Protein AF-U6GY11-F1 (afdb_monomer_lite)

Organism: NCBI:txid51316

Structure (mmCIF, N/CA/C/O backbone):
data_AF-U6GY11-F1
#
_entry.id   AF-U6GY11-F1
#
loop_
_atom_site.group_PDB
_atom_site.id
_atom_site.type_symbol
_atom_site.label_atom_id
_atom_site.label_alt_id
_atom_site.label_comp_id
_atom_site.label_asym_id
_atom_site.label_entity_id
_atom_site.label_seq_id
_atom_site.pdbx_PDB_ins_code
_atom_site.Cartn_x
_atom_site.Cartn_y
_atom_site.Cartn_z
_atom_site.occupancy
_atom_site.B_iso_or_equiv
_atom_site.auth_seq_id
_atom_site.auth_comp_id
_atom_site.auth_asym_id
_atom_site.auth_atom_id
_atom_site.pdbx_PDB_model_num
ATOM 1 N N . MET A 1 1 ? 19.127 -3.787 10.178 1.00 48.47 1 MET A N 1
ATOM 2 C CA . MET A 1 1 ? 19.501 -3.578 8.761 1.00 48.47 1 MET A CA 1
ATOM 3 C C . MET A 1 1 ? 18.678 -2.413 8.242 1.00 48.47 1 MET A C 1
ATOM 5 O O . MET A 1 1 ? 17.461 -2.531 8.267 1.00 48.47 1 MET A O 1
ATOM 9 N N . PHE A 1 2 ? 19.294 -1.306 7.829 1.00 50.81 2 PHE A N 1
ATOM 10 C CA . PHE A 1 2 ? 18.607 -0.280 7.039 1.00 50.81 2 PHE A CA 1
ATOM 11 C C . PHE A 1 2 ? 19.626 0.512 6.211 1.00 50.81 2 PHE A C 1
ATOM 13 O O . PHE A 1 2 ? 20.739 0.755 6.675 1.00 50.81 2 PHE A O 1
ATOM 20 N N . PHE A 1 3 ? 19.235 0.875 4.994 1.00 49.69 3 PHE A N 1
ATOM 21 C CA . PHE A 1 3 ? 19.905 1.837 4.113 1.00 49.69 3 PHE A CA 1
ATOM 22 C C . PHE A 1 3 ? 18.839 2.841 3.650 1.00 49.69 3 PHE A C 1
ATOM 24 O O . PHE A 1 3 ? 17.660 2.526 3.762 1.00 49.69 3 PHE A O 1
ATOM 31 N N . CYS A 1 4 ? 19.231 4.003 3.114 1.00 51.62 4 CYS A N 1
ATOM 32 C CA . CYS A 1 4 ? 18.378 5.149 2.732 1.00 51.62 4 CYS A CA 1
ATOM 33 C C . CYS A 1 4 ? 17.219 4.884 1.733 1.00 51.62 4 CYS A C 1
ATOM 35 O O . CYS A 1 4 ? 16.713 5.816 1.124 1.00 51.62 4 CYS A O 1
ATOM 37 N N . GLU A 1 5 ? 16.814 3.636 1.499 1.00 64.81 5 GLU A N 1
ATOM 38 C CA . GLU A 1 5 ? 15.767 3.259 0.558 1.00 64.81 5 GLU A CA 1
ATOM 39 C C . GLU A 1 5 ? 14.909 2.081 1.061 1.00 64.81 5 GLU A C 1
ATOM 41 O O . GLU A 1 5 ? 14.624 1.156 0.295 1.00 64.81 5 GLU A O 1
ATOM 46 N N . GLY A 1 6 ? 14.530 2.064 2.339 1.00 84.12 6 GLY A N 1
ATOM 47 C CA . GLY A 1 6 ? 13.695 1.004 2.914 1.00 84.12 6 GLY A CA 1
ATOM 48 C C . GLY A 1 6 ? 14.466 -0.195 3.480 1.00 84.12 6 GLY A C 1
ATOM 49 O O . GLY A 1 6 ? 15.699 -0.233 3.542 1.00 84.12 6 GLY A O 1
ATOM 50 N N . PHE A 1 7 ? 13.720 -1.213 3.914 1.00 90.81 7 PHE A N 1
ATOM 51 C CA . PHE A 1 7 ? 14.297 -2.422 4.498 1.00 90.81 7 PHE A CA 1
ATOM 52 C C . PHE A 1 7 ? 14.893 -3.289 3.401 1.00 90.81 7 PHE A C 1
ATOM 54 O O . PHE A 1 7 ? 14.218 -3.581 2.420 1.00 90.81 7 PHE A O 1
ATOM 61 N N . ARG A 1 8 ? 16.135 -3.743 3.579 1.00 92.19 8 ARG A N 1
ATOM 62 C CA . ARG A 1 8 ? 16.786 -4.705 2.683 1.00 92.19 8 ARG A CA 1
ATOM 63 C C . ARG A 1 8 ? 17.598 -5.710 3.477 1.00 92.19 8 ARG A C 1
ATOM 65 O O . ARG A 1 8 ? 18.215 -5.359 4.483 1.00 92.19 8 ARG A O 1
ATOM 72 N N . GLY A 1 9 ? 17.619 -6.944 2.998 1.00 91.81 9 GLY A N 1
ATOM 73 C CA . GLY A 1 9 ? 18.402 -8.015 3.594 1.00 91.81 9 GLY A CA 1
ATOM 74 C C . GLY A 1 9 ? 18.067 -9.374 3.001 1.00 91.81 9 GLY A C 1
ATOM 75 O O . GLY A 1 9 ? 17.322 -9.483 2.025 1.00 91.81 9 GLY A O 1
ATOM 76 N N . ARG A 1 10 ? 18.602 -10.421 3.631 1.00 93.12 10 ARG A N 1
ATOM 77 C CA . ARG A 1 10 ? 18.280 -11.814 3.311 1.00 93.12 10 ARG A CA 1
ATOM 78 C C . ARG A 1 10 ? 16.776 -12.029 3.416 1.00 93.12 10 ARG A C 1
ATOM 80 O O . ARG A 1 10 ? 16.189 -11.737 4.457 1.00 93.12 10 ARG A O 1
ATOM 87 N N . ALA A 1 11 ? 16.160 -12.553 2.359 1.00 92.44 11 ALA A N 1
ATOM 88 C CA . ALA A 1 11 ? 14.703 -12.622 2.270 1.00 92.44 11 ALA A CA 1
ATOM 89 C C . ALA A 1 11 ? 14.047 -13.412 3.421 1.00 92.44 11 ALA A C 1
ATOM 91 O O . ALA A 1 11 ? 12.974 -13.043 3.891 1.00 92.44 11 ALA A O 1
ATOM 92 N N . GLU A 1 12 ? 14.722 -14.451 3.915 1.00 91.69 12 GLU A N 1
ATOM 93 C CA . GLU A 1 12 ? 14.280 -15.282 5.046 1.00 91.69 12 GLU A CA 1
ATOM 94 C C . GLU A 1 12 ? 14.144 -14.513 6.371 1.00 91.69 12 GLU A C 1
ATOM 96 O O . GLU A 1 12 ? 13.370 -14.906 7.238 1.00 91.69 12 GLU A O 1
ATOM 101 N N . LEU A 1 13 ? 14.840 -13.382 6.512 1.00 91.44 13 LEU A N 1
ATOM 102 C CA . LEU A 1 13 ? 14.810 -12.542 7.711 1.00 91.44 13 LEU A CA 1
ATOM 103 C C . LEU A 1 13 ? 13.757 -11.426 7.630 1.00 91.44 13 LEU A C 1
ATOM 105 O O . LEU A 1 13 ? 13.563 -10.689 8.595 1.00 91.44 13 LEU A O 1
ATOM 109 N N . LEU A 1 14 ? 13.083 -11.271 6.484 1.00 94.00 14 LEU A N 1
ATOM 110 C CA . LEU A 1 14 ? 12.211 -10.125 6.216 1.00 94.00 14 LEU A CA 1
ATOM 111 C C . LEU A 1 14 ? 10.724 -10.387 6.470 1.00 94.00 14 LEU A C 1
ATOM 113 O O . LEU A 1 14 ? 9.950 -9.441 6.401 1.00 94.00 14 LEU A O 1
ATOM 117 N N . LEU A 1 15 ? 10.296 -11.611 6.799 1.00 95.06 15 LEU A N 1
ATOM 118 C CA . LEU A 1 15 ? 8.870 -11.914 7.016 1.00 95.06 15 LEU A CA 1
ATOM 119 C C . LEU A 1 15 ? 8.255 -11.094 8.163 1.00 95.06 15 LEU A C 1
ATOM 121 O O . LEU A 1 15 ? 7.217 -10.461 7.980 1.00 95.06 15 LEU A O 1
ATOM 125 N N . SER A 1 16 ? 8.920 -11.051 9.323 1.00 92.38 16 SER A N 1
ATOM 126 C CA . SER A 1 16 ? 8.456 -10.255 10.474 1.00 92.38 16 SER A CA 1
ATOM 127 C C . SER A 1 16 ? 8.489 -8.751 10.174 1.00 92.38 16 SER A C 1
ATOM 129 O O . SER A 1 16 ? 7.558 -8.020 10.513 1.00 92.38 16 SER A O 1
ATOM 131 N N . VAL A 1 17 ? 9.519 -8.295 9.453 1.00 94.31 17 VAL A N 1
ATOM 132 C CA . VAL A 1 17 ? 9.648 -6.899 9.010 1.00 94.31 17 VAL A CA 1
ATOM 133 C C . VAL A 1 17 ? 8.513 -6.524 8.057 1.00 94.31 17 VAL A C 1
ATOM 135 O O . VAL A 1 17 ? 7.879 -5.492 8.249 1.00 94.31 17 VAL A O 1
ATOM 138 N N . ALA A 1 18 ? 8.213 -7.372 7.071 1.00 96.69 18 ALA A N 1
ATOM 139 C CA . ALA A 1 18 ? 7.129 -7.165 6.118 1.00 96.69 18 ALA A CA 1
ATOM 140 C C . ALA A 1 18 ? 5.776 -7.064 6.826 1.00 96.69 18 ALA A C 1
ATOM 142 O O . ALA A 1 18 ? 5.027 -6.122 6.582 1.00 96.69 18 ALA A O 1
ATOM 143 N N . HIS A 1 19 ? 5.505 -7.974 7.764 1.00 96.69 19 HIS A N 1
ATOM 144 C CA . HIS A 1 19 ? 4.296 -7.942 8.581 1.00 96.69 19 HIS A CA 1
ATOM 145 C C . HIS A 1 19 ? 4.153 -6.628 9.365 1.00 96.69 19 HIS A C 1
ATOM 147 O O . HIS A 1 19 ? 3.111 -5.977 9.308 1.00 96.69 19 HIS A O 1
ATOM 153 N N . ARG A 1 20 ? 5.218 -6.175 10.038 1.00 95.38 20 ARG A N 1
ATOM 154 C CA . ARG A 1 20 ? 5.215 -4.908 10.794 1.00 95.38 20 ARG A CA 1
ATOM 155 C C . ARG A 1 20 ? 5.091 -3.679 9.898 1.00 95.38 20 ARG A C 1
ATOM 157 O O . ARG A 1 20 ? 4.390 -2.739 10.259 1.00 95.38 20 ARG A O 1
ATOM 164 N N . CYS A 1 21 ? 5.701 -3.700 8.714 1.00 96.50 21 CYS A N 1
ATOM 165 C CA . CYS A 1 21 ? 5.492 -2.663 7.703 1.00 96.50 21 CYS A CA 1
ATOM 166 C C . CYS A 1 21 ? 4.025 -2.611 7.251 1.00 96.50 21 CYS A C 1
ATOM 168 O O . CYS A 1 21 ? 3.505 -1.523 7.019 1.00 96.50 21 CYS A O 1
ATOM 170 N N . GLY A 1 22 ? 3.356 -3.765 7.161 1.00 97.31 22 GLY A N 1
ATOM 171 C CA . GLY A 1 22 ? 1.928 -3.861 6.860 1.00 97.31 22 GLY A CA 1
ATOM 172 C C . GLY A 1 22 ? 1.060 -3.193 7.922 1.00 97.31 22 GLY A C 1
ATOM 173 O O . GLY A 1 22 ? 0.206 -2.375 7.589 1.00 97.31 22 GLY A O 1
ATOM 174 N N . ILE A 1 23 ? 1.332 -3.475 9.201 1.00 97.06 23 ILE A N 1
ATOM 175 C CA . ILE A 1 23 ? 0.667 -2.803 10.330 1.00 97.06 23 ILE A CA 1
ATOM 176 C C . ILE A 1 23 ? 0.892 -1.289 10.247 1.00 97.06 23 ILE A C 1
ATOM 178 O O . ILE A 1 23 ? -0.066 -0.524 10.278 1.00 97.06 23 ILE A O 1
ATOM 182 N N . PHE A 1 24 ? 2.143 -0.849 10.082 1.00 96.88 24 PHE A N 1
ATOM 183 C CA . PHE A 1 24 ? 2.475 0.574 9.986 1.00 96.88 24 PHE A CA 1
ATOM 184 C C . PHE A 1 24 ? 1.736 1.265 8.830 1.00 96.88 24 PHE A C 1
ATOM 186 O O . PHE A 1 24 ? 1.094 2.293 9.036 1.00 96.88 24 PHE A O 1
ATOM 193 N N . GLY A 1 25 ? 1.790 0.696 7.621 1.00 96.00 25 GLY A N 1
ATOM 194 C CA . GLY A 1 25 ? 1.133 1.265 6.443 1.00 96.00 25 GLY A CA 1
ATOM 195 C C . GLY A 1 25 ? -0.389 1.303 6.590 1.00 96.00 25 GLY A C 1
ATOM 196 O O . GLY A 1 25 ? -1.015 2.316 6.285 1.00 96.00 25 GLY A O 1
ATOM 197 N N . GLY A 1 26 ? -0.987 0.232 7.117 1.00 95.19 26 GLY A N 1
ATOM 198 C CA . GLY A 1 26 ? -2.420 0.188 7.392 1.00 95.19 26 GLY A CA 1
ATOM 199 C C . GLY A 1 26 ? -2.855 1.240 8.415 1.00 95.19 26 GLY A C 1
ATOM 200 O O . GLY A 1 26 ? -3.894 1.867 8.214 1.00 95.19 26 GLY A O 1
ATOM 201 N N . LEU A 1 27 ? -2.057 1.458 9.466 1.00 95.19 27 LEU A N 1
ATOM 202 C CA . LEU A 1 27 ? -2.346 2.398 10.551 1.00 95.19 27 LEU A CA 1
ATOM 203 C C . LEU A 1 27 ? -2.213 3.847 10.091 1.00 95.19 27 LEU A C 1
ATOM 205 O O . LEU A 1 27 ? -3.108 4.655 10.325 1.00 95.19 27 LEU A O 1
ATOM 209 N N . LEU A 1 28 ? -1.115 4.162 9.401 1.00 94.62 28 LEU A N 1
ATOM 210 C CA . LEU A 1 28 ? -0.865 5.501 8.883 1.00 94.62 28 LEU A CA 1
ATOM 211 C C . LEU A 1 28 ? -1.967 5.919 7.904 1.00 94.62 28 LEU A C 1
ATOM 213 O O . LEU A 1 28 ? -2.530 7.000 8.040 1.00 94.62 28 LEU A O 1
ATOM 217 N N . SER A 1 29 ? -2.322 5.044 6.961 1.00 93.38 29 SER A N 1
ATOM 218 C CA . SER A 1 29 ? -3.411 5.312 6.019 1.00 93.38 29 SER A CA 1
ATOM 219 C C . SER A 1 29 ? -4.763 5.485 6.726 1.00 93.38 29 SER A C 1
ATOM 221 O O . SER A 1 29 ? -5.506 6.416 6.410 1.00 93.38 29 SER A O 1
ATOM 223 N N . LEU A 1 30 ? -5.070 4.647 7.723 1.00 91.38 30 LEU A N 1
ATOM 224 C CA . LEU A 1 30 ? -6.297 4.762 8.515 1.00 91.38 30 LEU A CA 1
ATOM 225 C C . LEU A 1 30 ? -6.385 6.117 9.235 1.00 91.38 30 LEU A C 1
ATOM 227 O O . LEU A 1 30 ? -7.417 6.782 9.178 1.00 91.38 30 LEU A O 1
ATOM 231 N N . PHE A 1 31 ? -5.302 6.551 9.882 1.00 91.00 31 PHE A N 1
ATOM 232 C CA . PHE A 1 31 ? -5.260 7.831 10.590 1.00 91.00 31 PHE A CA 1
ATOM 233 C C . PHE A 1 31 ? -5.371 9.033 9.661 1.00 91.00 31 PHE A C 1
ATOM 235 O O . PHE A 1 31 ? -6.117 9.964 9.966 1.00 91.00 31 PHE A O 1
ATOM 242 N N . LEU A 1 32 ? -4.694 9.003 8.512 1.00 87.56 32 LEU A N 1
ATOM 243 C CA . LEU A 1 32 ? -4.841 10.048 7.501 1.00 87.56 32 LEU A CA 1
ATOM 244 C C . LEU A 1 32 ? -6.305 10.163 7.049 1.00 87.56 32 LEU A C 1
ATOM 246 O O . LEU A 1 32 ? -6.856 11.264 6.996 1.00 87.56 32 LEU A O 1
ATOM 250 N N . SER A 1 33 ? -6.958 9.025 6.803 1.00 85.06 33 SER A N 1
ATOM 251 C CA . SER A 1 33 ? -8.364 8.966 6.378 1.00 85.06 33 SER A CA 1
ATOM 252 C C . SER A 1 33 ? -9.311 9.504 7.462 1.00 85.06 33 SER A C 1
ATOM 254 O O . SER A 1 33 ? -10.241 10.258 7.181 1.00 85.06 33 SER A O 1
ATOM 256 N N . ALA A 1 34 ? -9.023 9.210 8.735 1.00 81.56 34 ALA A N 1
ATOM 257 C CA . ALA A 1 34 ? -9.809 9.693 9.869 1.00 81.56 34 ALA A CA 1
ATOM 258 C C . ALA A 1 34 ? -9.771 11.223 10.042 1.00 81.56 34 ALA A C 1
ATOM 260 O O . ALA A 1 34 ? -10.754 11.822 10.485 1.00 81.56 34 ALA A O 1
ATOM 261 N N . VAL A 1 35 ? -8.647 11.875 9.726 1.00 74.94 35 VAL A N 1
ATOM 262 C CA . VAL A 1 35 ? -8.532 13.338 9.857 1.00 74.94 35 VAL A CA 1
ATOM 263 C C . VAL A 1 35 ? -9.223 14.078 8.721 1.00 74.94 35 VAL A C 1
ATOM 265 O O . VAL A 1 35 ? -9.853 15.104 8.986 1.00 74.94 35 VAL A O 1
ATOM 268 N N . SER A 1 36 ? -9.171 13.554 7.495 1.00 67.38 36 SER A N 1
ATOM 269 C CA . SER A 1 36 ? -9.875 14.163 6.360 1.00 67.38 36 SER A CA 1
ATOM 270 C C . SER A 1 36 ? -11.388 14.222 6.596 1.00 67.38 36 SER A C 1
ATOM 272 O O . SER A 1 36 ? -11.984 15.288 6.443 1.00 67.38 36 SER A O 1
ATOM 274 N N . SER A 1 37 ? -11.986 13.136 7.106 1.00 63.50 37 SER A N 1
ATOM 275 C CA . SER A 1 37 ? -13.410 13.105 7.486 1.00 63.50 37 SER A CA 1
ATOM 276 C C . SER A 1 37 ? -13.764 14.194 8.515 1.00 63.50 37 SER A C 1
ATOM 278 O O . SER A 1 37 ? -14.752 14.917 8.366 1.00 63.50 37 SER A O 1
ATOM 280 N N . LYS A 1 38 ? -12.915 14.414 9.534 1.00 62.47 38 LYS A N 1
ATOM 281 C CA . LYS A 1 38 ? -13.138 15.477 10.537 1.00 62.47 38 LYS A CA 1
ATOM 282 C C . LYS A 1 38 ? -13.065 16.889 9.942 1.00 62.47 38 LYS A C 1
ATOM 284 O O . LYS A 1 38 ? -13.869 17.742 10.322 1.00 62.47 38 LYS A O 1
ATOM 289 N N . GLN A 1 39 ? -12.123 17.145 9.031 1.00 60.75 39 GLN A N 1
ATOM 290 C CA . GLN A 1 39 ? -11.997 18.445 8.360 1.00 60.75 39 GLN A CA 1
ATOM 291 C C . GLN A 1 39 ? -13.175 18.716 7.411 1.00 60.75 39 GLN A C 1
ATOM 293 O O . GLN A 1 39 ? -13.730 19.818 7.437 1.00 60.75 39 GLN A O 1
ATOM 298 N N . GLN A 1 40 ? -13.618 17.711 6.646 1.00 58.81 40 GLN A N 1
ATOM 299 C CA . GLN A 1 40 ? -14.796 17.821 5.779 1.00 58.81 40 GLN A CA 1
ATOM 300 C C . GLN A 1 40 ? -16.076 18.095 6.578 1.00 58.81 40 GLN A C 1
ATOM 302 O O . GLN A 1 40 ? -16.829 18.996 6.208 1.00 58.81 40 GLN A O 1
ATOM 307 N N . LYS A 1 41 ? -16.297 17.416 7.716 1.00 57.88 41 LYS A N 1
ATOM 308 C CA . LYS A 1 41 ? -17.456 17.681 8.593 1.00 57.88 41 LYS A CA 1
ATOM 309 C C . LYS A 1 41 ? -17.483 19.125 9.104 1.00 57.88 41 LYS A C 1
ATOM 311 O O . LYS A 1 41 ? -18.542 19.750 9.101 1.00 57.88 41 LYS A O 1
ATOM 316 N N . GLN A 1 42 ? -16.336 19.692 9.489 1.00 59.03 42 GLN A N 1
ATOM 317 C CA . GLN A 1 42 ? -16.270 21.099 9.911 1.00 59.03 42 GLN A CA 1
ATOM 318 C C . GLN A 1 42 ? -16.589 22.078 8.771 1.00 59.03 42 GLN A C 1
ATOM 320 O O . GLN A 1 42 ? -17.304 23.056 9.001 1.00 59.03 42 GLN A O 1
ATOM 325 N N . GLN A 1 43 ? -16.109 21.823 7.549 1.00 58.41 43 GLN A N 1
ATOM 326 C CA . GLN A 1 43 ? -16.427 22.666 6.391 1.00 58.41 43 GLN A CA 1
ATOM 327 C C . GLN A 1 43 ? -17.891 22.526 5.950 1.00 58.41 43 GLN A C 1
ATOM 329 O O . GLN A 1 43 ? -18.549 23.541 5.716 1.00 58.41 43 GLN A O 1
ATOM 334 N N . GLN A 1 44 ? -18.436 21.306 5.898 1.00 55.53 44 GLN A N 1
ATOM 335 C CA . GLN A 1 44 ? -19.845 21.078 5.566 1.00 55.53 44 GLN A CA 1
ATOM 336 C C . GLN A 1 44 ? -20.787 21.675 6.612 1.00 55.53 44 GLN A C 1
ATOM 338 O O . GLN A 1 44 ? -21.786 22.274 6.227 1.00 55.53 44 GLN A O 1
ATOM 343 N N . GLN A 1 45 ? -20.477 21.604 7.912 1.00 58.59 45 GLN A N 1
ATOM 344 C CA . GLN A 1 45 ? -21.286 22.282 8.935 1.00 58.59 45 GLN A CA 1
ATOM 345 C C . GLN A 1 45 ? -21.268 23.807 8.764 1.00 58.59 45 GLN A C 1
ATOM 347 O O . GLN A 1 45 ? -22.307 24.452 8.915 1.00 58.59 45 GLN A O 1
ATOM 352 N N . GLN A 1 46 ? -20.127 24.403 8.398 1.00 60.81 46 GLN A N 1
ATOM 353 C CA . GLN A 1 46 ? -20.063 25.838 8.096 1.00 60.81 46 GLN A CA 1
ATOM 354 C C . GLN A 1 46 ? -20.865 26.201 6.838 1.00 60.81 46 GLN A C 1
ATOM 356 O O . GLN A 1 46 ? -21.603 27.189 6.849 1.00 60.81 46 GLN A O 1
ATOM 361 N N . GLN A 1 47 ? -20.783 25.392 5.776 1.00 58.12 47 GLN A N 1
ATOM 362 C CA . GLN A 1 47 ? -21.573 25.599 4.560 1.00 58.12 47 GLN A CA 1
ATOM 363 C C . GLN A 1 47 ? -23.068 25.364 4.787 1.00 58.12 47 GLN A C 1
ATOM 365 O O . GLN A 1 47 ? -23.868 26.150 4.292 1.00 58.12 47 GLN A O 1
ATOM 370 N N . GLN A 1 48 ? -23.473 24.357 5.567 1.00 57.97 48 GLN A N 1
ATOM 371 C CA . GLN A 1 48 ? -24.875 24.139 5.929 1.00 57.97 48 GLN A CA 1
ATOM 372 C C . GLN A 1 48 ? -25.423 25.285 6.778 1.00 57.97 48 GLN A C 1
ATOM 374 O O . GLN A 1 48 ? -26.560 25.691 6.563 1.00 57.97 48 GLN A O 1
ATOM 379 N N . GLN A 1 49 ? -24.637 25.866 7.691 1.00 61.62 49 GLN A N 1
ATOM 380 C CA . GLN A 1 49 ? -25.064 27.064 8.423 1.00 61.62 49 GLN A CA 1
ATOM 381 C C . GLN A 1 49 ? -25.259 28.268 7.487 1.00 61.62 49 GLN A C 1
ATOM 383 O O . GLN A 1 49 ? -26.246 28.994 7.626 1.00 61.62 49 GLN A O 1
ATOM 388 N N . GLN A 1 50 ? -24.379 28.456 6.497 1.00 61.06 50 GLN A N 1
ATOM 389 C CA . GLN A 1 50 ? -24.544 29.501 5.477 1.00 61.06 50 GLN A CA 1
ATOM 390 C C . GLN A 1 50 ? -25.727 29.220 4.537 1.00 61.06 50 GLN A C 1
ATOM 392 O O . GLN A 1 50 ? -26.502 30.127 4.230 1.00 61.06 50 GLN A O 1
ATOM 397 N N . GLN A 1 51 ? -25.922 27.966 4.122 1.00 57.72 51 GLN A N 1
ATOM 398 C CA . GLN A 1 51 ? -27.053 27.552 3.297 1.00 57.72 51 GLN A CA 1
ATOM 399 C C . GLN A 1 51 ? -28.372 27.623 4.056 1.00 57.72 51 GLN A C 1
ATOM 401 O O . GLN A 1 51 ? -29.355 28.012 3.451 1.00 57.72 51 GLN A O 1
ATOM 406 N N . GLN A 1 52 ? -28.438 27.328 5.357 1.00 59.06 52 GLN A N 1
ATOM 407 C CA . GLN A 1 52 ? -29.657 27.531 6.150 1.00 59.06 52 GLN A CA 1
ATOM 408 C C . GLN A 1 52 ? -30.007 29.021 6.258 1.00 59.06 52 GLN A C 1
ATOM 410 O O . GLN A 1 52 ? -31.181 29.382 6.154 1.00 59.06 52 GLN A O 1
ATOM 415 N N . GLN A 1 53 ? -29.004 29.900 6.386 1.00 60.19 53 GLN A N 1
ATOM 416 C CA . GLN A 1 53 ? -29.220 31.350 6.321 1.00 60.19 53 GLN A CA 1
ATOM 417 C C . GLN A 1 53 ? -29.710 31.805 4.932 1.00 60.19 53 GLN A C 1
ATOM 419 O O . GLN A 1 53 ? -30.572 32.680 4.853 1.00 60.19 53 GLN A O 1
ATOM 424 N N . GLN A 1 54 ? -29.235 31.190 3.841 1.00 56.84 54 GLN A N 1
ATOM 425 C CA . GLN A 1 54 ? -29.702 31.485 2.476 1.00 56.84 54 GLN A CA 1
ATOM 426 C C . GLN A 1 54 ? -31.037 30.806 2.111 1.00 56.84 54 GLN A C 1
ATOM 428 O O . GLN A 1 54 ? -31.850 31.408 1.415 1.00 56.84 54 GLN A O 1
ATOM 433 N N . GLN A 1 55 ? -31.333 29.604 2.610 1.00 52.94 55 GLN A N 1
ATOM 434 C CA . GLN A 1 55 ? -32.587 28.869 2.384 1.00 52.94 55 GLN A CA 1
ATOM 435 C C . GLN A 1 55 ? -33.770 29.527 3.099 1.00 52.94 55 GLN A C 1
ATOM 437 O O . GLN A 1 55 ? -34.895 29.439 2.609 1.00 52.94 55 GLN A O 1
ATOM 442 N N . GLN A 1 56 ? -33.537 30.259 4.197 1.00 56.16 56 GLN A N 1
ATOM 443 C CA . GLN A 1 56 ? -34.553 31.163 4.749 1.00 56.16 56 GLN A CA 1
ATOM 444 C C . GLN A 1 56 ? -34.886 32.328 3.800 1.00 56.16 56 GLN A C 1
ATOM 446 O O . GLN A 1 56 ? -35.987 32.867 3.876 1.00 56.16 56 GLN A O 1
ATOM 451 N N . GLN A 1 57 ? -33.982 32.695 2.882 1.00 50.19 57 GLN A N 1
ATOM 452 C CA . GLN A 1 57 ? -34.229 33.705 1.844 1.00 50.19 57 GLN A CA 1
ATOM 453 C C . GLN A 1 57 ? -34.695 33.113 0.504 1.00 50.19 57 GLN A C 1
ATOM 455 O O . GLN A 1 57 ? -35.327 33.820 -0.278 1.00 50.19 57 GLN A O 1
ATOM 460 N N . GLN A 1 58 ? -34.428 31.835 0.229 1.00 48.81 58 GLN A N 1
ATOM 461 C CA . GLN A 1 58 ? -34.780 31.178 -1.031 1.00 48.81 58 GLN A CA 1
ATOM 462 C C . GLN A 1 58 ? -35.402 29.797 -0.793 1.00 48.81 58 GLN A C 1
ATOM 464 O O . GLN A 1 58 ? -34.819 28.755 -1.091 1.00 48.81 58 GLN A O 1
ATOM 469 N N . GLN A 1 59 ? -36.649 29.771 -0.321 1.00 44.41 59 GLN A N 1
ATOM 470 C CA . GLN A 1 59 ? -37.511 28.614 -0.559 1.00 44.41 59 GLN A CA 1
ATOM 471 C C . GLN A 1 59 ? -37.955 28.605 -2.025 1.00 44.41 59 GLN A C 1
ATOM 473 O O . GLN A 1 59 ? -39.023 29.109 -2.355 1.00 44.41 59 GLN A O 1
ATOM 478 N N . GLN A 1 60 ? -37.097 28.056 -2.887 1.00 44.19 60 GLN A N 1
ATOM 479 C CA . GLN A 1 60 ? -37.407 27.220 -4.056 1.00 44.19 60 GLN A CA 1
ATOM 480 C C . GLN A 1 60 ? -36.150 27.129 -4.936 1.00 44.19 60 GLN A C 1
ATOM 482 O O . GLN A 1 60 ? -35.976 27.934 -5.842 1.00 44.19 60 GLN A O 1
ATOM 487 N N . GLN A 1 61 ? -35.294 26.132 -4.698 1.00 38.19 61 GLN A N 1
ATOM 488 C CA . GLN A 1 61 ? -34.982 25.073 -5.672 1.00 38.19 61 GLN A CA 1
ATOM 489 C C . GLN A 1 61 ? -33.773 24.224 -5.249 1.00 38.19 61 GLN A C 1
ATOM 491 O O . GLN A 1 61 ? -32.736 24.727 -4.844 1.00 38.19 61 GLN A O 1
ATOM 496 N N . GLN A 1 62 ? -33.974 22.920 -5.453 1.00 39.00 62 GLN A N 1
ATOM 497 C CA . GLN A 1 62 ? -33.007 21.848 -5.696 1.00 39.00 62 GLN A CA 1
ATOM 498 C C . GLN A 1 62 ? -32.050 21.430 -4.570 1.00 39.00 62 GLN A C 1
ATOM 500 O O . GLN A 1 62 ? -31.004 22.016 -4.324 1.00 39.00 62 GLN A O 1
ATOM 505 N N . GLN A 1 63 ? -32.381 20.267 -3.998 1.00 40.00 63 GLN A N 1
ATOM 506 C CA . GLN A 1 63 ? -31.411 19.329 -3.445 1.00 40.00 63 GLN A CA 1
ATOM 507 C C . GLN A 1 63 ? -30.557 18.778 -4.595 1.00 40.00 63 GLN A C 1
ATOM 509 O O . GLN A 1 63 ? -31.018 17.932 -5.363 1.00 40.00 63 GLN A O 1
ATOM 514 N N . GLN A 1 64 ? -29.321 19.253 -4.715 1.00 37.88 64 GLN A N 1
ATOM 515 C CA . GLN A 1 64 ? -28.260 18.460 -5.324 1.00 37.88 64 GLN A CA 1
ATOM 516 C C . GLN A 1 64 ? -27.707 17.541 -4.236 1.00 37.88 64 GLN A C 1
ATOM 518 O O . GLN A 1 64 ? -27.256 17.998 -3.188 1.00 37.88 64 GLN A O 1
ATOM 523 N N . GLN A 1 65 ? -27.832 16.235 -4.463 1.00 36.94 65 GLN A N 1
ATOM 524 C CA . GLN A 1 65 ? -27.179 15.218 -3.652 1.00 36.94 65 GLN A CA 1
ATOM 525 C C . GLN A 1 65 ? -25.687 15.265 -3.967 1.00 36.94 65 GLN A C 1
ATOM 527 O O . GLN A 1 65 ? -25.253 14.756 -4.999 1.00 36.94 65 GLN A O 1
ATOM 532 N N . ASP A 1 66 ? -24.929 15.901 -3.083 1.00 36.16 66 ASP A N 1
ATOM 533 C CA . ASP A 1 66 ? -23.479 15.802 -3.065 1.00 36.16 66 ASP A CA 1
ATOM 534 C C . ASP A 1 66 ? -23.115 14.410 -2.533 1.00 36.16 66 ASP A C 1
ATOM 536 O O . ASP A 1 66 ? -23.280 14.095 -1.351 1.00 36.16 66 ASP A O 1
ATOM 540 N N . SER A 1 67 ? -22.741 13.510 -3.440 1.00 36.28 67 SER A N 1
ATOM 541 C CA . SER A 1 67 ? -22.262 12.176 -3.094 1.00 36.28 67 SER A CA 1
ATOM 542 C C . SER A 1 67 ? -20.813 12.291 -2.629 1.00 36.28 67 SER A C 1
ATOM 544 O O . SER A 1 67 ? -19.894 12.038 -3.407 1.00 36.28 67 SER A O 1
ATOM 546 N N . GLY A 1 68 ? -20.621 12.703 -1.374 1.00 41.62 68 GLY A N 1
ATOM 547 C CA . GLY A 1 68 ? -19.308 12.736 -0.736 1.00 41.62 68 GLY A CA 1
ATOM 548 C C . GLY A 1 68 ? -18.623 11.372 -0.851 1.00 41.62 68 GLY A C 1
ATOM 549 O O . GLY A 1 68 ? -19.160 10.352 -0.415 1.00 41.62 68 GLY A O 1
ATOM 550 N N . VAL A 1 69 ? -17.459 11.355 -1.497 1.00 45.84 69 VAL A N 1
ATOM 551 C CA . VAL A 1 69 ? -16.564 10.197 -1.564 1.00 45.84 69 VAL A CA 1
ATOM 552 C C . VAL A 1 69 ? -15.880 10.085 -0.203 1.00 45.84 69 VAL A C 1
ATOM 554 O O . VAL A 1 69 ? -15.372 11.079 0.310 1.00 45.84 69 VAL A O 1
ATOM 557 N N . SER A 1 70 ? -15.869 8.892 0.394 1.00 49.94 70 SER A N 1
ATOM 558 C CA . SER A 1 70 ? -15.109 8.653 1.623 1.00 49.94 70 SER A CA 1
ATOM 559 C C . SER A 1 70 ? -13.624 8.834 1.303 1.00 49.94 70 SER A C 1
ATOM 561 O O . SER A 1 70 ? -13.068 8.119 0.463 1.00 49.94 70 SER A O 1
ATOM 563 N N . THR A 1 71 ? -12.987 9.823 1.928 1.00 56.12 71 THR A N 1
ATOM 564 C CA . THR A 1 71 ? -11.587 10.174 1.681 1.00 56.12 71 THR A CA 1
ATOM 565 C C . THR A 1 71 ? -10.656 9.191 2.384 1.00 56.12 71 THR A C 1
ATOM 567 O O . THR A 1 71 ? -10.108 9.459 3.452 1.00 56.12 71 THR A O 1
ATOM 570 N N . ALA A 1 72 ? -10.461 8.017 1.785 1.00 63.38 72 ALA A N 1
ATOM 571 C CA . ALA A 1 72 ? -9.393 7.124 2.211 1.00 63.38 72 ALA A CA 1
ATOM 572 C C . ALA A 1 72 ? -8.083 7.503 1.509 1.00 63.38 72 ALA A C 1
ATOM 574 O O . ALA A 1 72 ? -7.979 7.454 0.283 1.00 63.38 72 ALA A O 1
ATOM 575 N N . PHE A 1 73 ? -7.067 7.863 2.292 1.00 84.44 73 PHE A N 1
ATOM 576 C CA . PHE A 1 73 ? -5.734 8.138 1.767 1.00 84.44 73 PHE A CA 1
ATOM 577 C C . PHE A 1 73 ? -5.009 6.845 1.447 1.00 84.44 73 PHE A C 1
ATOM 579 O O . PHE A 1 73 ? -4.927 5.927 2.263 1.00 84.44 73 PHE A O 1
ATOM 586 N N . ILE A 1 74 ? -4.427 6.790 0.262 1.00 91.44 74 ILE A N 1
ATOM 587 C CA . ILE A 1 74 ? -3.827 5.582 -0.270 1.00 91.44 74 ILE A CA 1
ATOM 588 C C . ILE A 1 74 ? -2.307 5.671 -0.129 1.00 91.44 74 ILE A C 1
ATOM 590 O O . ILE A 1 74 ? -1.678 6.559 -0.699 1.00 91.44 74 ILE A O 1
ATOM 594 N N . LEU A 1 75 ? -1.697 4.734 0.593 1.00 95.12 75 LEU A N 1
ATOM 595 C CA . LEU A 1 75 ? -0.236 4.576 0.629 1.00 95.12 75 LEU A CA 1
ATOM 596 C C . LEU A 1 75 ? 0.220 3.503 -0.364 1.00 95.12 75 LEU A C 1
ATOM 598 O O . LEU A 1 75 ? -0.591 2.734 -0.881 1.00 95.12 75 LEU A O 1
ATOM 602 N N . GLY A 1 76 ? 1.527 3.412 -0.605 1.00 96.94 76 GLY A N 1
ATOM 603 C CA . GLY A 1 76 ? 2.122 2.341 -1.407 1.00 96.94 76 GLY A CA 1
ATOM 604 C C . GLY A 1 76 ? 3.143 1.518 -0.633 1.00 96.94 76 GLY A C 1
ATOM 605 O O . GLY A 1 76 ? 3.813 2.017 0.268 1.00 96.94 76 GLY A O 1
ATOM 606 N N . CYS A 1 77 ? 3.299 0.255 -1.016 1.00 97.69 77 CYS A N 1
ATOM 607 C CA . CYS A 1 77 ? 4.407 -0.604 -0.628 1.00 97.69 77 CYS A CA 1
ATOM 608 C C . CYS A 1 77 ? 4.954 -1.354 -1.848 1.00 97.69 77 CYS A C 1
ATOM 610 O O . CYS A 1 77 ? 4.207 -2.048 -2.538 1.00 97.69 77 CYS A O 1
ATOM 612 N N . ILE A 1 78 ? 6.257 -1.224 -2.116 1.00 96.94 78 ILE A N 1
ATOM 613 C CA . ILE A 1 78 ? 6.961 -2.015 -3.131 1.00 96.94 78 ILE A CA 1
ATOM 614 C C . ILE A 1 78 ? 7.861 -3.040 -2.448 1.00 96.94 78 ILE A C 1
ATOM 616 O O . ILE A 1 78 ? 8.699 -2.686 -1.617 1.00 96.94 78 ILE A O 1
ATOM 620 N N . ILE A 1 79 ? 7.715 -4.306 -2.830 1.00 97.12 79 ILE A N 1
ATOM 621 C CA . ILE A 1 79 ? 8.592 -5.393 -2.394 1.00 97.12 79 ILE A CA 1
ATOM 622 C C . ILE A 1 79 ? 9.643 -5.623 -3.467 1.00 97.12 79 ILE A C 1
ATOM 624 O O . ILE A 1 79 ? 9.358 -6.146 -4.547 1.00 97.12 79 ILE A O 1
ATOM 628 N N . THR A 1 80 ? 10.856 -5.173 -3.180 1.00 93.50 80 THR A N 1
ATOM 629 C CA . THR A 1 80 ? 11.999 -5.313 -4.071 1.00 93.50 80 THR A CA 1
ATOM 630 C C . THR A 1 80 ? 13.296 -5.008 -3.334 1.00 93.50 80 THR A C 1
ATOM 632 O O . THR A 1 80 ? 13.351 -4.149 -2.452 1.00 93.50 80 THR A O 1
ATOM 635 N N . ALA A 1 81 ? 14.380 -5.648 -3.768 1.00 90.88 81 ALA A N 1
ATOM 636 C CA . ALA A 1 81 ? 15.735 -5.197 -3.461 1.00 90.88 81 ALA A CA 1
ATOM 637 C C . ALA A 1 81 ? 16.465 -4.619 -4.679 1.00 90.88 81 ALA A C 1
ATOM 639 O O . ALA A 1 81 ? 17.683 -4.479 -4.649 1.00 90.88 81 ALA A O 1
ATOM 640 N N . SER A 1 82 ? 15.739 -4.247 -5.739 1.00 86.69 82 SER A N 1
ATOM 641 C CA . SER A 1 82 ? 16.291 -3.586 -6.926 1.00 86.69 82 SER A CA 1
ATOM 642 C C . SER A 1 82 ? 17.501 -4.361 -7.483 1.00 86.69 82 SER A C 1
ATOM 644 O O . SER A 1 82 ? 17.331 -5.490 -7.943 1.00 86.69 82 SER A O 1
ATOM 646 N N . HIS A 1 83 ? 18.709 -3.799 -7.397 1.00 83.56 83 HIS A N 1
ATOM 647 C CA . HIS A 1 83 ? 19.958 -4.371 -7.905 1.00 83.56 83 HIS A CA 1
ATOM 648 C C . HIS A 1 83 ? 20.639 -5.390 -6.971 1.00 83.56 83 HIS A C 1
ATOM 650 O O . HIS A 1 83 ? 21.671 -5.947 -7.339 1.00 83.56 83 HIS A O 1
ATOM 656 N N . ASN A 1 84 ? 20.111 -5.645 -5.769 1.00 87.56 84 ASN A N 1
ATOM 657 C CA . ASN A 1 84 ? 20.701 -6.627 -4.856 1.00 87.56 84 ASN A CA 1
ATOM 658 C C . ASN A 1 84 ? 20.647 -8.061 -5.432 1.00 87.56 84 ASN A C 1
ATOM 660 O O . ASN A 1 84 ? 19.744 -8.378 -6.217 1.00 87.56 84 ASN A O 1
ATOM 664 N N . PRO A 1 85 ? 21.532 -8.971 -4.981 1.00 87.62 85 PRO A N 1
ATOM 665 C CA . PRO A 1 85 ? 21.498 -10.391 -5.344 1.00 87.62 85 PRO A CA 1
ATOM 666 C C . PRO A 1 85 ? 20.117 -11.040 -5.160 1.00 87.62 85 PRO A C 1
ATOM 668 O O . PRO A 1 85 ? 19.368 -10.651 -4.269 1.00 87.62 85 PRO A O 1
ATOM 671 N N . HIS A 1 86 ? 19.774 -12.055 -5.963 1.00 86.19 86 HIS A N 1
ATOM 672 C CA . HIS A 1 86 ? 18.430 -12.674 -5.998 1.00 86.19 86 HIS A CA 1
ATOM 673 C C . HIS A 1 86 ? 17.943 -13.259 -4.653 1.00 86.19 86 HIS A C 1
ATOM 675 O O . HIS A 1 86 ? 16.743 -13.364 -4.420 1.00 86.19 86 HIS A O 1
ATOM 681 N N . GLN A 1 87 ? 18.878 -13.633 -3.779 1.00 90.75 87 GLN A N 1
ATOM 682 C CA . GLN A 1 87 ? 18.643 -14.149 -2.424 1.00 90.75 87 GLN A CA 1
ATOM 683 C C . GLN A 1 87 ? 18.234 -13.072 -1.403 1.00 90.75 87 GLN A C 1
ATOM 685 O O . GLN A 1 87 ? 17.701 -13.386 -0.334 1.00 90.75 87 GLN A O 1
ATOM 690 N N . ASP A 1 88 ? 18.482 -11.808 -1.733 1.00 93.31 88 ASP A N 1
ATOM 691 C CA . ASP A 1 88 ? 18.039 -10.669 -0.947 1.00 93.31 88 ASP A CA 1
ATOM 692 C C . ASP A 1 88 ? 16.659 -10.214 -1.420 1.00 93.31 88 ASP A C 1
ATOM 694 O O . ASP A 1 88 ? 16.249 -10.430 -2.565 1.00 93.31 88 ASP A O 1
ATOM 698 N N . ASN A 1 89 ? 15.944 -9.537 -0.534 1.00 95.12 89 ASN A N 1
ATOM 699 C CA . ASN A 1 89 ? 14.746 -8.796 -0.885 1.00 95.12 89 ASN A CA 1
ATOM 700 C C . ASN A 1 89 ? 14.641 -7.540 -0.008 1.00 95.12 89 ASN A C 1
ATOM 702 O O . ASN A 1 89 ? 15.572 -7.199 0.730 1.00 95.12 89 ASN A O 1
ATOM 706 N N . GLY A 1 90 ? 13.548 -6.806 -0.143 1.00 94.50 90 GLY A N 1
ATOM 707 C CA . GLY A 1 90 ? 13.336 -5.582 0.595 1.00 94.50 90 GLY A CA 1
ATOM 708 C C . GLY A 1 90 ? 11.925 -5.052 0.460 1.00 94.50 90 GLY A C 1
ATOM 709 O O . GLY A 1 90 ? 11.143 -5.554 -0.343 1.00 94.50 90 GLY A O 1
ATOM 710 N N . LEU A 1 91 ? 11.604 -4.046 1.266 1.00 94.44 91 LEU A N 1
ATOM 711 C CA . LEU A 1 91 ? 10.326 -3.348 1.232 1.00 94.44 91 LEU A CA 1
ATOM 712 C C . LEU A 1 91 ? 10.563 -1.845 1.337 1.00 94.44 91 LEU A C 1
ATOM 714 O O . LEU A 1 91 ? 11.343 -1.397 2.182 1.00 94.44 91 LEU A O 1
ATOM 718 N N . LYS A 1 92 ? 9.849 -1.070 0.519 1.00 93.88 92 LYS A N 1
ATOM 719 C CA . LYS A 1 92 ? 9.783 0.392 0.633 1.00 93.88 92 LYS A CA 1
ATOM 720 C C . LYS A 1 92 ? 8.331 0.831 0.702 1.00 93.88 92 LYS A C 1
ATOM 722 O O . LYS A 1 92 ? 7.503 0.310 -0.041 1.00 93.88 92 LYS A O 1
ATOM 727 N N . LEU A 1 93 ? 8.042 1.784 1.577 1.00 95.19 93 LEU A N 1
ATOM 728 C CA . LEU A 1 93 ? 6.731 2.413 1.699 1.00 95.19 93 LEU A CA 1
ATOM 729 C C . LEU A 1 93 ? 6.748 3.772 0.992 1.00 95.19 93 LEU A C 1
ATOM 731 O O . LEU A 1 93 ? 7.789 4.431 0.932 1.00 95.19 93 LEU A O 1
ATOM 735 N N . THR A 1 94 ? 5.600 4.185 0.466 1.00 94.12 94 THR A N 1
ATOM 736 C CA . THR A 1 94 ? 5.417 5.480 -0.194 1.00 94.12 94 THR A CA 1
ATOM 737 C C . THR A 1 94 ? 4.308 6.269 0.484 1.00 94.12 94 THR A C 1
ATOM 739 O O . THR A 1 94 ? 3.335 5.683 0.962 1.00 94.12 94 THR A O 1
ATOM 742 N N . SER A 1 95 ? 4.438 7.594 0.488 1.00 92.25 95 SER A N 1
ATOM 743 C CA . SER A 1 95 ? 3.383 8.518 0.905 1.00 92.25 95 SER A CA 1
ATOM 744 C C . SER A 1 95 ? 2.240 8.564 -0.119 1.00 92.25 95 SER A C 1
ATOM 746 O O . SER A 1 95 ? 2.297 7.921 -1.172 1.00 92.25 95 SER A O 1
ATOM 748 N N . THR A 1 96 ? 1.208 9.353 0.178 1.00 90.25 96 THR A N 1
ATOM 749 C CA . THR A 1 96 ? 0.042 9.600 -0.691 1.00 90.25 96 THR A CA 1
ATOM 750 C C . THR A 1 96 ? 0.419 10.274 -2.013 1.00 90.25 96 THR A C 1
ATOM 752 O O . THR A 1 96 ? -0.197 10.023 -3.047 1.00 90.25 96 THR A O 1
ATOM 755 N N . ALA A 1 97 ? 1.510 11.041 -2.022 1.00 88.88 97 ALA A N 1
ATOM 756 C CA . ALA A 1 97 ? 2.085 11.625 -3.230 1.00 88.88 97 ALA A CA 1
ATOM 757 C C . ALA A 1 97 ? 2.811 10.600 -4.130 1.00 88.88 97 ALA A C 1
ATOM 759 O O . ALA A 1 97 ? 3.303 10.959 -5.196 1.00 88.88 97 ALA A O 1
ATOM 760 N N . GLY A 1 98 ? 2.941 9.335 -3.709 1.00 89.19 98 GLY A N 1
ATOM 761 C CA . GLY A 1 98 ? 3.748 8.327 -4.408 1.00 89.19 98 GLY A CA 1
ATOM 762 C C . GLY A 1 98 ? 5.262 8.476 -4.185 1.00 89.19 98 GLY A C 1
ATOM 763 O O . GLY A 1 98 ? 6.049 7.663 -4.673 1.00 89.19 98 GLY A O 1
ATOM 764 N N . CYS A 1 99 ? 5.694 9.476 -3.418 1.00 90.31 99 CYS A N 1
ATOM 765 C CA . CYS A 1 99 ? 7.085 9.661 -3.003 1.00 90.31 99 CYS A CA 1
ATOM 766 C C . CYS A 1 99 ? 7.466 8.690 -1.878 1.00 90.31 99 CYS A C 1
ATOM 768 O O . CYS A 1 99 ? 6.599 8.099 -1.239 1.00 90.31 99 CYS A O 1
ATOM 770 N N . LEU A 1 100 ? 8.764 8.523 -1.610 1.00 89.94 100 LEU A N 1
ATOM 771 C CA . LEU A 1 100 ? 9.209 7.811 -0.407 1.00 89.94 100 LEU A CA 1
ATOM 772 C C . LEU A 1 100 ? 8.673 8.501 0.856 1.00 89.94 100 LEU A C 1
ATOM 774 O O . LEU A 1 100 ? 8.346 9.690 0.837 1.00 89.94 100 LEU A O 1
ATOM 778 N N . LEU A 1 101 ? 8.564 7.736 1.942 1.00 90.44 101 LEU A N 1
ATOM 779 C CA . LEU A 1 101 ? 8.199 8.292 3.242 1.00 90.44 101 LEU A CA 1
ATOM 780 C C . LEU A 1 101 ? 9.187 9.387 3.670 1.00 90.44 101 LEU A C 1
ATOM 782 O O . LEU A 1 101 ? 10.366 9.355 3.319 1.00 90.44 101 LEU A O 1
ATOM 786 N N . SER A 1 102 ? 8.702 10.349 4.458 1.00 89.50 102 SER A N 1
ATOM 787 C CA . SER A 1 102 ? 9.576 11.358 5.058 1.00 89.50 102 SER A CA 1
ATOM 788 C C . SER A 1 102 ? 10.556 10.701 6.044 1.00 89.50 102 SER A C 1
ATOM 790 O O . SER A 1 102 ? 10.211 9.684 6.655 1.00 89.50 102 SER A O 1
ATOM 792 N N . PRO A 1 103 ? 11.745 11.286 6.285 1.00 88.88 103 PRO A N 1
ATOM 793 C CA . PRO A 1 103 ? 12.728 10.723 7.220 1.00 88.88 103 PRO A CA 1
ATOM 794 C C . PRO A 1 103 ? 12.171 10.461 8.629 1.00 88.88 103 PRO A C 1
ATOM 796 O O . PRO A 1 103 ? 12.582 9.520 9.310 1.00 88.88 103 PRO A O 1
ATOM 799 N N . PHE A 1 104 ? 11.207 11.279 9.062 1.00 90.38 104 PHE A N 1
ATOM 800 C CA . PHE A 1 104 ? 10.470 11.077 10.307 1.00 90.38 104 PHE A CA 1
ATOM 801 C C . PHE A 1 104 ? 9.701 9.749 10.297 1.00 90.38 104 PHE A C 1
ATOM 803 O O . PHE A 1 104 ? 9.903 8.909 11.173 1.00 90.38 104 PHE A O 1
ATOM 810 N N . LEU A 1 105 ? 8.872 9.521 9.276 1.00 91.56 105 LEU A N 1
ATOM 811 C CA . LEU A 1 105 ? 8.083 8.296 9.142 1.00 91.56 105 LEU A CA 1
ATOM 812 C C . LEU A 1 105 ? 8.963 7.062 8.906 1.00 91.56 105 LEU A C 1
ATOM 814 O O . LEU A 1 105 ? 8.666 5.995 9.444 1.00 91.56 105 LEU A O 1
ATOM 818 N N . GLU A 1 106 ? 10.063 7.204 8.160 1.00 90.50 106 GLU A N 1
ATOM 819 C CA . GLU A 1 106 ? 11.062 6.141 7.995 1.00 90.50 106 GLU A CA 1
ATOM 820 C C . GLU A 1 106 ? 11.681 5.733 9.336 1.00 90.50 106 GLU A C 1
ATOM 822 O O . GLU A 1 106 ? 11.812 4.543 9.626 1.00 90.50 106 GLU A O 1
ATOM 827 N N . THR A 1 107 ? 12.002 6.708 10.191 1.00 90.62 107 THR A N 1
ATOM 828 C CA . THR A 1 107 ? 12.545 6.441 11.529 1.00 90.62 107 THR A CA 1
ATOM 829 C C . THR A 1 107 ? 11.541 5.676 12.390 1.00 90.62 107 THR A C 1
ATOM 831 O O . THR A 1 107 ? 11.916 4.695 13.035 1.00 90.62 107 THR A O 1
ATOM 834 N N . LEU A 1 108 ? 10.262 6.065 12.359 1.00 92.38 108 LEU A N 1
ATOM 835 C CA . LEU A 1 108 ? 9.209 5.394 13.127 1.00 92.38 108 LEU A CA 1
ATOM 836 C C . LEU A 1 108 ? 8.995 3.947 12.681 1.00 92.38 108 LEU A C 1
ATOM 838 O O . LEU A 1 108 ? 9.020 3.034 13.510 1.00 92.38 108 LEU A O 1
ATOM 842 N N . VAL A 1 109 ? 8.829 3.707 11.375 1.00 93.06 109 VAL A N 1
ATOM 843 C CA . VAL A 1 109 ? 8.653 2.337 10.873 1.00 93.06 109 VAL A CA 1
ATOM 844 C C . VAL A 1 109 ? 9.902 1.496 11.126 1.00 93.06 109 VAL A C 1
ATOM 846 O O . VAL A 1 109 ? 9.784 0.316 11.451 1.00 93.06 109 VAL A O 1
ATOM 849 N N . GLN A 1 110 ? 11.099 2.088 11.053 1.00 90.25 110 GLN A N 1
ATOM 850 C CA . GLN A 1 110 ? 12.346 1.407 11.388 1.00 90.25 110 GLN A CA 1
ATOM 851 C C . GLN A 1 110 ? 12.378 0.966 12.850 1.00 90.25 110 GLN A C 1
ATOM 853 O O . GLN A 1 110 ? 12.736 -0.182 13.122 1.00 90.25 110 GLN A O 1
ATOM 858 N N . GLN A 1 111 ? 12.040 1.851 13.785 1.00 90.75 111 GLN A N 1
ATOM 859 C CA . GLN A 1 111 ? 12.005 1.517 15.208 1.00 90.75 111 GLN A CA 1
ATOM 860 C C . GLN A 1 111 ? 11.013 0.383 15.458 1.00 90.75 111 GLN A C 1
ATOM 862 O O . GLN A 1 111 ? 11.404 -0.661 15.976 1.00 90.75 111 GLN A O 1
ATOM 867 N N . PHE A 1 112 ? 9.783 0.532 14.966 1.00 93.38 112 PHE A N 1
ATOM 868 C CA . PHE A 1 112 ? 8.722 -0.451 15.155 1.00 93.38 112 PHE A CA 1
ATOM 869 C C . PHE A 1 112 ? 9.033 -1.820 14.530 1.00 93.38 112 PHE A C 1
ATOM 871 O O . PHE A 1 112 ? 8.824 -2.867 15.148 1.00 93.38 112 PHE A O 1
ATOM 878 N N . ALA A 1 113 ? 9.564 -1.840 13.304 1.00 90.75 113 ALA A N 1
ATOM 879 C CA . ALA A 1 113 ? 9.899 -3.081 12.613 1.00 90.75 113 ALA A CA 1
ATOM 880 C C . ALA A 1 113 ? 11.044 -3.843 13.298 1.00 90.75 113 ALA A C 1
ATOM 882 O O . ALA A 1 113 ? 11.065 -5.074 13.270 1.00 90.75 113 ALA A O 1
ATOM 883 N N . ASN A 1 114 ? 11.984 -3.123 13.919 1.00 87.81 114 ASN A N 1
ATOM 884 C CA . ASN A 1 114 ? 13.128 -3.721 14.602 1.00 87.81 114 ASN A CA 1
ATOM 885 C C . ASN A 1 114 ? 12.865 -4.038 16.083 1.00 87.81 114 ASN A C 1
ATOM 887 O O . ASN A 1 114 ? 13.704 -4.711 16.681 1.00 87.81 114 ASN A O 1
ATOM 891 N N . THR A 1 115 ? 11.730 -3.623 16.666 1.00 87.62 115 THR A N 1
ATOM 892 C CA . THR A 1 115 ? 11.408 -3.822 18.092 1.00 87.62 115 THR A CA 1
ATOM 893 C C . THR A 1 115 ? 11.665 -5.256 18.551 1.00 87.62 115 THR A C 1
ATOM 895 O O . THR A 1 115 ? 12.440 -5.463 19.479 1.00 87.62 115 THR A O 1
ATOM 898 N N . HIS A 1 116 ? 11.108 -6.255 17.860 1.00 84.94 116 HIS A N 1
ATOM 899 C CA . HIS A 1 116 ? 11.268 -7.666 18.235 1.00 84.94 116 HIS A CA 1
AT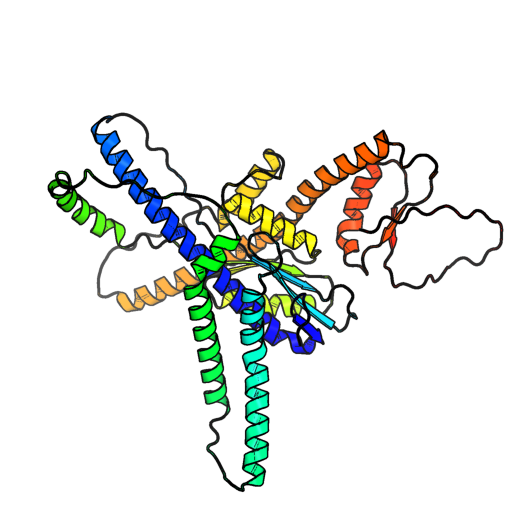OM 900 C C . HIS A 1 116 ? 12.737 -8.092 18.323 1.00 84.94 116 HIS A C 1
ATOM 902 O O . HIS A 1 116 ? 13.179 -8.701 19.294 1.00 84.94 116 HIS A O 1
ATOM 908 N N . VAL A 1 117 ? 13.515 -7.738 17.297 1.00 84.75 117 VAL A N 1
ATOM 909 C CA . VAL A 1 117 ? 14.929 -8.113 17.192 1.00 84.75 117 VAL A CA 1
ATOM 910 C C . VAL A 1 117 ? 15.746 -7.436 18.291 1.00 84.75 117 VAL A C 1
ATOM 912 O O . VAL A 1 117 ? 16.592 -8.077 18.911 1.00 84.75 117 VAL A O 1
ATOM 915 N N . LEU A 1 118 ? 15.471 -6.159 18.564 1.00 84.94 118 LEU A N 1
ATOM 916 C CA . LEU A 1 118 ? 16.141 -5.399 19.619 1.00 84.94 118 LEU A CA 1
ATOM 917 C C . LEU A 1 118 ? 15.819 -5.957 21.010 1.00 84.94 118 LEU A C 1
ATOM 919 O O . LEU A 1 118 ? 16.717 -6.087 21.844 1.00 84.94 118 LEU A O 1
ATOM 923 N N . LEU A 1 119 ? 14.562 -6.333 21.251 1.00 85.06 119 LEU A N 1
ATOM 924 C CA . LEU A 1 119 ? 14.135 -6.923 22.516 1.00 85.06 119 LEU A CA 1
ATOM 925 C C . LEU A 1 119 ? 14.770 -8.299 22.754 1.00 85.06 119 LEU A C 1
ATOM 927 O O . LEU A 1 119 ? 15.285 -8.545 23.845 1.00 85.06 119 LEU A O 1
ATOM 931 N N . LEU A 1 120 ? 14.819 -9.161 21.732 1.00 83.44 120 LEU A N 1
ATOM 932 C CA . LEU A 1 120 ? 15.515 -10.449 21.815 1.00 83.44 120 LEU A CA 1
ATOM 933 C C . LEU A 1 120 ? 17.010 -10.272 22.101 1.00 83.44 120 LEU A C 1
ATOM 935 O O . LEU A 1 120 ? 17.575 -10.980 22.936 1.00 83.44 120 LEU A O 1
ATOM 939 N N . GLN A 1 121 ? 17.658 -9.307 21.446 1.00 85.00 121 GLN A N 1
ATOM 940 C CA . GLN A 1 121 ? 19.074 -9.024 21.674 1.00 85.00 121 GLN A CA 1
ATOM 941 C C . GLN A 1 121 ? 19.333 -8.539 23.109 1.00 85.00 121 GLN A C 1
ATOM 943 O O . GLN A 1 121 ? 20.288 -8.986 23.747 1.00 85.00 121 GLN A O 1
ATOM 948 N N . GLN A 1 122 ? 18.468 -7.671 23.644 1.00 84.50 122 GLN A N 1
ATOM 949 C CA . GLN A 1 122 ? 18.551 -7.204 25.030 1.00 84.50 122 GLN A CA 1
ATOM 950 C C . GLN A 1 122 ? 18.357 -8.357 26.026 1.00 84.50 122 GLN A C 1
ATOM 952 O O . GLN A 1 122 ? 19.103 -8.464 27.000 1.00 84.50 122 GLN A O 1
ATOM 957 N N . GLN A 1 123 ? 17.398 -9.249 25.769 1.00 83.81 123 GLN A N 1
ATOM 958 C CA . GLN A 1 123 ? 17.138 -10.406 26.623 1.00 83.81 123 GLN A CA 1
ATOM 959 C C . GLN A 1 123 ? 18.329 -11.377 26.651 1.00 83.81 123 GLN A C 1
ATOM 961 O O . GLN A 1 123 ? 18.731 -11.823 27.725 1.00 83.81 123 GLN A O 1
ATOM 966 N N . GLN A 1 124 ? 18.955 -11.648 25.500 1.00 84.38 124 GLN A N 1
ATOM 967 C CA . GLN A 1 124 ? 20.159 -12.485 25.435 1.00 84.38 124 GLN A CA 1
ATOM 968 C C . GLN A 1 124 ? 21.331 -11.880 26.221 1.00 84.38 124 GLN A C 1
ATOM 970 O O . GLN A 1 124 ? 22.038 -12.601 26.926 1.00 84.38 124 GLN A O 1
ATOM 975 N N . GLN A 1 125 ? 21.526 -10.560 26.150 1.00 85.06 125 GLN A N 1
ATOM 976 C CA . GLN A 1 125 ? 22.562 -9.876 26.933 1.00 85.06 125 GLN A CA 1
ATOM 977 C C . GLN A 1 125 ? 22.299 -9.967 28.443 1.00 85.06 125 GLN A C 1
ATOM 979 O O . GLN A 1 125 ? 23.229 -10.211 29.212 1.00 85.06 125 GLN A O 1
ATOM 984 N N . GLN A 1 126 ? 21.042 -9.828 28.877 1.00 82.81 126 GLN A N 1
ATOM 985 C CA . GLN A 1 126 ? 20.667 -9.968 30.288 1.00 82.81 126 GLN A CA 1
ATOM 986 C C . GLN A 1 126 ? 20.883 -11.396 30.804 1.00 82.81 126 GLN A C 1
ATOM 988 O O . GLN A 1 126 ? 21.428 -11.573 31.893 1.00 82.81 126 GLN A O 1
ATOM 993 N N . GLN A 1 127 ? 20.542 -12.417 30.012 1.00 81.06 127 GLN A N 1
ATOM 994 C CA . GLN A 1 127 ? 20.790 -13.817 30.376 1.00 81.06 127 GLN A CA 1
ATOM 995 C C . GLN A 1 127 ? 22.288 -14.117 30.528 1.00 81.06 127 GLN A C 1
ATOM 997 O O . GLN A 1 127 ? 22.687 -14.789 31.479 1.00 81.06 127 GLN A O 1
ATOM 1002 N N . GLN A 1 128 ? 23.137 -13.573 29.647 1.00 82.81 128 GLN A N 1
ATOM 1003 C CA . GLN A 1 128 ? 24.593 -13.720 29.765 1.00 82.81 128 GLN A CA 1
ATOM 1004 C C . GLN A 1 128 ? 25.144 -13.070 31.045 1.00 82.81 128 GLN A C 1
ATOM 1006 O O . GLN A 1 128 ? 26.050 -13.622 31.668 1.00 82.81 128 GLN A O 1
ATOM 1011 N N . GLN A 1 129 ? 24.585 -11.933 31.475 1.00 81.06 129 GLN A N 1
ATOM 1012 C CA . GLN A 1 129 ? 24.975 -11.276 32.729 1.00 81.06 129 GLN A CA 1
ATOM 1013 C C . GLN A 1 129 ? 24.484 -12.037 33.973 1.00 81.06 129 GLN A C 1
ATOM 1015 O O . GLN A 1 129 ? 25.227 -12.155 34.945 1.00 81.06 129 GLN A O 1
ATOM 1020 N N . GLN A 1 130 ? 23.275 -12.609 33.943 1.00 75.94 130 GLN A N 1
ATOM 1021 C CA . GLN A 1 130 ? 22.725 -13.389 35.063 1.00 75.94 130 GLN A CA 1
ATOM 1022 C C . GLN A 1 130 ? 23.457 -14.722 35.271 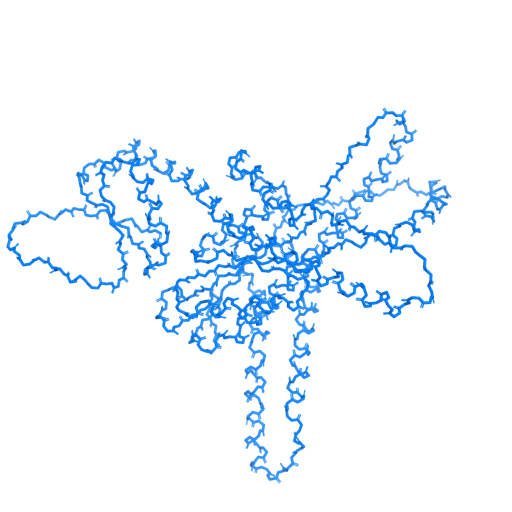1.00 75.94 130 GLN A C 1
ATOM 1024 O O . GLN A 1 130 ? 23.718 -15.103 36.413 1.00 75.94 130 GLN A O 1
ATOM 1029 N N . GLN A 1 131 ? 23.883 -15.391 34.191 1.00 71.56 131 GLN A N 1
ATOM 1030 C CA . GLN A 1 131 ? 24.721 -16.596 34.286 1.00 71.56 131 GLN A CA 1
ATOM 1031 C C . GLN A 1 131 ? 26.084 -16.316 34.940 1.00 71.56 131 GLN A C 1
ATOM 1033 O O . GLN A 1 131 ? 26.618 -17.180 35.631 1.00 71.56 131 GLN A O 1
ATOM 1038 N N . GLN A 1 132 ? 26.625 -15.102 34.789 1.00 72.62 132 GLN A N 1
ATOM 1039 C CA . GLN A 1 132 ? 27.846 -14.683 35.490 1.00 72.62 132 GLN A CA 1
ATOM 1040 C C . GLN A 1 132 ? 27.610 -14.367 36.978 1.00 72.62 132 GLN A C 1
ATOM 1042 O O . GLN A 1 132 ? 28.564 -14.384 37.752 1.00 72.62 132 GLN A O 1
ATOM 1047 N N . GLN A 1 133 ? 26.364 -14.109 37.393 1.00 74.25 133 GLN A N 1
ATOM 1048 C CA . GLN A 1 133 ? 26.005 -13.721 38.765 1.00 74.25 133 GLN A CA 1
ATOM 1049 C C . GLN A 1 133 ? 25.297 -14.826 39.578 1.00 74.25 133 GLN A C 1
ATOM 1051 O O . GLN A 1 133 ? 24.958 -14.584 40.732 1.00 74.25 133 GLN A O 1
ATOM 1056 N N . GLN A 1 134 ? 25.104 -16.035 39.023 1.00 59.00 134 GLN A N 1
ATOM 1057 C CA . GLN A 1 134 ? 24.437 -17.178 39.686 1.00 59.00 134 GLN A CA 1
ATOM 1058 C C . GLN A 1 134 ? 23.071 -16.833 40.320 1.00 59.00 134 GLN A C 1
ATOM 1060 O O . GLN A 1 134 ? 22.734 -17.331 41.393 1.00 59.00 134 GLN A O 1
ATOM 1065 N N . GLN A 1 135 ? 22.272 -15.977 39.676 1.00 58.12 135 GLN A N 1
ATOM 1066 C CA . GLN A 1 135 ? 20.907 -15.675 40.123 1.00 58.12 135 GLN A CA 1
ATOM 1067 C C . GLN A 1 135 ? 19.880 -16.304 39.174 1.00 58.12 135 GLN A C 1
ATOM 1069 O O . GLN A 1 135 ? 19.864 -15.995 37.984 1.00 58.12 135 GLN A O 1
ATOM 1074 N N . GLU A 1 136 ? 19.016 -17.175 39.706 1.00 52.38 136 GLU A N 1
ATOM 1075 C CA . GLU A 1 136 ? 17.827 -17.686 39.011 1.00 52.38 136 GLU A CA 1
ATOM 1076 C C . GLU A 1 136 ? 16.696 -16.646 39.107 1.00 52.38 136 GLU A C 1
ATOM 1078 O O . GLU A 1 136 ? 16.124 -16.426 40.175 1.00 52.38 136 GLU A O 1
ATOM 1083 N N . GLY A 1 137 ? 16.402 -15.966 37.994 1.00 54.69 137 GLY A N 1
ATOM 1084 C CA . GLY A 1 137 ? 15.242 -15.080 37.841 1.00 54.69 137 GLY A CA 1
ATOM 1085 C C . GLY A 1 137 ? 14.031 -15.805 37.228 1.00 54.69 137 GLY A C 1
ATOM 1086 O O . GLY A 1 137 ? 14.205 -16.846 36.593 1.00 54.69 137 GLY A O 1
ATOM 1087 N N . PRO A 1 138 ? 12.800 -15.281 37.395 1.00 52.41 138 PRO A N 1
ATOM 1088 C CA . PRO A 1 138 ? 11.575 -15.989 37.028 1.00 52.41 138 PRO A CA 1
ATOM 1089 C C . PRO A 1 138 ? 11.440 -16.191 35.510 1.00 52.41 138 PRO A C 1
ATOM 1091 O O . PRO A 1 138 ? 11.773 -15.324 34.704 1.00 52.41 138 PRO A O 1
ATOM 1094 N N . SER A 1 139 ? 10.894 -17.347 35.135 1.00 54.25 139 SER A N 1
ATOM 1095 C CA . SER A 1 139 ? 10.811 -17.904 33.778 1.00 54.25 139 SER A CA 1
ATOM 1096 C C . SER A 1 139 ? 9.690 -17.329 32.896 1.00 54.25 139 SER A C 1
ATOM 1098 O O . SER A 1 139 ? 9.167 -18.045 32.046 1.00 54.25 139 SER A O 1
ATOM 1100 N N . ASN A 1 140 ? 9.301 -16.060 33.072 1.00 57.38 140 ASN A N 1
ATOM 1101 C CA . ASN A 1 140 ? 8.181 -15.448 32.333 1.00 57.38 140 ASN A CA 1
ATOM 1102 C C . ASN A 1 140 ? 8.628 -14.598 31.124 1.00 57.38 140 ASN A C 1
ATOM 1104 O O . ASN A 1 140 ? 8.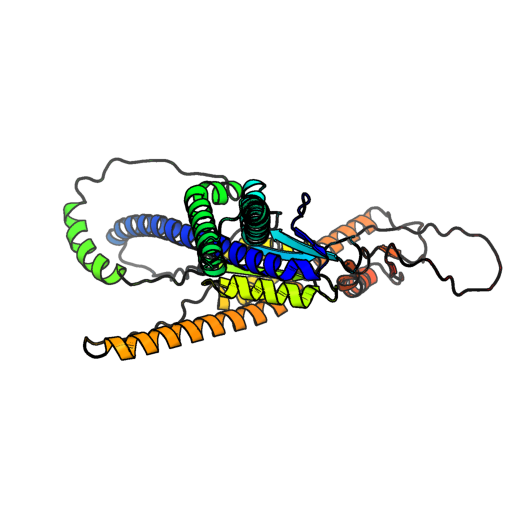091 -13.533 30.836 1.00 57.38 140 ASN A O 1
ATOM 1108 N N . SER A 1 141 ? 9.659 -15.064 30.415 1.00 66.31 141 SER A N 1
ATOM 1109 C CA . SER A 1 141 ? 10.396 -14.299 29.400 1.00 66.31 141 SER A CA 1
ATOM 1110 C C . SER A 1 141 ? 9.611 -13.962 28.127 1.00 66.31 141 SER A C 1
ATOM 1112 O O . SER A 1 141 ? 9.940 -12.971 27.476 1.00 66.31 141 SER A O 1
ATOM 1114 N N . GLU A 1 142 ? 8.623 -14.778 27.752 1.00 70.62 142 GLU A N 1
ATOM 1115 C CA . GLU A 1 142 ? 7.822 -14.573 26.533 1.00 70.62 142 GLU A CA 1
ATOM 1116 C C . GLU A 1 142 ? 6.663 -13.593 26.745 1.00 70.62 142 GLU A C 1
ATOM 1118 O O . GLU A 1 142 ? 6.417 -12.750 25.886 1.00 70.62 142 GLU A O 1
ATOM 1123 N N . GLU A 1 143 ? 5.996 -13.640 27.901 1.00 75.50 143 GLU A N 1
ATOM 1124 C CA . GLU A 1 143 ? 4.887 -12.734 28.230 1.00 75.50 143 GLU A CA 1
ATOM 1125 C C . GLU A 1 143 ? 5.378 -11.280 28.305 1.00 75.50 143 GLU A C 1
ATOM 1127 O O . GLU A 1 143 ? 4.830 -10.400 27.646 1.00 75.50 143 GLU A O 1
ATOM 1132 N N . THR A 1 144 ? 6.523 -11.051 28.956 1.00 81.44 144 THR A N 1
ATOM 1133 C CA . THR A 1 144 ? 7.178 -9.732 28.996 1.00 81.44 144 THR A CA 1
ATOM 1134 C C . THR A 1 144 ? 7.646 -9.247 27.619 1.00 81.44 144 THR A C 1
ATOM 1136 O O . THR A 1 144 ? 7.740 -8.042 27.382 1.00 81.44 144 THR A O 1
ATOM 1139 N N . LEU A 1 145 ? 7.984 -10.157 26.698 1.00 82.94 145 LEU A N 1
ATOM 1140 C CA . LEU A 1 145 ? 8.346 -9.773 25.334 1.00 82.94 145 LEU A CA 1
ATOM 1141 C C . LEU A 1 145 ? 7.114 -9.242 24.597 1.00 82.94 145 LEU A C 1
ATOM 1143 O O . LEU A 1 145 ? 7.182 -8.168 24.005 1.00 82.94 145 LEU A O 1
ATOM 1147 N N . LEU A 1 146 ? 5.997 -9.967 24.681 1.00 83.00 146 LEU A N 1
ATOM 1148 C CA . LEU A 1 146 ? 4.737 -9.600 24.040 1.00 83.00 146 LEU A CA 1
ATOM 1149 C C . LEU A 1 146 ? 4.183 -8.270 24.575 1.00 83.00 146 LEU A C 1
ATOM 1151 O O . LEU A 1 146 ? 3.712 -7.446 23.790 1.00 83.00 146 LEU A O 1
ATOM 1155 N N . GLU A 1 147 ? 4.287 -8.033 25.885 1.00 86.06 147 GLU A N 1
ATOM 1156 C CA . GLU A 1 147 ? 3.935 -6.751 26.512 1.00 86.06 147 GLU A CA 1
ATOM 1157 C C . GLU A 1 147 ? 4.730 -5.595 25.894 1.00 86.06 147 GLU A C 1
ATOM 1159 O O . GLU A 1 147 ? 4.142 -4.654 25.370 1.00 86.06 147 GLU A O 1
ATOM 1164 N N . LYS A 1 148 ? 6.062 -5.707 25.824 1.00 86.56 148 LYS A N 1
ATOM 1165 C CA . LYS A 1 148 ? 6.915 -4.657 25.240 1.00 86.56 148 LYS A CA 1
ATOM 1166 C C . LYS A 1 148 ? 6.658 -4.421 23.750 1.00 86.56 148 LYS A C 1
ATOM 1168 O O . LYS A 1 148 ? 6.843 -3.313 23.252 1.00 86.56 148 LYS A O 1
ATOM 1173 N N . GLU A 1 149 ? 6.277 -5.457 23.007 1.00 87.62 149 GLU A N 1
ATOM 1174 C CA . GLU A 1 149 ? 5.869 -5.299 21.609 1.00 87.62 149 GLU A CA 1
ATOM 1175 C C . GLU A 1 149 ? 4.532 -4.582 21.466 1.00 87.62 149 GLU A C 1
ATOM 1177 O O . GLU A 1 149 ? 4.349 -3.807 20.524 1.00 87.62 149 GLU A O 1
ATOM 1182 N N . THR A 1 150 ? 3.622 -4.845 22.399 1.00 88.25 150 THR A N 1
ATOM 1183 C CA . THR A 1 150 ? 2.320 -4.190 22.486 1.00 88.25 150 THR A CA 1
ATOM 1184 C C . THR A 1 150 ? 2.495 -2.714 22.834 1.00 88.25 150 THR A C 1
ATOM 1186 O O . THR A 1 150 ? 1.940 -1.865 22.139 1.00 88.25 150 THR A O 1
ATOM 1189 N N . ASP A 1 151 ? 3.346 -2.394 23.810 1.00 90.31 151 ASP A N 1
ATOM 1190 C CA . ASP A 1 151 ? 3.706 -1.016 24.160 1.00 90.31 151 ASP A CA 1
ATOM 1191 C C . ASP A 1 151 ? 4.283 -0.276 22.949 1.00 90.31 151 ASP A C 1
ATOM 1193 O O . ASP A 1 151 ? 3.800 0.790 22.581 1.00 90.31 151 ASP A O 1
ATOM 1197 N N . ALA A 1 152 ? 5.228 -0.893 22.229 1.00 90.56 152 ALA A N 1
ATOM 1198 C CA . ALA A 1 152 ? 5.811 -0.291 21.031 1.00 90.56 152 ALA A CA 1
ATOM 1199 C C . ALA A 1 152 ? 4.784 -0.031 19.912 1.00 90.56 152 ALA A C 1
ATOM 1201 O O . ALA A 1 152 ? 4.966 0.888 19.110 1.00 90.56 152 ALA A O 1
ATOM 1202 N N . PHE A 1 153 ? 3.722 -0.839 19.818 1.00 93.50 153 PHE A N 1
ATOM 1203 C CA . PHE A 1 153 ? 2.615 -0.579 18.898 1.00 93.50 153 PHE A CA 1
ATOM 1204 C C . PHE A 1 153 ? 1.795 0.643 19.332 1.00 93.50 153 PHE A C 1
ATOM 1206 O O . PHE A 1 153 ? 1.486 1.490 18.490 1.00 93.50 153 PHE A O 1
ATOM 1213 N N . PHE A 1 154 ? 1.461 0.759 20.619 1.00 92.50 154 PHE A N 1
ATOM 1214 C CA . PHE A 1 154 ? 0.713 1.907 21.133 1.00 92.50 154 PHE A CA 1
ATOM 1215 C C . PHE A 1 154 ? 1.531 3.201 21.070 1.00 92.50 154 PHE A C 1
ATOM 1217 O O . PHE A 1 154 ? 1.003 4.205 20.596 1.00 92.50 154 PHE A O 1
ATOM 1224 N N . ASP A 1 155 ? 2.821 3.158 21.407 1.00 91.94 155 ASP A N 1
ATOM 1225 C CA . ASP A 1 155 ? 3.747 4.289 21.275 1.00 91.94 155 ASP A CA 1
ATOM 1226 C C . ASP A 1 155 ? 3.829 4.773 19.822 1.00 91.94 155 ASP A C 1
ATOM 1228 O O . ASP A 1 155 ? 3.791 5.976 19.544 1.00 91.94 155 ASP A O 1
ATOM 1232 N N . LEU A 1 156 ? 3.908 3.837 18.867 1.00 94.06 156 LEU A N 1
ATOM 1233 C CA . LEU A 1 156 ? 3.869 4.153 17.442 1.00 94.06 156 LEU A CA 1
ATOM 1234 C C . LEU A 1 156 ? 2.553 4.849 17.073 1.00 94.06 156 LEU A C 1
ATOM 1236 O O . LEU A 1 156 ? 2.573 5.888 16.409 1.00 94.06 156 LEU A O 1
ATOM 1240 N N . ALA A 1 157 ? 1.418 4.272 17.474 1.00 92.06 157 ALA A N 1
ATOM 1241 C CA . ALA A 1 157 ? 0.098 4.800 17.153 1.00 92.06 157 ALA A CA 1
ATOM 1242 C C . ALA A 1 157 ? -0.102 6.209 17.726 1.00 92.06 157 ALA A C 1
ATOM 1244 O O . ALA A 1 157 ? -0.517 7.117 17.004 1.00 92.06 157 ALA A O 1
ATOM 1245 N N . GLU A 1 158 ? 0.260 6.411 18.990 1.00 92.19 158 GLU A N 1
ATOM 1246 C CA . GLU A 1 158 ? 0.215 7.708 19.656 1.00 92.19 158 GLU A CA 1
ATOM 1247 C C . GLU A 1 158 ? 1.134 8.721 18.964 1.00 92.19 158 GLU A C 1
ATOM 1249 O O . GLU A 1 158 ? 0.720 9.848 18.682 1.00 92.19 158 GLU A O 1
ATOM 1254 N N . THR A 1 159 ? 2.357 8.317 18.609 1.00 92.38 159 THR A N 1
ATOM 1255 C CA . THR A 1 159 ? 3.309 9.203 17.932 1.00 92.38 159 THR A CA 1
ATOM 1256 C C . THR A 1 159 ? 2.786 9.660 16.572 1.00 92.38 159 THR A C 1
ATOM 1258 O O . THR A 1 159 ? 2.869 10.851 16.261 1.00 92.38 159 THR A O 1
ATOM 1261 N N . ILE A 1 160 ? 2.215 8.760 15.764 1.00 91.06 160 ILE A N 1
ATOM 1262 C CA . ILE A 1 160 ? 1.611 9.140 14.478 1.00 91.06 160 ILE A CA 1
ATOM 1263 C C . ILE A 1 160 ? 0.421 10.075 14.714 1.00 91.06 160 ILE A C 1
ATOM 1265 O O . ILE A 1 160 ? 0.338 11.120 14.073 1.00 91.06 160 ILE A O 1
ATOM 1269 N N . TYR A 1 161 ? -0.475 9.732 15.643 1.00 88.56 161 TYR A N 1
ATOM 1270 C CA . TYR A 1 161 ? -1.678 10.515 15.926 1.00 88.56 161 TYR A CA 1
ATOM 1271 C C . TYR A 1 161 ? -1.353 11.947 16.381 1.00 88.56 161 TYR A C 1
ATOM 1273 O O . TYR A 1 161 ? -1.906 12.912 15.852 1.00 88.56 161 TYR A O 1
ATOM 1281 N N . ASN A 1 162 ? -0.397 12.109 17.297 1.00 88.38 162 ASN A N 1
ATOM 1282 C CA . ASN A 1 162 ? 0.002 13.417 17.823 1.00 88.38 162 ASN A CA 1
ATOM 1283 C C . ASN A 1 162 ? 0.696 14.297 16.765 1.00 88.38 162 ASN A C 1
ATOM 1285 O O . ASN A 1 162 ? 0.582 15.524 16.799 1.00 88.38 162 ASN A O 1
ATOM 1289 N N . ASN A 1 163 ? 1.372 13.685 15.789 1.00 86.81 163 ASN A N 1
ATOM 1290 C CA . ASN A 1 163 ? 2.082 14.388 14.714 1.00 86.81 163 ASN A CA 1
ATOM 1291 C C . ASN A 1 163 ? 1.299 14.431 13.393 1.00 86.81 163 ASN A C 1
ATOM 1293 O O . ASN A 1 163 ? 1.831 14.857 12.369 1.00 86.81 163 ASN A O 1
ATOM 1297 N N . LEU A 1 164 ? 0.028 14.026 13.399 1.00 85.19 164 LEU A N 1
ATOM 1298 C CA . LEU A 1 164 ? -0.762 13.838 12.184 1.00 85.19 164 LEU A CA 1
ATOM 1299 C C . LEU A 1 164 ? -0.927 15.128 11.372 1.00 85.19 164 LEU A C 1
ATOM 1301 O O . LEU A 1 164 ? -0.875 15.099 10.148 1.00 85.19 164 LEU A O 1
ATOM 1305 N N . HIS A 1 165 ? -1.027 16.271 12.051 1.00 79.19 165 HIS A N 1
ATOM 1306 C CA . HIS A 1 165 ? -1.054 17.587 11.415 1.00 79.19 165 HIS A CA 1
ATOM 1307 C C . HIS A 1 165 ? 0.223 17.886 10.610 1.00 79.19 165 HIS A C 1
ATOM 1309 O O . HIS A 1 165 ? 0.111 18.366 9.489 1.00 79.19 165 HIS A O 1
ATOM 1315 N N . LEU A 1 166 ? 1.410 17.547 11.138 1.00 80.56 166 LEU A N 1
ATOM 1316 C CA . LEU A 1 166 ? 2.695 17.734 10.447 1.00 80.56 166 LEU A CA 1
ATOM 1317 C C . LEU A 1 166 ? 2.807 16.817 9.228 1.00 80.56 166 LEU A C 1
ATOM 1319 O O . LEU A 1 166 ? 3.262 17.242 8.169 1.00 80.56 166 LEU A O 1
ATOM 1323 N N . ILE A 1 167 ? 2.347 15.571 9.381 1.00 82.00 167 ILE A N 1
ATOM 1324 C CA . ILE A 1 167 ? 2.346 14.565 8.314 1.00 82.00 167 ILE A CA 1
ATOM 1325 C C . ILE A 1 167 ? 1.455 15.019 7.145 1.00 82.00 167 ILE A C 1
ATOM 1327 O O . ILE A 1 167 ? 1.815 14.823 5.987 1.00 82.00 167 ILE A O 1
ATOM 1331 N N . ILE A 1 168 ? 0.314 15.649 7.438 1.00 75.62 168 ILE A N 1
ATOM 1332 C CA . ILE A 1 168 ? -0.611 16.162 6.419 1.00 75.62 168 ILE A CA 1
ATOM 1333 C C . ILE A 1 168 ? -0.050 17.423 5.744 1.00 75.62 168 ILE A C 1
ATOM 1335 O O . ILE A 1 168 ? -0.111 17.528 4.521 1.00 75.62 168 ILE A O 1
ATOM 1339 N N . THR A 1 169 ? 0.541 18.360 6.499 1.00 62.22 169 THR A N 1
ATOM 1340 C CA . THR A 1 169 ? 1.062 19.632 5.951 1.00 62.22 169 THR A CA 1
ATOM 1341 C C . THR A 1 169 ? 2.243 19.481 4.991 1.00 62.22 169 THR A C 1
ATOM 1343 O O . THR A 1 169 ? 2.446 20.359 4.160 1.00 62.22 169 THR A O 1
ATOM 1346 N N . ASP A 1 170 ? 2.980 18.366 5.034 1.00 52.81 170 ASP A N 1
ATOM 1347 C CA . ASP A 1 170 ? 3.981 18.031 4.003 1.00 52.81 170 ASP A CA 1
ATOM 1348 C C . ASP A 1 170 ? 3.341 17.726 2.626 1.00 52.81 170 ASP A C 1
ATOM 1350 O O . ASP A 1 170 ? 4.053 17.593 1.630 1.00 52.81 170 ASP A O 1
ATOM 1354 N N . THR A 1 171 ? 2.005 17.620 2.547 1.00 47.44 171 THR A N 1
ATOM 1355 C CA . THR A 1 171 ? 1.271 17.171 1.350 1.00 47.44 171 THR A CA 1
ATOM 1356 C C . THR A 1 171 ? 0.410 18.259 0.691 1.00 47.44 171 THR A C 1
ATOM 1358 O O . THR A 1 171 ? 0.113 18.122 -0.488 1.00 47.44 171 THR A O 1
ATOM 1361 N N . ASP A 1 172 ? 0.070 19.365 1.363 1.00 37.62 172 ASP A N 1
ATOM 1362 C CA . ASP A 1 172 ? -0.679 20.478 0.755 1.00 37.62 172 ASP A CA 1
ATOM 1363 C C . ASP A 1 172 ? -0.347 21.826 1.424 1.00 37.62 172 ASP A C 1
ATOM 1365 O O . ASP A 1 172 ? -0.432 21.991 2.641 1.00 37.62 172 ASP A O 1
ATOM 1369 N N . SER A 1 173 ? 0.004 22.820 0.602 1.00 33.03 173 SER A N 1
ATOM 1370 C CA . SER A 1 173 ? 0.060 24.237 0.976 1.00 33.03 173 SER A CA 1
ATOM 1371 C C . SER A 1 173 ? -1.187 24.953 0.451 1.00 33.03 173 SER A C 1
ATOM 1373 O O . SER A 1 173 ? -1.335 25.046 -0.762 1.00 33.03 173 SER A O 1
ATOM 1375 N N . GLN A 1 174 ? -2.031 25.485 1.345 1.00 29.06 174 GLN A N 1
ATOM 1376 C CA . GLN A 1 174 ? -2.571 26.866 1.370 1.00 29.06 174 GLN A CA 1
ATOM 1377 C C . GLN A 1 174 ? -3.948 27.001 2.064 1.00 29.06 174 GLN A C 1
ATOM 1379 O O . GLN A 1 174 ? -4.884 26.263 1.789 1.00 29.06 174 GLN A O 1
ATOM 1384 N N . ASP A 1 175 ? -4.002 28.034 2.919 1.00 30.47 175 ASP A N 1
ATOM 1385 C CA . ASP A 1 175 ? -5.102 28.920 3.341 1.00 30.47 175 ASP A CA 1
ATOM 1386 C C . ASP A 1 175 ? -6.384 28.386 4.014 1.00 30.47 175 ASP A C 1
ATOM 1388 O O . ASP A 1 175 ? -7.181 27.651 3.446 1.00 30.47 175 ASP A O 1
ATOM 1392 N N . THR A 1 176 ? -6.709 28.922 5.205 1.00 29.09 176 THR A N 1
ATOM 1393 C CA . THR A 1 176 ? -7.525 30.157 5.354 1.00 29.09 176 THR A CA 1
ATOM 1394 C C . THR A 1 176 ? -7.587 30.585 6.836 1.00 29.09 176 THR A C 1
ATOM 1396 O O . THR A 1 176 ? -7.857 29.767 7.715 1.00 29.09 176 THR A O 1
ATOM 1399 N N . GLN A 1 177 ? -7.393 31.878 7.136 1.00 32.94 177 GLN A N 1
ATOM 1400 C CA . GLN A 1 177 ? -7.692 32.475 8.447 1.00 32.94 177 GLN A CA 1
ATOM 1401 C C . GLN A 1 177 ? -8.683 33.647 8.337 1.00 32.94 177 GLN A C 1
ATOM 1403 O O . GLN A 1 177 ? -8.469 34.589 7.585 1.00 32.94 177 GLN A O 1
ATOM 1408 N N . GLN A 1 178 ? -9.687 33.571 9.219 1.00 35.88 178 GLN A N 1
ATOM 1409 C CA . GLN A 1 178 ? -10.438 34.635 9.905 1.00 35.88 178 GLN A CA 1
ATOM 1410 C C . GLN A 1 178 ? -11.419 35.538 9.137 1.00 35.88 178 GLN A C 1
ATOM 1412 O O . GLN A 1 178 ? -11.035 36.428 8.389 1.00 35.88 178 GLN A O 1
ATOM 1417 N N . GLN A 1 179 ? -12.683 35.487 9.584 1.00 35.03 179 GLN A N 1
ATOM 1418 C CA . GLN A 1 179 ? -13.340 36.659 10.182 1.00 35.03 179 GLN A CA 1
ATOM 1419 C C . GLN A 1 179 ? -14.485 36.247 11.129 1.00 35.03 179 GLN A C 1
ATOM 1421 O O . GLN A 1 179 ? -15.362 35.466 10.773 1.00 35.03 179 GLN A O 1
ATOM 1426 N N . GLN A 1 180 ? -14.473 36.793 12.348 1.00 39.75 180 GLN A N 1
ATOM 1427 C CA . GLN A 1 180 ? -15.554 36.732 13.338 1.00 39.75 180 GLN A CA 1
ATOM 1428 C C . GLN A 1 180 ? -15.942 38.163 13.717 1.00 39.75 180 GLN A C 1
ATOM 1430 O O . GLN A 1 180 ? -15.061 38.929 14.096 1.00 39.75 180 GLN A O 1
ATOM 1435 N N . GLN A 1 181 ? -17.242 38.484 13.673 1.00 40.69 181 GLN A N 1
ATOM 1436 C CA . GLN A 1 181 ? -18.003 39.175 14.736 1.00 40.69 181 GLN A CA 1
ATOM 1437 C C . GLN A 1 181 ? -19.354 39.675 14.198 1.00 40.69 181 GLN A C 1
ATOM 1439 O O . GLN A 1 181 ? -19.455 40.811 13.746 1.00 40.69 181 GLN A O 1
ATOM 1444 N N . GLN A 1 182 ? -20.406 38.845 14.283 1.00 44.50 182 GLN A N 1
ATOM 1445 C CA . GLN A 1 182 ? -21.811 39.307 14.306 1.00 44.50 182 GLN A CA 1
ATOM 1446 C C . GLN A 1 182 ? -22.813 38.186 14.689 1.00 44.50 182 GLN A C 1
ATOM 1448 O O . GLN A 1 182 ? -23.795 37.952 13.997 1.00 44.50 182 GLN A O 1
ATOM 1453 N N . GLN A 1 183 ? -22.583 37.449 15.790 1.00 46.84 183 GLN A N 1
ATOM 1454 C CA . GLN A 1 183 ? -23.320 36.192 16.056 1.00 46.84 183 GLN A CA 1
ATOM 1455 C C . GLN A 1 183 ? -23.940 36.044 17.461 1.00 46.84 183 GLN A C 1
ATOM 1457 O O . GLN A 1 183 ? -24.105 34.928 17.941 1.00 46.84 183 GLN A O 1
ATOM 1462 N N . GLN A 1 184 ? -24.317 37.138 18.137 1.00 45.81 184 GLN A N 1
ATOM 1463 C CA . GLN A 1 184 ? -24.909 37.049 19.489 1.00 45.81 184 GLN A CA 1
ATOM 1464 C C . GLN A 1 184 ? -26.439 37.189 19.569 1.00 45.81 184 GLN A C 1
ATOM 1466 O O . GLN A 1 184 ? -27.003 36.859 20.605 1.00 45.81 184 GLN A O 1
ATOM 1471 N N . GLN A 1 185 ? -27.143 37.586 18.499 1.00 47.94 185 GLN A N 1
ATOM 1472 C CA . GLN A 1 185 ? -28.621 37.656 18.513 1.00 47.94 185 GLN A CA 1
ATOM 1473 C C . GLN A 1 185 ? -29.337 36.504 17.778 1.00 47.94 185 GLN A C 1
ATOM 1475 O O . GLN A 1 185 ? -30.531 36.322 17.986 1.00 47.94 185 GLN A O 1
ATOM 1480 N N . GLN A 1 186 ? -28.631 35.661 17.007 1.00 52.84 186 GLN A N 1
ATOM 1481 C CA . GLN A 1 186 ? -29.209 34.453 16.375 1.00 52.84 186 GLN A CA 1
ATOM 1482 C C . GLN A 1 186 ? -29.140 33.180 17.251 1.00 52.84 186 GLN A C 1
ATOM 1484 O O . GLN A 1 186 ? -29.817 32.196 16.954 1.00 52.84 186 GLN A O 1
ATOM 1489 N N . GLN A 1 187 ? -28.384 33.188 18.357 1.00 56.03 187 GLN A N 1
ATOM 1490 C CA . GLN A 1 187 ? -28.102 31.980 19.155 1.00 56.03 187 GLN A CA 1
ATOM 1491 C C . GLN A 1 187 ? -29.312 31.386 19.898 1.00 56.03 187 GLN A C 1
ATOM 1493 O O . GLN A 1 187 ? -29.319 30.188 20.170 1.00 56.03 187 GLN A O 1
ATOM 1498 N N . GLN A 1 188 ? -30.355 32.165 20.206 1.00 51.91 188 GLN A N 1
ATOM 1499 C CA . GLN A 1 188 ? -31.484 31.647 20.996 1.00 51.91 188 GLN A CA 1
ATOM 1500 C C . GLN A 1 188 ? -32.535 30.875 20.183 1.00 51.91 188 GLN A C 1
ATOM 1502 O O . GLN A 1 188 ? -33.188 30.003 20.747 1.00 51.91 188 GLN A O 1
ATOM 1507 N N . GLN A 1 189 ? -32.681 31.120 18.873 1.00 53.62 189 GLN A N 1
ATOM 1508 C CA . GLN A 1 189 ? -33.571 30.304 18.027 1.00 53.62 189 GLN A CA 1
ATOM 1509 C C . GLN A 1 189 ? -32.871 29.059 17.450 1.00 53.62 189 GLN A C 1
ATOM 1511 O O . GLN A 1 189 ? -33.532 28.046 17.235 1.00 53.62 189 GLN A O 1
ATOM 1516 N N . GLN A 1 190 ? -31.540 29.075 17.287 1.00 55.97 190 GLN A N 1
ATOM 1517 C CA . GLN A 1 190 ? -30.767 27.902 16.842 1.00 55.97 190 GLN A CA 1
ATOM 1518 C C . GLN A 1 190 ? -30.692 26.775 17.886 1.00 55.97 190 GLN A C 1
ATOM 1520 O O . GLN A 1 190 ? -30.675 25.606 17.508 1.00 55.97 190 GLN A O 1
ATOM 1525 N N . GLN A 1 191 ? -30.708 27.087 19.188 1.00 56.72 191 GLN A N 1
ATOM 1526 C CA . GLN A 1 191 ? -30.571 26.063 20.237 1.00 56.72 191 GLN A CA 1
ATOM 1527 C C . GLN A 1 191 ? -31.716 25.036 20.272 1.00 56.72 191 GLN A C 1
ATOM 1529 O O . GLN A 1 191 ? -31.480 23.888 20.640 1.00 56.72 191 GLN A O 1
ATOM 1534 N N . GLN A 1 192 ? -32.938 25.397 19.858 1.00 53.31 192 GLN A N 1
ATOM 1535 C CA . GLN A 1 192 ? -34.056 24.441 19.827 1.00 53.31 192 GLN A CA 1
ATOM 1536 C C . GLN A 1 192 ? -34.060 23.539 18.583 1.00 53.31 192 GLN A C 1
ATOM 1538 O O . GLN A 1 192 ? -34.491 22.394 18.686 1.00 53.31 192 GLN A O 1
ATOM 1543 N N . GLN A 1 193 ? -33.537 23.993 17.435 1.00 55.84 193 GLN A N 1
ATOM 1544 C CA . GLN A 1 193 ? -33.332 23.114 16.271 1.00 55.84 193 GLN A CA 1
ATOM 1545 C C . GLN A 1 193 ? -32.091 22.220 16.429 1.00 55.84 193 GLN A C 1
ATOM 1547 O O . GLN A 1 193 ? -32.133 21.060 16.023 1.00 55.84 193 GLN A O 1
ATOM 1552 N N . GLN A 1 194 ? -31.036 22.697 17.103 1.00 55.50 194 GLN A N 1
ATOM 1553 C CA . GLN A 1 194 ? -29.844 21.889 17.395 1.00 55.50 194 GLN A CA 1
ATOM 1554 C C . GLN A 1 194 ? -30.141 20.663 18.264 1.00 55.50 194 GLN A C 1
ATOM 1556 O O . GLN A 1 194 ? -29.545 19.619 18.035 1.00 55.50 194 GLN A O 1
ATOM 1561 N N . GLN A 1 195 ? -31.085 20.729 19.210 1.00 52.47 195 GLN A N 1
ATOM 1562 C CA . GLN A 1 195 ? -31.417 19.553 20.030 1.00 52.47 195 GLN A CA 1
ATOM 1563 C C . GLN A 1 195 ? -32.145 18.443 19.256 1.00 52.47 195 GLN A C 1
ATOM 1565 O O . GLN A 1 195 ? -32.003 17.277 19.613 1.00 52.47 195 GLN A O 1
ATOM 1570 N N . GLN A 1 196 ? -32.897 18.766 18.195 1.00 48.34 196 GLN A N 1
ATOM 1571 C CA . GLN A 1 196 ? -33.508 17.740 17.336 1.00 48.34 196 GLN A CA 1
ATOM 1572 C C . GLN A 1 196 ? -32.532 17.192 16.285 1.00 48.34 196 GLN A C 1
ATOM 1574 O O . GLN A 1 196 ? -32.638 16.018 15.940 1.00 48.34 196 GLN A O 1
ATOM 1579 N N . GLN A 1 197 ? -31.555 17.985 15.824 1.00 50.91 197 GLN A N 1
ATOM 1580 C CA . GLN A 1 197 ? -30.471 17.489 14.964 1.00 50.91 197 GLN A CA 1
ATOM 1581 C C . GLN A 1 197 ? -29.439 16.654 15.734 1.00 50.91 197 GLN A C 1
ATOM 1583 O O . GLN A 1 197 ? -29.034 15.616 15.227 1.00 50.91 197 GLN A O 1
ATOM 1588 N N . GLN A 1 198 ? -29.110 16.995 16.985 1.00 45.88 198 GLN A N 1
ATOM 1589 C CA . GLN A 1 198 ? -28.181 16.204 17.808 1.00 45.88 198 GLN A CA 1
ATOM 1590 C C . GLN A 1 198 ? -28.666 14.768 18.072 1.00 45.88 198 GLN A C 1
ATOM 1592 O O . GLN A 1 198 ? -27.844 13.876 18.232 1.00 45.88 198 GLN A O 1
ATOM 1597 N N . GLN A 1 199 ? -29.981 14.512 18.051 1.00 42.56 199 GLN A N 1
ATOM 1598 C CA . GLN A 1 199 ? -30.528 13.149 18.153 1.00 42.56 199 GLN A CA 1
ATOM 1599 C C . GLN A 1 199 ? -30.537 12.377 16.819 1.00 42.56 199 GLN A C 1
ATOM 1601 O O . GLN A 1 199 ? -30.766 11.171 16.829 1.00 42.56 199 GLN A O 1
ATOM 1606 N N . GLN A 1 200 ? -30.298 13.038 15.679 1.00 42.03 200 GLN A N 1
ATOM 1607 C CA . GLN A 1 200 ? -30.057 12.385 14.381 1.00 42.03 200 GLN A CA 1
ATOM 1608 C C . GLN A 1 200 ? -28.561 12.321 14.019 1.00 42.03 200 GLN A C 1
ATOM 1610 O O . GLN A 1 200 ? -28.176 11.472 13.223 1.00 42.03 200 GLN A O 1
ATOM 1615 N N . GLU A 1 201 ? -27.718 13.170 14.613 1.00 43.50 201 GLU A N 1
ATOM 1616 C CA . GLU A 1 201 ? -26.265 13.212 14.384 1.00 43.50 201 GLU A CA 1
ATOM 1617 C C . GLU A 1 201 ? -25.475 12.143 15.164 1.00 43.50 201 GLU A C 1
ATOM 1619 O O . GLU A 1 201 ? -24.314 11.903 14.838 1.00 43.50 201 GLU A O 1
ATOM 1624 N N . GLU A 1 202 ? -26.067 11.473 16.161 1.00 41.31 202 GLU A N 1
ATOM 1625 C CA . GLU A 1 202 ? -25.339 10.516 17.015 1.00 41.31 202 GLU A CA 1
ATOM 1626 C C . GLU A 1 202 ? -25.046 9.138 16.383 1.00 41.31 202 GLU A C 1
ATOM 1628 O O . GLU A 1 202 ? -24.424 8.313 17.043 1.00 41.31 202 GLU A O 1
ATOM 1633 N N . GLU A 1 203 ? -25.389 8.870 15.115 1.00 44.84 203 GLU A N 1
ATOM 1634 C CA . GLU A 1 203 ? -25.042 7.577 14.488 1.00 44.84 203 GLU A CA 1
ATOM 1635 C C . GLU A 1 203 ? -24.831 7.614 12.954 1.00 44.84 203 GLU A C 1
ATOM 1637 O O . GLU A 1 203 ? -25.012 6.606 12.273 1.00 44.84 203 GLU A O 1
ATOM 1642 N N . GLU A 1 204 ? -24.382 8.735 12.367 1.00 45.31 204 GLU A N 1
ATOM 1643 C CA . GLU A 1 204 ? -23.696 8.667 11.058 1.00 45.31 204 GLU A CA 1
ATOM 1644 C C . GLU A 1 204 ? -22.225 8.276 11.277 1.00 45.31 204 GLU A C 1
ATOM 1646 O O . GLU A 1 204 ? -21.302 9.096 11.178 1.00 45.31 204 GLU A O 1
ATOM 1651 N N . ASP A 1 205 ? -22.025 7.007 11.634 1.00 48.19 205 ASP A N 1
ATOM 1652 C CA . ASP A 1 205 ? -20.709 6.388 11.753 1.00 48.19 205 ASP A CA 1
ATOM 1653 C C . ASP A 1 205 ? -20.134 6.255 10.333 1.00 48.19 205 ASP A C 1
ATOM 1655 O O . ASP A 1 205 ? -20.464 5.335 9.577 1.00 48.19 205 ASP A O 1
ATOM 1659 N N . GLU A 1 206 ? -19.361 7.259 9.906 1.00 56.53 206 GLU A N 1
ATOM 1660 C CA . GLU A 1 206 ? -18.632 7.166 8.647 1.00 56.53 206 GLU A CA 1
ATOM 1661 C C . GLU A 1 206 ? -17.672 5.990 8.742 1.00 56.53 206 GLU A C 1
ATOM 1663 O O . GLU A 1 206 ? -16.847 5.891 9.651 1.00 56.53 206 GLU A O 1
ATOM 1668 N N . ASP A 1 207 ? -17.790 5.091 7.777 1.00 70.75 207 ASP A N 1
ATOM 1669 C CA . ASP A 1 207 ? -16.947 3.922 7.680 1.00 70.75 207 ASP A CA 1
ATOM 1670 C C . ASP A 1 207 ? -15.524 4.354 7.287 1.00 70.75 207 ASP A C 1
ATOM 1672 O O . ASP A 1 207 ? -15.205 4.455 6.104 1.00 70.75 207 ASP A O 1
ATOM 1676 N N . ILE A 1 208 ? -14.687 4.678 8.279 1.00 78.25 208 ILE A N 1
ATOM 1677 C CA . ILE A 1 208 ? -13.292 5.103 8.099 1.00 78.25 208 ILE A CA 1
ATOM 1678 C C . ILE A 1 208 ? -12.394 3.872 8.036 1.00 78.25 208 ILE A C 1
ATOM 1680 O O . ILE A 1 208 ? -12.353 3.060 8.963 1.00 78.25 208 ILE A O 1
ATOM 1684 N N . TRP A 1 209 ? -11.607 3.767 6.971 1.00 85.81 209 TRP A N 1
ATOM 1685 C CA . TRP A 1 209 ? -10.691 2.654 6.748 1.00 85.81 209 TRP A CA 1
ATOM 1686 C C . TRP A 1 209 ? -9.415 3.115 6.040 1.00 85.81 209 TRP A C 1
ATOM 1688 O O . TRP A 1 209 ? -9.398 4.160 5.396 1.00 85.81 209 TRP A O 1
ATOM 1698 N N . GLY A 1 210 ? -8.334 2.343 6.176 1.00 90.25 210 GLY A N 1
ATOM 1699 C CA . GLY A 1 210 ? -7.068 2.602 5.486 1.00 90.25 210 GLY A CA 1
ATOM 1700 C C . GLY A 1 210 ? -6.898 1.775 4.208 1.00 90.25 210 GLY A C 1
ATOM 1701 O O . GLY A 1 210 ? -7.379 0.653 4.102 1.00 90.25 210 GLY A O 1
ATOM 1702 N N . CYS A 1 211 ? -6.143 2.276 3.242 1.00 93.88 211 CYS A N 1
ATOM 1703 C CA . CYS A 1 211 ? -5.822 1.608 1.991 1.00 93.88 211 CYS A CA 1
ATOM 1704 C C . CYS A 1 211 ? -4.316 1.641 1.690 1.00 93.88 211 CYS A C 1
ATOM 1706 O O . CYS A 1 211 ? -3.674 2.692 1.739 1.00 93.88 211 CYS A O 1
ATOM 1708 N N . VAL A 1 212 ? -3.756 0.494 1.291 1.00 96.56 212 VAL A N 1
ATOM 1709 C CA . VAL A 1 212 ? -2.363 0.388 0.831 1.00 96.56 212 VAL A CA 1
ATOM 1710 C C . VAL A 1 212 ? -2.288 -0.367 -0.495 1.00 96.56 212 VAL A C 1
ATOM 1712 O O . VAL A 1 212 ? -2.720 -1.515 -0.579 1.00 96.56 212 VAL A O 1
ATOM 1715 N N . LEU A 1 213 ? -1.708 0.236 -1.534 1.00 97.44 213 LEU A N 1
ATOM 1716 C CA . LEU A 1 213 ? -1.350 -0.465 -2.773 1.00 97.44 213 LEU A CA 1
ATOM 1717 C C . LEU A 1 213 ? -0.061 -1.244 -2.552 1.00 97.44 213 LEU A C 1
ATOM 1719 O O . LEU A 1 213 ? 0.917 -0.706 -2.039 1.00 97.44 213 LEU A O 1
ATOM 1723 N N . VAL A 1 214 ? -0.039 -2.497 -2.983 1.00 97.94 214 VAL A N 1
ATOM 1724 C CA . VAL A 1 214 ? 1.109 -3.387 -2.834 1.00 97.94 214 VAL A CA 1
ATOM 1725 C C . VAL A 1 214 ? 1.540 -3.870 -4.206 1.00 97.94 214 VAL A C 1
ATOM 1727 O O . VAL A 1 214 ? 0.758 -4.456 -4.956 1.00 97.94 214 VAL A O 1
ATOM 1730 N N . GLY A 1 215 ? 2.795 -3.602 -4.535 1.00 96.69 215 GLY A N 1
ATOM 1731 C CA . GLY A 1 215 ? 3.462 -4.087 -5.731 1.00 96.69 215 GLY A CA 1
ATOM 1732 C C . GLY A 1 215 ? 4.688 -4.906 -5.364 1.00 96.69 215 GLY A C 1
ATOM 1733 O O . GLY A 1 215 ? 5.257 -4.750 -4.280 1.00 96.69 215 GLY A O 1
ATOM 1734 N N . ARG A 1 216 ? 5.145 -5.759 -6.277 1.00 95.81 216 ARG A N 1
ATOM 1735 C CA . ARG A 1 216 ? 6.381 -6.516 -6.070 1.00 95.81 216 ARG A CA 1
ATOM 1736 C C . ARG A 1 216 ? 7.171 -6.745 -7.342 1.00 95.81 216 ARG A C 1
ATOM 1738 O O . ARG A 1 216 ? 6.619 -6.765 -8.433 1.00 95.81 216 ARG A O 1
ATOM 1745 N N . ASP A 1 217 ? 8.461 -6.998 -7.194 1.00 92.81 217 ASP A N 1
ATOM 1746 C CA . ASP A 1 217 ? 9.287 -7.525 -8.276 1.00 92.81 217 ASP A CA 1
ATOM 1747 C C . ASP A 1 217 ? 9.095 -9.063 -8.436 1.00 92.81 217 ASP A C 1
ATOM 1749 O O . ASP A 1 217 ? 8.350 -9.693 -7.666 1.00 92.81 217 ASP A O 1
ATOM 1753 N N . PRO A 1 218 ? 9.714 -9.709 -9.446 1.00 89.88 218 PRO A N 1
ATOM 1754 C CA . PRO A 1 218 ? 9.501 -11.129 -9.713 1.00 89.88 218 PRO A CA 1
ATOM 1755 C C . PRO A 1 218 ? 10.369 -12.073 -8.859 1.00 89.88 218 PRO A C 1
ATOM 1757 O O . PRO A 1 218 ? 10.452 -13.259 -9.187 1.00 89.88 218 PRO A O 1
ATOM 1760 N N . ARG A 1 219 ? 11.029 -11.613 -7.781 1.00 92.31 219 ARG A N 1
ATOM 1761 C CA . ARG A 1 219 ? 11.835 -12.511 -6.929 1.00 92.31 219 ARG A CA 1
ATOM 1762 C C . ARG A 1 219 ? 10.954 -13.595 -6.302 1.00 92.31 219 ARG A C 1
ATOM 1764 O O . ARG A 1 219 ? 9.802 -13.357 -5.938 1.00 92.31 219 ARG A O 1
ATOM 1771 N N . SER A 1 220 ? 11.519 -14.788 -6.117 1.00 93.12 220 SER A N 1
ATOM 1772 C CA . SER A 1 220 ? 10.802 -15.951 -5.569 1.00 93.12 220 SER A CA 1
ATOM 1773 C C . SER A 1 220 ? 10.246 -15.704 -4.162 1.00 93.12 220 SER A C 1
ATOM 1775 O O . SER A 1 220 ? 9.163 -16.181 -3.832 1.00 93.12 220 SER A O 1
ATOM 1777 N N . SER A 1 221 ? 10.950 -14.915 -3.348 1.00 96.31 221 SER A N 1
ATOM 1778 C CA . SER A 1 221 ? 10.526 -14.547 -1.995 1.00 96.31 221 SER A CA 1
ATOM 1779 C C . SER A 1 221 ? 9.464 -13.446 -1.951 1.00 96.31 221 SER A C 1
ATOM 1781 O O . SER A 1 221 ? 8.807 -13.282 -0.922 1.00 96.31 221 SER A O 1
ATOM 1783 N N . SER A 1 222 ? 9.251 -12.707 -3.045 1.00 96.62 222 SER A N 1
ATOM 1784 C CA . SER A 1 222 ? 8.398 -11.515 -3.037 1.00 96.62 222 SER A CA 1
ATOM 1785 C C . SER A 1 222 ? 6.931 -11.831 -2.741 1.00 96.62 222 SER A C 1
ATOM 1787 O O . SER A 1 222 ? 6.280 -11.062 -2.045 1.00 96.62 222 SER A O 1
ATOM 1789 N N . ALA A 1 223 ? 6.413 -12.979 -3.192 1.00 96.12 223 ALA A N 1
ATOM 1790 C CA . ALA A 1 223 ? 5.032 -13.384 -2.905 1.00 96.12 223 ALA A CA 1
ATOM 1791 C C . ALA A 1 223 ? 4.800 -13.695 -1.412 1.00 96.12 223 ALA A C 1
ATOM 1793 O O . ALA A 1 223 ? 3.753 -13.365 -0.862 1.00 96.12 223 ALA A O 1
ATOM 1794 N N . ALA A 1 224 ? 5.784 -14.300 -0.737 1.00 97.88 224 ALA A N 1
ATOM 1795 C CA . ALA A 1 224 ? 5.688 -14.591 0.694 1.00 97.88 224 ALA A CA 1
ATOM 1796 C C . ALA A 1 224 ? 5.756 -13.308 1.537 1.00 97.88 224 ALA A C 1
ATOM 1798 O O . ALA A 1 224 ? 5.000 -13.154 2.494 1.00 97.88 224 ALA A O 1
ATOM 1799 N N . LEU A 1 225 ? 6.620 -12.364 1.151 1.00 98.25 225 LEU A N 1
ATOM 1800 C CA . LEU A 1 225 ? 6.698 -11.050 1.796 1.00 98.25 225 LEU A CA 1
ATOM 1801 C C . LEU A 1 225 ? 5.426 -10.224 1.560 1.00 98.25 225 LEU A C 1
ATOM 1803 O O . LEU A 1 225 ? 4.962 -9.559 2.481 1.00 98.25 225 LEU A O 1
ATOM 1807 N N . GLU A 1 226 ? 4.829 -10.316 0.369 1.00 98.06 226 GLU A N 1
ATOM 1808 C CA . GLU A 1 226 ? 3.547 -9.680 0.041 1.00 98.06 226 GLU A CA 1
ATOM 1809 C C . GLU A 1 226 ? 2.421 -10.215 0.927 1.00 98.06 226 GLU A C 1
ATOM 1811 O O . GLU A 1 226 ? 1.657 -9.432 1.491 1.00 98.06 226 GLU A O 1
ATOM 1816 N N . ALA A 1 227 ? 2.356 -11.535 1.115 1.00 97.56 227 ALA A N 1
ATOM 1817 C CA . ALA A 1 227 ? 1.381 -12.158 2.003 1.00 97.56 227 ALA A CA 1
ATOM 1818 C C . ALA A 1 227 ? 1.581 -11.743 3.471 1.00 97.56 227 ALA A C 1
ATOM 1820 O O . ALA A 1 227 ? 0.609 -11.417 4.150 1.00 97.56 227 ALA A O 1
ATOM 1821 N N . ALA A 1 228 ? 2.829 -11.706 3.955 1.00 98.12 228 ALA A N 1
ATOM 1822 C CA . ALA A 1 228 ? 3.138 -11.262 5.314 1.00 98.12 228 ALA A CA 1
ATOM 1823 C C . ALA A 1 228 ? 2.754 -9.790 5.537 1.00 98.12 228 ALA A C 1
ATOM 1825 O O . ALA A 1 228 ? 2.136 -9.460 6.548 1.00 98.12 228 ALA A O 1
ATOM 1826 N N . PHE A 1 229 ? 3.059 -8.919 4.572 1.00 98.25 229 PHE A N 1
ATOM 1827 C CA . PHE A 1 229 ? 2.653 -7.516 4.594 1.00 98.25 229 PHE A CA 1
ATOM 1828 C C . PHE A 1 229 ? 1.127 -7.367 4.633 1.00 98.25 229 PHE A C 1
ATOM 1830 O O . PHE A 1 229 ? 0.591 -6.674 5.496 1.00 98.25 229 PHE A O 1
ATOM 1837 N N . ALA A 1 230 ? 0.411 -8.063 3.747 1.00 97.00 230 ALA A N 1
ATOM 1838 C CA . ALA A 1 230 ? -1.049 -8.019 3.686 1.00 97.00 230 ALA A CA 1
ATOM 1839 C C . ALA A 1 230 ? -1.719 -8.546 4.964 1.00 97.00 230 ALA A C 1
ATOM 1841 O O . ALA A 1 230 ? -2.743 -8.006 5.390 1.00 97.00 230 ALA A O 1
ATOM 1842 N N . ALA A 1 231 ? -1.130 -9.558 5.609 1.00 96.69 231 ALA A N 1
ATOM 1843 C CA . ALA A 1 231 ? -1.581 -10.033 6.913 1.00 96.69 231 ALA A CA 1
ATOM 1844 C C . ALA A 1 231 ? -1.481 -8.926 7.976 1.00 96.69 231 ALA A C 1
ATOM 1846 O O . ALA A 1 231 ? -2.444 -8.710 8.708 1.00 96.69 231 ALA A O 1
ATOM 1847 N N . GLY A 1 232 ? -0.382 -8.163 7.986 1.00 96.75 232 GLY A N 1
ATOM 1848 C CA . GLY A 1 232 ? -0.208 -7.014 8.877 1.00 96.75 232 GLY A CA 1
ATOM 1849 C C . GLY A 1 232 ? -1.230 -5.900 8.633 1.00 96.75 232 GLY A C 1
ATOM 1850 O O . GLY A 1 232 ? -1.843 -5.413 9.580 1.00 96.75 232 GLY A O 1
ATOM 1851 N N . VAL A 1 233 ? -1.483 -5.542 7.366 1.00 96.12 233 VAL A N 1
ATOM 1852 C CA . VAL A 1 233 ? -2.533 -4.565 6.999 1.00 96.12 233 VAL A CA 1
ATOM 1853 C C . VAL A 1 233 ? -3.909 -5.039 7.482 1.00 96.12 233 VAL A C 1
ATOM 1855 O O . VAL A 1 233 ? -4.691 -4.258 8.020 1.00 96.12 233 VAL A O 1
ATOM 1858 N N . SER A 1 234 ? -4.187 -6.338 7.337 1.00 91.69 234 SER A N 1
ATOM 1859 C CA . SER A 1 234 ? -5.475 -6.947 7.676 1.00 91.69 234 SER A CA 1
ATOM 1860 C C . SER A 1 234 ? -5.768 -7.000 9.177 1.00 91.69 234 SER A C 1
ATOM 1862 O O . SER A 1 234 ? -6.913 -7.274 9.540 1.00 91.69 234 SER A O 1
ATOM 1864 N N . LEU A 1 235 ? -4.798 -6.735 10.057 1.00 91.88 235 LEU A N 1
ATOM 1865 C CA . LEU A 1 235 ? -5.050 -6.604 11.499 1.00 91.88 235 LEU A CA 1
ATOM 1866 C C . LEU A 1 235 ? -5.813 -5.320 11.846 1.00 91.88 235 LEU A C 1
ATOM 1868 O O . LEU A 1 235 ? -6.469 -5.254 12.881 1.00 91.88 235 LEU A O 1
ATOM 1872 N N . LEU A 1 236 ? -5.764 -4.324 10.966 1.00 90.19 236 LEU A N 1
ATOM 1873 C CA . LEU A 1 236 ? -6.404 -3.027 11.148 1.00 90.19 236 LEU A CA 1
ATOM 1874 C C . LEU A 1 236 ? -7.708 -2.956 10.342 1.00 90.19 236 LEU A C 1
ATOM 1876 O O . LEU A 1 236 ? -8.056 -3.888 9.602 1.00 90.19 236 LEU A O 1
ATOM 1880 N N . ASN A 1 237 ? -8.451 -1.854 10.468 1.00 87.50 237 ASN A N 1
ATOM 1881 C CA . ASN A 1 237 ? -9.562 -1.562 9.559 1.00 87.50 237 ASN A CA 1
ATOM 1882 C C . ASN A 1 237 ? -9.026 -1.032 8.221 1.00 87.50 237 ASN A C 1
ATOM 1884 O O . ASN A 1 237 ? -9.320 0.089 7.823 1.00 87.50 237 ASN A O 1
ATOM 1888 N N . SER A 1 238 ? -8.168 -1.818 7.568 1.00 91.25 238 SER A N 1
ATOM 1889 C CA . SER A 1 238 ? -7.449 -1.409 6.366 1.00 91.25 238 SER A CA 1
ATOM 1890 C C . SER A 1 238 ? -7.423 -2.521 5.315 1.00 91.25 238 SER A C 1
ATOM 1892 O O . SER A 1 238 ? -7.545 -3.709 5.627 1.00 91.25 238 SER A O 1
ATOM 1894 N N . VAL A 1 239 ? -7.269 -2.130 4.052 1.00 91.81 239 VAL A N 1
ATOM 1895 C CA . VAL A 1 239 ? -7.291 -3.004 2.874 1.00 91.81 239 VAL A CA 1
ATOM 1896 C C . VAL A 1 239 ? -5.968 -2.892 2.122 1.00 91.81 239 VAL A C 1
ATOM 1898 O O . VAL A 1 239 ? -5.469 -1.792 1.882 1.00 91.81 239 VAL A O 1
ATOM 1901 N N . SER A 1 240 ? -5.413 -4.032 1.707 1.00 95.06 240 SER A N 1
ATOM 1902 C CA . SER A 1 240 ? -4.297 -4.090 0.763 1.00 95.06 240 SER A CA 1
ATOM 1903 C C . SER A 1 240 ? -4.797 -4.362 -0.660 1.00 95.06 240 SER A C 1
ATOM 1905 O O . SER A 1 240 ? -5.483 -5.353 -0.912 1.00 95.06 240 SER A O 1
ATOM 1907 N N . ILE A 1 241 ? -4.441 -3.495 -1.607 1.00 96.00 241 ILE A N 1
ATOM 1908 C CA . ILE A 1 241 ? -4.752 -3.636 -3.035 1.00 96.00 241 ILE A CA 1
ATOM 1909 C C . ILE A 1 241 ? -3.520 -4.187 -3.745 1.00 96.00 241 ILE A C 1
ATOM 1911 O O . ILE A 1 241 ? -2.488 -3.527 -3.821 1.00 96.00 241 ILE A O 1
ATOM 1915 N N . HIS A 1 242 ? -3.631 -5.391 -4.292 1.00 96.50 242 HIS A N 1
ATOM 1916 C CA . HIS A 1 242 ? -2.505 -6.105 -4.888 1.00 96.50 242 HIS A CA 1
ATOM 1917 C C . HIS A 1 242 ? -2.385 -5.818 -6.387 1.00 96.50 242 HIS A C 1
ATOM 1919 O O . HIS A 1 242 ? -3.264 -6.193 -7.161 1.00 96.50 242 HIS A O 1
ATOM 1925 N N . LEU A 1 243 ? -1.277 -5.201 -6.798 1.00 95.12 243 LEU A N 1
ATOM 1926 C CA . LEU A 1 243 ? -0.947 -4.938 -8.205 1.00 95.12 243 LEU A CA 1
ATOM 1927 C C . LEU A 1 243 ? -0.244 -6.127 -8.878 1.00 95.12 243 LEU A C 1
ATOM 1929 O O . LEU A 1 243 ? -0.137 -6.182 -10.103 1.00 95.12 243 LEU A O 1
ATOM 1933 N N . GLY A 1 244 ? 0.254 -7.079 -8.083 1.00 93.00 244 GLY A N 1
ATOM 1934 C CA . GLY A 1 244 ? 1.076 -8.182 -8.566 1.00 93.00 244 GLY A CA 1
ATOM 1935 C C . GLY A 1 244 ? 2.496 -7.732 -8.912 1.00 93.00 244 GLY A C 1
ATOM 1936 O O . GLY A 1 244 ? 3.100 -6.932 -8.195 1.00 93.00 244 GLY A O 1
ATOM 1937 N N . VAL A 1 245 ? 3.055 -8.291 -9.991 1.00 91.56 245 VAL A N 1
ATOM 1938 C CA . VAL A 1 245 ? 4.418 -7.951 -10.415 1.00 91.56 245 VAL A CA 1
ATOM 1939 C C . VAL A 1 245 ? 4.416 -6.596 -11.121 1.00 91.56 245 VAL A C 1
ATOM 1941 O O . VAL A 1 245 ? 3.837 -6.466 -12.198 1.00 91.56 245 VAL A O 1
ATOM 1944 N N . CYS A 1 246 ? 5.088 -5.607 -10.541 1.00 89.69 246 CYS A N 1
ATOM 1945 C CA . CYS A 1 246 ? 5.208 -4.267 -11.101 1.00 89.69 246 CYS A CA 1
ATOM 1946 C C . CYS A 1 246 ? 6.564 -3.632 -10.763 1.00 89.69 246 CYS A C 1
ATOM 1948 O O . CYS A 1 246 ? 7.274 -4.054 -9.850 1.00 89.69 246 CYS A O 1
ATOM 1950 N N . THR A 1 247 ? 6.930 -2.587 -11.500 1.00 88.25 247 THR A N 1
ATOM 1951 C CA . THR A 1 247 ? 8.106 -1.772 -11.187 1.00 88.25 247 THR A CA 1
ATOM 1952 C C . THR A 1 247 ? 7.812 -0.812 -10.033 1.00 88.25 247 THR A C 1
ATOM 1954 O O . THR A 1 247 ? 6.658 -0.491 -9.737 1.00 88.25 247 THR A O 1
ATOM 1957 N N . THR A 1 248 ? 8.865 -0.292 -9.398 1.00 90.38 248 THR A N 1
ATOM 1958 C CA . THR A 1 248 ? 8.734 0.755 -8.373 1.00 90.38 248 THR A CA 1
ATOM 1959 C C . THR A 1 248 ? 7.990 1.978 -8.915 1.00 90.38 248 THR A C 1
ATOM 1961 O O . THR A 1 248 ? 7.038 2.436 -8.292 1.00 90.38 248 THR A O 1
ATOM 1964 N N . GLY A 1 249 ? 8.352 2.455 -10.111 1.00 89.56 249 GLY A N 1
ATOM 1965 C CA . GLY A 1 249 ? 7.698 3.610 -10.732 1.00 89.56 249 GLY A CA 1
ATOM 1966 C C . GLY A 1 249 ? 6.224 3.366 -11.076 1.00 89.56 249 GLY A C 1
ATOM 1967 O O . GLY A 1 249 ? 5.418 4.290 -10.984 1.00 89.56 249 GLY A O 1
ATOM 1968 N N . GLN A 1 250 ? 5.848 2.125 -11.416 1.00 90.25 250 GLN A N 1
ATOM 1969 C CA . GLN A 1 250 ? 4.444 1.748 -11.611 1.00 90.25 250 GLN A CA 1
ATOM 1970 C C . GLN A 1 250 ? 3.623 1.937 -10.342 1.00 90.25 250 GLN A C 1
ATOM 1972 O O . GLN A 1 250 ? 2.575 2.579 -10.389 1.00 90.25 250 GLN A O 1
ATOM 1977 N N . LEU A 1 251 ? 4.114 1.422 -9.214 1.00 95.00 251 LEU A N 1
ATOM 1978 C CA . LEU A 1 251 ? 3.448 1.597 -7.929 1.00 95.00 251 LEU A CA 1
ATOM 1979 C C . LEU A 1 251 ? 3.318 3.083 -7.573 1.00 95.00 251 LEU A C 1
ATOM 1981 O O . LEU A 1 251 ? 2.221 3.538 -7.270 1.00 95.00 251 LEU A O 1
ATOM 1985 N N . GLN A 1 252 ? 4.423 3.831 -7.624 1.00 93.56 252 GLN A N 1
ATOM 1986 C CA . GLN A 1 252 ? 4.459 5.237 -7.210 1.00 93.56 252 GLN A CA 1
ATOM 1987 C C . GLN A 1 252 ? 3.476 6.096 -8.009 1.00 93.56 252 GLN A C 1
ATOM 1989 O O . GLN A 1 252 ? 2.709 6.862 -7.426 1.00 93.56 252 GLN A O 1
ATOM 1994 N N . LEU A 1 253 ? 3.443 5.922 -9.335 1.00 91.94 253 LEU A N 1
ATOM 1995 C CA . LEU A 1 253 ? 2.502 6.647 -10.182 1.00 91.94 253 LEU A CA 1
ATOM 1996 C C . LEU A 1 253 ? 1.052 6.259 -9.880 1.00 91.94 253 LEU A C 1
ATOM 1998 O O . LEU A 1 253 ? 0.190 7.129 -9.843 1.00 91.94 253 LEU A O 1
ATOM 2002 N N . LEU A 1 254 ? 0.762 4.973 -9.670 1.00 94.31 254 LEU A N 1
ATOM 2003 C CA . LEU A 1 254 ? -0.602 4.532 -9.373 1.00 94.31 254 LEU A CA 1
ATOM 2004 C C . LEU A 1 254 ? -1.091 5.061 -8.024 1.00 94.31 254 LEU A C 1
ATOM 2006 O O . LEU A 1 254 ? -2.231 5.505 -7.948 1.00 94.31 254 LEU A O 1
ATOM 2010 N N . VAL A 1 255 ? -0.237 5.081 -6.997 1.00 94.38 255 VAL A N 1
ATOM 2011 C CA . VAL A 1 255 ? -0.548 5.716 -5.704 1.00 94.38 255 VAL A CA 1
ATOM 2012 C C . VAL A 1 255 ? -0.893 7.189 -5.908 1.00 94.38 255 VAL A C 1
ATOM 2014 O O . VAL A 1 255 ? -1.936 7.645 -5.445 1.00 94.38 255 VAL A O 1
ATOM 2017 N N . PHE A 1 256 ? -0.067 7.912 -6.665 1.00 91.75 256 PHE A N 1
ATOM 2018 C CA . PHE A 1 256 ? -0.304 9.318 -6.968 1.00 91.75 256 PHE A CA 1
ATOM 2019 C C . PHE A 1 256 ? -1.623 9.538 -7.727 1.00 91.75 256 PHE A C 1
ATOM 2021 O O . PHE A 1 256 ? -2.439 10.363 -7.318 1.00 91.75 256 PHE A O 1
ATOM 2028 N N . LEU A 1 257 ? -1.879 8.774 -8.794 1.00 90.38 257 LEU A N 1
ATOM 2029 C CA . LEU A 1 257 ? -3.110 8.872 -9.586 1.00 90.38 257 LEU A CA 1
ATOM 2030 C C . LEU A 1 257 ? -4.360 8.567 -8.755 1.00 90.38 257 LEU A C 1
ATOM 2032 O O . LEU A 1 257 ? -5.357 9.273 -8.883 1.00 90.38 257 LEU A O 1
ATOM 2036 N N . CYS A 1 258 ? -4.311 7.538 -7.906 1.00 91.25 258 CYS A N 1
ATOM 2037 C CA . CYS A 1 258 ? -5.451 7.161 -7.078 1.00 91.25 258 CYS A CA 1
ATOM 2038 C C . CYS A 1 258 ? -5.769 8.242 -6.037 1.00 91.25 258 CYS A C 1
ATOM 2040 O O . CYS A 1 258 ? -6.931 8.608 -5.901 1.00 91.25 258 CYS A O 1
ATOM 2042 N N . ASN A 1 259 ? -4.765 8.799 -5.347 1.00 88.69 259 ASN A N 1
ATOM 2043 C CA . ASN A 1 259 ? -5.014 9.887 -4.394 1.00 88.69 259 ASN A CA 1
ATOM 2044 C C . ASN A 1 259 ? -5.533 11.153 -5.085 1.00 88.69 259 ASN A C 1
ATOM 2046 O O . ASN A 1 259 ? -6.482 11.741 -4.591 1.00 88.69 259 ASN A O 1
ATOM 2050 N N . ASN A 1 260 ? -5.023 11.514 -6.270 1.00 84.81 260 ASN A N 1
ATOM 2051 C CA . ASN A 1 260 ? -5.569 12.657 -7.018 1.00 84.81 260 ASN A CA 1
ATOM 2052 C C . ASN A 1 260 ? -7.052 12.469 -7.376 1.00 84.81 260 ASN A C 1
ATOM 2054 O O . ASN A 1 260 ? -7.793 13.443 -7.408 1.00 84.81 260 ASN A O 1
ATOM 2058 N N . VAL A 1 261 ? -7.492 11.233 -7.639 1.00 83.38 261 VAL A N 1
ATOM 2059 C CA . VAL A 1 261 ? -8.912 10.925 -7.869 1.00 83.38 261 VAL A CA 1
ATOM 2060 C C . VAL A 1 261 ? -9.730 11.030 -6.584 1.00 83.38 261 VAL A C 1
ATOM 2062 O O . VAL A 1 261 ? -10.836 11.557 -6.618 1.00 83.38 261 VAL A O 1
ATOM 2065 N N . VAL A 1 262 ? -9.204 10.539 -5.460 1.00 78.56 262 VAL A N 1
ATOM 2066 C CA . VAL A 1 262 ? -9.878 10.637 -4.152 1.00 78.56 262 VAL A CA 1
ATOM 2067 C C . VAL A 1 262 ? -10.010 12.094 -3.703 1.00 78.56 262 VAL A C 1
ATOM 2069 O O . VAL A 1 262 ? -11.025 12.465 -3.124 1.00 78.56 262 VAL A O 1
ATOM 2072 N N . GLU A 1 263 ? -9.003 12.916 -3.984 1.00 74.94 263 GLU A N 1
ATOM 2073 C CA . GLU A 1 263 ? -8.946 14.328 -3.597 1.00 74.94 263 GLU A CA 1
ATOM 2074 C C . GLU A 1 263 ? -9.596 15.278 -4.622 1.00 74.94 263 GLU A C 1
ATOM 2076 O O . GLU A 1 263 ? -9.538 16.489 -4.429 1.00 74.94 263 GLU A O 1
ATOM 2081 N N . ASP A 1 264 ? -10.176 14.756 -5.712 1.00 71.81 264 ASP A N 1
ATOM 2082 C CA . ASP A 1 264 ? -10.717 15.537 -6.843 1.00 71.81 264 ASP A CA 1
ATOM 2083 C C . ASP A 1 264 ? -9.729 16.602 -7.382 1.00 71.81 264 ASP A C 1
ATOM 2085 O O . ASP A 1 264 ? -10.076 17.731 -7.735 1.00 71.81 264 ASP A O 1
ATOM 2089 N N . LYS A 1 265 ? -8.439 16.240 -7.413 1.00 71.50 265 LYS A N 1
ATOM 2090 C CA . LYS A 1 265 ? -7.332 17.078 -7.897 1.00 71.50 265 LYS A CA 1
ATOM 2091 C C . LYS A 1 265 ? -7.147 16.945 -9.418 1.00 71.50 265 LYS A C 1
ATOM 2093 O O . LYS A 1 265 ? -7.830 16.195 -10.115 1.00 71.50 265 LYS A O 1
ATOM 2098 N N . GLN A 1 266 ? -6.205 17.721 -9.959 1.00 66.88 266 GLN A N 1
ATOM 2099 C CA . GLN A 1 266 ? -5.965 17.883 -11.396 1.00 66.88 266 GLN A CA 1
ATOM 2100 C C . GLN A 1 266 ? -5.877 16.550 -12.172 1.00 66.88 266 GLN A C 1
ATOM 2102 O O . GLN A 1 266 ? -5.125 15.635 -11.833 1.00 66.88 266 GLN A O 1
ATOM 2107 N N . GLN A 1 267 ? -6.584 16.479 -13.304 1.00 74.81 267 GLN A N 1
ATOM 2108 C CA . GLN A 1 267 ? -6.594 15.308 -14.182 1.00 74.81 267 GLN A CA 1
ATOM 2109 C C . GLN A 1 267 ? -5.260 15.132 -14.932 1.00 74.81 267 GLN A C 1
ATOM 2111 O O . GLN A 1 267 ? -4.877 15.952 -15.768 1.00 74.81 267 GLN A O 1
ATOM 2116 N N . LEU A 1 268 ? -4.567 14.021 -14.668 1.00 80.94 268 LEU A N 1
ATOM 2117 C CA . LEU A 1 268 ? -3.326 13.632 -15.364 1.00 80.94 268 LEU A CA 1
ATOM 2118 C C . LEU A 1 268 ? -3.577 12.693 -16.552 1.00 80.94 268 LEU A C 1
ATOM 2120 O O . LEU A 1 268 ? -2.832 12.689 -17.539 1.00 80.94 268 LEU A O 1
ATOM 2124 N N . LEU A 1 269 ? -4.647 11.906 -16.465 1.00 83.31 269 LEU A N 1
ATOM 2125 C CA . LEU A 1 269 ? -5.134 11.049 -17.540 1.00 83.31 269 LEU A CA 1
ATOM 2126 C C . LEU A 1 269 ? -6.030 11.843 -18.500 1.00 83.31 269 LEU A C 1
ATOM 2128 O O . LEU A 1 269 ? -6.479 12.944 -18.186 1.00 83.31 269 LEU A O 1
ATOM 2132 N N . GLN A 1 270 ? -6.297 11.291 -19.685 1.00 83.88 270 GLN A N 1
ATOM 2133 C CA . GLN A 1 270 ? -7.338 11.849 -20.553 1.00 83.88 270 GLN A CA 1
ATOM 2134 C C . GLN A 1 270 ? -8.710 11.723 -19.881 1.00 83.88 270 GLN A C 1
ATOM 2136 O O . GLN A 1 270 ? -8.918 10.785 -19.116 1.00 83.88 270 GLN A O 1
ATOM 2141 N N . GLN A 1 271 ? -9.655 12.609 -20.212 1.00 85.12 271 GLN A N 1
ATOM 2142 C CA . GLN A 1 271 ? -10.978 12.657 -19.576 1.00 85.12 271 GLN A CA 1
ATOM 2143 C C . GLN A 1 271 ? -11.656 11.278 -19.495 1.00 85.12 271 GLN A C 1
ATOM 2145 O O . GLN A 1 271 ? -12.018 10.842 -18.409 1.00 85.12 271 GLN A O 1
ATOM 2150 N N . GLN A 1 272 ? -11.729 10.544 -20.611 1.00 86.50 272 GLN A N 1
ATOM 2151 C CA . GLN A 1 272 ? -12.320 9.200 -20.635 1.00 86.50 272 GLN A CA 1
ATOM 2152 C C . GLN A 1 272 ? -11.605 8.225 -19.679 1.00 86.50 272 GLN A C 1
ATOM 2154 O O . GLN A 1 272 ? -12.241 7.479 -18.944 1.00 86.50 272 GLN A O 1
ATOM 2159 N N . GLN A 1 273 ? -10.270 8.235 -19.664 1.00 87.06 273 GLN A N 1
ATOM 2160 C CA . GLN A 1 273 ? -9.466 7.353 -18.811 1.00 87.06 273 GLN A CA 1
ATOM 2161 C C . GLN A 1 273 ? -9.590 7.729 -17.329 1.00 87.06 273 GLN A C 1
ATOM 2163 O O . GLN A 1 273 ? -9.562 6.857 -16.465 1.00 87.06 273 GLN A O 1
ATOM 2168 N N . HIS A 1 274 ? -9.724 9.022 -17.036 1.00 86.00 274 HIS A N 1
ATOM 2169 C CA . HIS A 1 274 ? -9.980 9.519 -15.693 1.00 86.00 274 HIS A CA 1
ATOM 2170 C C . HIS A 1 274 ? -11.365 9.076 -15.204 1.00 86.00 274 HIS A C 1
ATOM 2172 O O . HIS A 1 274 ? -11.466 8.523 -14.114 1.00 86.00 274 HIS A O 1
ATOM 2178 N N . GLU A 1 275 ? -12.410 9.212 -16.025 1.00 85.69 275 GLU A N 1
ATOM 2179 C CA . GLU A 1 275 ? -13.757 8.718 -15.705 1.00 85.69 275 GLU A CA 1
ATOM 2180 C C . GLU A 1 275 ? -13.775 7.196 -15.481 1.00 85.69 275 GLU A C 1
ATOM 2182 O O . GLU A 1 275 ? -14.419 6.716 -14.548 1.00 85.69 275 GLU A O 1
ATOM 2187 N N . GLU A 1 276 ? -13.020 6.429 -16.276 1.00 89.00 276 GLU A N 1
ATOM 2188 C CA . GLU A 1 276 ? -12.843 4.988 -16.063 1.00 89.00 276 GLU A CA 1
ATOM 2189 C C . GLU A 1 276 ? -12.125 4.664 -14.742 1.00 89.00 276 GLU A C 1
ATOM 2191 O O . GLU A 1 276 ? -12.497 3.698 -14.072 1.00 89.00 276 GLU A O 1
ATOM 2196 N N . LEU A 1 277 ? -11.114 5.450 -14.352 1.00 88.81 277 LEU A N 1
ATOM 2197 C CA . LEU A 1 277 ? -10.411 5.286 -13.076 1.00 88.81 277 LEU A CA 1
ATOM 2198 C C . LEU A 1 277 ? -11.335 5.607 -11.895 1.00 88.81 277 LEU A C 1
ATOM 2200 O O . LEU A 1 277 ? -11.445 4.801 -10.972 1.00 88.81 277 LEU A O 1
ATOM 2204 N N . VAL A 1 278 ? -12.066 6.722 -11.962 1.00 86.50 278 VAL A N 1
ATOM 2205 C CA . VAL A 1 278 ? -13.095 7.095 -10.978 1.00 86.50 278 VAL A CA 1
ATOM 2206 C C . VAL A 1 278 ? -14.137 5.982 -10.855 1.00 86.50 278 VAL A C 1
ATOM 2208 O O . VAL A 1 278 ? -14.465 5.555 -9.749 1.00 86.50 278 VAL A O 1
ATOM 2211 N N . ALA A 1 279 ? -14.639 5.466 -11.979 1.00 86.25 279 ALA A N 1
ATOM 2212 C CA . ALA A 1 279 ? -15.624 4.389 -11.992 1.00 86.25 279 ALA A CA 1
ATOM 2213 C C . ALA A 1 279 ? -15.082 3.086 -11.384 1.00 86.25 279 ALA A C 1
ATOM 2215 O O . ALA A 1 279 ? -15.819 2.403 -10.675 1.00 86.25 279 ALA A O 1
ATOM 2216 N N . ALA A 1 280 ? -13.807 2.757 -11.616 1.00 88.12 280 ALA A N 1
ATOM 2217 C CA . ALA A 1 280 ? -13.156 1.592 -11.019 1.00 88.12 280 ALA A CA 1
ATOM 2218 C C . ALA A 1 280 ? -12.938 1.749 -9.503 1.00 88.12 280 ALA A C 1
ATOM 2220 O O . ALA A 1 280 ? -13.026 0.768 -8.767 1.00 88.12 280 ALA A O 1
ATOM 2221 N N . MET A 1 281 ? -12.675 2.971 -9.032 1.00 86.81 281 MET A N 1
ATOM 2222 C CA . MET A 1 281 ? -12.456 3.280 -7.615 1.00 86.81 281 MET A CA 1
ATOM 2223 C C . MET A 1 281 ? -13.763 3.431 -6.825 1.00 86.81 281 MET A C 1
ATOM 2225 O O . MET A 1 281 ? -13.812 3.104 -5.639 1.00 86.81 281 MET A O 1
ATOM 2229 N N . ARG A 1 282 ? -14.851 3.861 -7.473 1.00 83.50 282 ARG A N 1
ATOM 2230 C CA . ARG A 1 282 ? -16.148 4.136 -6.833 1.00 83.50 282 ARG A CA 1
ATOM 2231 C C . ARG A 1 282 ? -16.692 3.003 -5.947 1.00 83.50 282 ARG A C 1
ATOM 2233 O O . ARG A 1 282 ? -17.176 3.329 -4.869 1.00 83.50 282 ARG A O 1
ATOM 2240 N N . PRO A 1 283 ? -16.623 1.708 -6.312 1.00 82.94 283 PRO A N 1
ATOM 2241 C CA . PRO A 1 283 ? -17.113 0.637 -5.443 1.00 82.94 283 PRO A CA 1
ATOM 2242 C C . PRO A 1 283 ? -16.402 0.571 -4.091 1.00 82.94 283 PRO A C 1
ATOM 2244 O O . PRO A 1 283 ? -17.000 0.128 -3.117 1.00 82.94 283 PRO A O 1
ATOM 2247 N N . LEU A 1 284 ? -15.133 0.987 -4.041 1.00 81.31 284 LEU A N 1
ATOM 2248 C CA . LEU A 1 284 ? -14.309 0.909 -2.842 1.00 81.31 284 LEU A CA 1
ATOM 2249 C C . LEU A 1 284 ? -14.297 2.233 -2.059 1.00 81.31 284 LEU A C 1
ATOM 2251 O O . LEU A 1 284 ? -14.320 2.199 -0.836 1.00 81.31 284 LEU A O 1
ATOM 2255 N N . PHE A 1 285 ? -14.310 3.380 -2.747 1.00 78.06 285 PHE A N 1
ATOM 2256 C CA . PHE A 1 285 ? -14.154 4.708 -2.132 1.00 78.06 285 PHE A CA 1
ATOM 2257 C C . PHE A 1 285 ? -15.431 5.575 -2.150 1.00 78.06 285 PHE A C 1
ATOM 2259 O O . PHE A 1 285 ? -15.532 6.542 -1.404 1.00 78.06 285 PHE A O 1
ATOM 2266 N N . GLY A 1 286 ? -16.425 5.253 -2.986 1.00 59.72 286 GLY A N 1
ATOM 2267 C CA . GLY A 1 286 ? -17.553 6.143 -3.306 1.00 59.72 286 GLY A CA 1
ATOM 2268 C C . GLY A 1 286 ? -18.957 5.625 -2.978 1.00 59.72 286 GLY A C 1
ATOM 2269 O O . GLY A 1 286 ? -19.925 6.295 -3.327 1.00 59.72 286 GLY A O 1
ATOM 2270 N N . ALA A 1 287 ? -19.117 4.457 -2.349 1.00 52.72 287 ALA A N 1
ATOM 2271 C CA . ALA A 1 287 ? -20.434 3.937 -1.975 1.00 52.72 287 ALA A CA 1
ATOM 2272 C C . ALA A 1 287 ? -20.580 3.848 -0.450 1.00 52.72 287 ALA A C 1
ATOM 2274 O O . ALA A 1 287 ? -19.884 3.061 0.190 1.00 52.72 287 ALA A O 1
ATOM 2275 N N . LYS A 1 288 ? -21.539 4.593 0.127 1.00 49.66 288 LYS A N 1
ATOM 2276 C CA . LYS A 1 288 ? -22.085 4.256 1.451 1.00 49.66 288 LYS A CA 1
ATOM 2277 C C . LYS A 1 288 ? -22.643 2.832 1.344 1.00 49.66 288 LYS A C 1
ATOM 2279 O O . LYS A 1 288 ? -23.583 2.599 0.579 1.00 49.66 288 LYS A O 1
ATOM 2284 N N . LEU A 1 289 ? -22.048 1.866 2.046 1.00 48.47 289 LEU A N 1
ATOM 2285 C CA . LEU A 1 289 ? -22.622 0.524 2.131 1.00 48.47 289 LEU A CA 1
ATOM 2286 C C . LEU A 1 289 ? -24.030 0.634 2.744 1.00 48.47 289 LEU A C 1
ATOM 2288 O O . LEU A 1 289 ? -24.191 1.366 3.722 1.00 48.47 289 LEU A O 1
ATOM 2292 N N . PRO A 1 290 ? -25.058 -0.046 2.202 1.00 42.62 290 PRO A N 1
ATOM 2293 C CA . PRO A 1 290 ? -26.404 0.033 2.756 1.00 42.62 290 PRO A CA 1
ATOM 2294 C C . PRO A 1 290 ? -26.414 -0.462 4.208 1.00 42.62 290 PRO A C 1
ATOM 2296 O O . PRO A 1 290 ? -26.346 -1.666 4.461 1.00 42.62 290 PRO A O 1
ATOM 2299 N N . GLN A 1 291 ? -26.508 0.455 5.173 1.00 44.44 291 GLN A N 1
ATOM 2300 C CA . GLN A 1 291 ? -26.810 0.099 6.555 1.00 44.44 291 GLN A CA 1
ATOM 2301 C C . GLN A 1 291 ? -28.260 -0.391 6.604 1.00 44.44 291 GLN A C 1
ATOM 2303 O O . GLN A 1 291 ? -29.205 0.363 6.364 1.00 44.44 291 GLN A O 1
ATOM 2308 N N . GLN A 1 292 ? -28.453 -1.680 6.892 1.00 44.16 292 GLN A N 1
ATOM 2309 C CA . GLN A 1 292 ? -29.770 -2.191 7.260 1.00 44.16 292 GLN A CA 1
ATOM 2310 C C . GLN A 1 292 ? -30.172 -1.553 8.594 1.00 44.16 292 GLN A C 1
ATOM 2312 O O . GLN A 1 292 ? -29.584 -1.867 9.625 1.00 44.16 292 GLN A O 1
ATOM 2317 N N . GLN A 1 293 ? -31.170 -0.664 8.569 1.00 45.06 293 GLN A N 1
ATOM 2318 C CA . GLN A 1 293 ? -31.772 -0.087 9.772 1.00 45.06 293 GLN A CA 1
ATOM 2319 C C . GLN A 1 293 ? -32.273 -1.212 10.693 1.00 45.06 293 GLN A C 1
ATOM 2321 O O . GLN A 1 293 ? -33.248 -1.894 10.371 1.00 45.06 293 GLN A O 1
ATOM 2326 N N . GLN A 1 294 ? -31.621 -1.409 11.842 1.00 50.50 294 GLN A N 1
ATOM 2327 C CA . GLN A 1 294 ? -32.114 -2.290 12.900 1.00 50.50 294 GLN A CA 1
ATOM 2328 C C . GLN A 1 294 ? -32.860 -1.469 13.952 1.00 50.50 294 GLN A C 1
ATOM 2330 O O . GLN A 1 294 ? -32.265 -0.706 14.706 1.00 50.50 294 GLN A O 1
ATOM 2335 N N . GLN A 1 295 ? -34.178 -1.662 14.029 1.00 45.34 295 GLN A N 1
ATOM 2336 C CA . GLN A 1 295 ? -35.011 -1.158 15.119 1.00 45.34 295 GLN A CA 1
ATOM 2337 C C . GLN A 1 295 ? -35.369 -2.276 16.119 1.00 45.34 295 GLN A C 1
ATOM 2339 O O . GLN A 1 295 ? -35.767 -3.368 15.725 1.00 45.34 295 GLN A O 1
ATOM 2344 N N . GLN A 1 296 ? -35.327 -1.892 17.404 1.00 46.19 296 GLN A N 1
ATOM 2345 C CA . GLN A 1 296 ? -35.989 -2.438 18.609 1.00 46.19 296 GLN A CA 1
ATOM 2346 C C . GLN A 1 296 ? -35.305 -3.472 19.544 1.00 46.19 296 GLN A C 1
ATOM 2348 O O . GLN A 1 296 ? -35.504 -4.678 19.477 1.00 46.19 296 GLN A O 1
ATOM 2353 N N . GLN A 1 297 ? -34.686 -2.879 20.579 1.00 46.53 297 GLN A N 1
ATOM 2354 C CA . GLN A 1 297 ? -34.947 -3.001 22.033 1.00 46.53 297 GLN A CA 1
ATOM 2355 C C . GLN A 1 297 ? -34.534 -4.257 22.844 1.00 46.53 297 GLN A C 1
ATOM 2357 O O . GLN A 1 297 ? -35.258 -5.233 23.032 1.00 46.53 297 GLN A O 1
ATOM 2362 N N . GLN A 1 298 ? -33.383 -4.073 23.508 1.00 46.41 298 GLN A N 1
ATOM 2363 C CA . GLN A 1 298 ? -33.056 -4.287 24.936 1.00 46.41 298 GLN A CA 1
ATOM 2364 C C . GLN A 1 298 ? -33.157 -5.681 25.587 1.00 46.41 298 GLN A C 1
ATOM 2366 O O . GLN A 1 298 ? -32.645 -5.842 26.691 1.00 46.41 298 GLN A O 1
ATOM 2371 N N . ARG A 1 299 ? -33.645 -6.730 24.913 1.00 46.00 299 ARG A N 1
ATOM 2372 C CA . ARG A 1 299 ? -33.328 -8.132 25.303 1.00 46.00 299 ARG A CA 1
ATOM 2373 C C . ARG A 1 299 ? -32.501 -8.911 24.279 1.00 46.00 299 ARG A C 1
ATOM 2375 O O . ARG A 1 299 ? -32.150 -10.059 24.523 1.00 46.00 299 ARG A O 1
ATOM 2382 N N . GLN A 1 300 ? -32.132 -8.262 23.177 1.00 53.69 300 GLN A N 1
ATOM 2383 C CA . GLN A 1 300 ? -31.342 -8.830 22.083 1.00 53.69 300 GLN A CA 1
ATOM 2384 C C . GLN A 1 300 ? -29.836 -8.539 22.157 1.00 53.69 300 GLN A C 1
ATOM 2386 O O . GLN A 1 300 ? -29.121 -9.030 21.299 1.00 53.69 300 GLN A O 1
ATOM 2391 N N . GLN A 1 301 ? -29.314 -7.813 23.154 1.00 53.62 301 GLN A N 1
ATOM 2392 C CA . GLN A 1 301 ? -27.932 -7.291 23.118 1.00 53.62 301 GLN A CA 1
ATOM 2393 C C . GLN A 1 301 ? -26.836 -8.336 22.825 1.00 53.62 301 GLN A C 1
ATOM 2395 O O . GLN A 1 301 ? -25.931 -8.036 22.057 1.00 53.62 301 GLN A O 1
ATOM 2400 N N . GLN A 1 302 ? -26.922 -9.569 23.346 1.00 57.66 302 GLN A N 1
ATOM 2401 C CA . GLN A 1 302 ? -25.927 -10.609 23.025 1.00 57.66 302 GLN A CA 1
ATOM 2402 C C . GLN A 1 302 ? -26.065 -11.186 21.606 1.00 57.66 302 GLN A C 1
ATOM 2404 O O . GLN A 1 302 ? -25.057 -11.384 20.931 1.00 57.66 302 GLN A O 1
ATOM 2409 N N . GLN A 1 303 ? -27.291 -11.434 21.124 1.00 61.69 303 GLN A N 1
ATOM 2410 C CA . GLN A 1 303 ? -27.503 -11.877 19.736 1.00 61.69 303 GLN A CA 1
ATOM 2411 C C . GLN A 1 303 ? -27.182 -10.760 18.737 1.00 61.69 303 GLN A C 1
ATOM 2413 O O . GLN A 1 303 ? -26.647 -11.028 17.664 1.00 61.69 303 GLN A O 1
ATOM 2418 N N . GLN A 1 304 ? -27.448 -9.511 19.116 1.00 62.03 304 GLN A N 1
ATOM 2419 C CA . GLN A 1 304 ? -27.162 -8.332 18.313 1.00 62.03 304 GLN A CA 1
ATOM 2420 C C . GLN A 1 304 ? -25.654 -8.094 18.198 1.00 62.03 304 GLN A C 1
ATOM 2422 O O . GLN A 1 304 ? -25.176 -7.847 17.098 1.00 62.03 304 GLN A O 1
ATOM 2427 N N . GLN A 1 305 ? -24.880 -8.289 19.274 1.00 62.88 305 GLN A N 1
ATOM 2428 C CA . GLN A 1 305 ? -23.413 -8.212 19.216 1.00 62.88 305 GLN A CA 1
ATOM 2429 C C . GLN A 1 305 ? -22.808 -9.250 18.262 1.00 62.88 305 GLN A C 1
ATOM 2431 O O . GLN A 1 305 ? -21.925 -8.916 17.474 1.00 62.88 305 GLN A O 1
ATOM 2436 N N . GLN A 1 306 ? -23.297 -10.497 18.286 1.00 69.69 306 GLN A N 1
ATOM 2437 C CA . GLN A 1 306 ? -22.839 -11.524 17.343 1.00 69.69 306 GLN A CA 1
ATOM 2438 C C . GLN A 1 306 ? -23.228 -11.206 15.894 1.00 69.69 306 GLN A C 1
ATOM 2440 O O . GLN A 1 306 ? -22.404 -11.381 14.997 1.00 69.69 306 GLN A O 1
ATOM 2445 N N . GLN A 1 307 ? -24.448 -10.715 15.650 1.00 70.50 307 GLN A N 1
ATOM 2446 C CA . GLN A 1 307 ? -24.863 -10.283 14.311 1.00 70.50 307 GLN A CA 1
ATOM 2447 C C . GLN A 1 307 ? -24.036 -9.099 13.807 1.00 70.50 307 GLN A C 1
ATOM 2449 O O . GLN A 1 307 ? -23.610 -9.106 12.655 1.00 70.50 307 GLN A O 1
ATOM 2454 N N . GLN A 1 308 ? -23.763 -8.119 14.666 1.00 68.88 308 GLN A N 1
ATOM 2455 C CA . GLN A 1 308 ? -22.983 -6.937 14.314 1.00 68.88 308 GLN A CA 1
ATOM 2456 C C . GLN A 1 308 ? -21.528 -7.308 13.991 1.00 68.88 308 GLN A C 1
ATOM 2458 O O . GLN A 1 308 ? -20.991 -6.850 12.983 1.00 68.88 308 GLN A O 1
ATOM 2463 N N . GLN A 1 309 ? -20.912 -8.212 14.765 1.00 71.75 309 GLN A N 1
ATOM 2464 C CA . GLN A 1 309 ? -19.581 -8.747 14.450 1.00 71.75 309 GLN A CA 1
ATOM 2465 C C . GLN A 1 309 ? -19.558 -9.508 13.117 1.00 71.75 309 GLN A C 1
ATOM 2467 O O . GLN A 1 309 ? -18.653 -9.296 12.308 1.00 71.75 309 GLN A O 1
ATOM 2472 N N . GLN A 1 310 ? -20.553 -10.363 12.849 1.00 78.06 310 GLN A N 1
ATOM 2473 C CA . GLN A 1 310 ? -20.648 -11.070 11.565 1.00 78.06 310 GLN A CA 1
ATOM 2474 C C . GLN A 1 310 ? -20.810 -10.102 10.389 1.00 78.06 310 GLN A C 1
ATOM 2476 O O . GLN A 1 310 ? -20.173 -10.287 9.353 1.00 78.06 310 GLN A O 1
ATOM 2481 N N . GLN A 1 311 ? -21.620 -9.055 10.552 1.00 76.00 311 GLN A N 1
ATOM 2482 C CA . GLN A 1 311 ? -21.833 -8.042 9.524 1.00 76.00 311 GLN A CA 1
ATOM 2483 C C . GLN A 1 311 ? -20.550 -7.248 9.238 1.00 76.00 311 GLN A C 1
ATOM 2485 O O . GLN A 1 311 ? -20.180 -7.092 8.075 1.00 76.00 311 GLN A O 1
ATOM 2490 N N . GLN A 1 312 ? -19.818 -6.823 10.275 1.00 73.25 312 GLN A N 1
ATOM 2491 C CA . GLN A 1 312 ? -18.515 -6.166 10.112 1.00 73.25 312 GLN A CA 1
ATOM 2492 C C . GLN A 1 312 ? -17.505 -7.074 9.398 1.00 73.25 312 GLN A C 1
ATOM 2494 O O . GLN A 1 312 ? -16.777 -6.626 8.509 1.00 73.25 312 GLN A O 1
ATOM 2499 N N . GLN A 1 313 ? -17.481 -8.366 9.734 1.00 78.62 313 GLN A N 1
ATOM 2500 C CA . GLN A 1 313 ? -16.573 -9.321 9.104 1.00 78.62 313 GLN A CA 1
ATOM 2501 C C . GLN A 1 313 ? -16.905 -9.550 7.621 1.00 78.62 313 GLN A C 1
ATOM 2503 O O . GLN A 1 313 ? -15.991 -9.570 6.794 1.00 78.62 313 GLN A O 1
ATOM 2508 N N . GLN A 1 314 ? -18.189 -9.671 7.265 1.00 81.88 314 GLN A N 1
ATOM 2509 C CA . GLN A 1 314 ? -18.631 -9.763 5.866 1.00 81.88 314 GLN A CA 1
ATOM 2510 C C . GLN A 1 314 ? -18.245 -8.514 5.072 1.00 81.88 314 GLN A C 1
ATOM 2512 O O . GLN A 1 314 ? -17.733 -8.613 3.959 1.00 81.88 314 GLN A O 1
ATOM 2517 N N . LEU A 1 315 ? -18.429 -7.339 5.666 1.00 78.75 315 LEU A N 1
ATOM 2518 C CA . LEU A 1 315 ? -18.135 -6.062 5.032 1.00 78.75 315 LEU A CA 1
ATOM 2519 C C . LEU A 1 315 ? -16.622 -5.878 4.805 1.00 78.75 315 LEU A C 1
ATOM 2521 O O . LEU A 1 315 ? -16.197 -5.406 3.748 1.00 78.75 315 LEU A O 1
ATOM 2525 N N . LYS A 1 316 ? -15.789 -6.346 5.743 1.00 79.06 316 LYS A N 1
ATOM 2526 C CA . LYS A 1 316 ? -14.329 -6.411 5.575 1.00 79.06 316 LYS A CA 1
ATOM 2527 C C . LYS A 1 316 ? -13.920 -7.355 4.438 1.00 79.06 316 LYS A C 1
ATOM 2529 O O . LYS A 1 316 ? -13.070 -6.992 3.627 1.00 79.06 316 LYS A O 1
ATOM 2534 N N . GLN A 1 317 ? -14.536 -8.535 4.338 1.00 83.94 317 GLN A N 1
ATOM 2535 C CA . GLN A 1 317 ? -14.278 -9.482 3.242 1.00 83.94 317 GLN A CA 1
ATOM 2536 C C . GLN A 1 317 ? -14.680 -8.904 1.881 1.00 83.94 317 GLN A C 1
ATOM 2538 O O . GLN A 1 317 ? -13.911 -8.987 0.925 1.00 83.94 317 GLN A O 1
ATOM 2543 N N . GLN A 1 318 ? -15.844 -8.258 1.808 1.00 85.69 318 GLN A N 1
ATOM 2544 C CA . GLN A 1 318 ? -16.315 -7.607 0.590 1.00 85.69 318 GLN A CA 1
ATOM 2545 C C . GLN A 1 318 ? -15.346 -6.510 0.132 1.00 85.69 318 GLN A C 1
ATOM 2547 O O . GLN A 1 318 ? -15.001 -6.441 -1.047 1.00 85.69 318 GLN A O 1
ATOM 2552 N N . ARG A 1 319 ? -14.834 -5.689 1.060 1.00 85.19 319 ARG A N 1
ATOM 2553 C CA . ARG A 1 319 ? -13.815 -4.675 0.745 1.00 85.19 319 ARG A CA 1
ATOM 2554 C C . ARG A 1 319 ? -12.509 -5.284 0.241 1.00 85.19 319 ARG A C 1
ATOM 2556 O O . ARG A 1 319 ? -11.925 -4.762 -0.706 1.00 85.19 319 ARG A O 1
ATOM 2563 N N . GLN A 1 320 ? -12.070 -6.404 0.811 1.00 86.50 320 GLN A N 1
ATOM 2564 C CA . GLN A 1 320 ? -10.896 -7.126 0.311 1.00 86.50 320 GLN A CA 1
ATOM 2565 C C . GLN A 1 320 ? -11.106 -7.656 -1.116 1.00 86.50 320 GLN A C 1
ATOM 2567 O O . GLN A 1 320 ? -10.196 -7.583 -1.943 1.00 86.50 320 GLN A O 1
ATOM 2572 N N . GLU A 1 321 ? -12.299 -8.158 -1.435 1.00 88.31 321 GLU A N 1
ATOM 2573 C CA . GLU A 1 321 ? -12.629 -8.635 -2.780 1.00 88.31 321 GLU A CA 1
ATOM 2574 C C . GLU A 1 321 ? -12.680 -7.492 -3.803 1.00 88.31 321 GLU A C 1
ATOM 2576 O O . GLU A 1 321 ? -12.083 -7.594 -4.879 1.00 88.31 321 GLU A O 1
ATOM 2581 N N . LEU A 1 322 ? -13.300 -6.366 -3.440 1.00 89.25 322 LEU A N 1
ATOM 2582 C CA . LEU A 1 322 ? -13.294 -5.147 -4.249 1.00 89.25 322 LEU A CA 1
ATOM 2583 C C . LEU A 1 322 ? -11.868 -4.628 -4.475 1.00 89.25 322 LEU A C 1
ATOM 2585 O O . LEU A 1 322 ? -11.505 -4.305 -5.606 1.00 89.25 322 LEU A O 1
ATOM 2589 N N . GLY A 1 323 ? -11.032 -4.623 -3.432 1.00 89.12 323 GLY A N 1
ATOM 2590 C CA . GLY A 1 323 ? -9.616 -4.272 -3.530 1.00 89.12 323 GLY A CA 1
ATOM 2591 C C . GLY A 1 323 ? -8.846 -5.191 -4.481 1.00 89.12 323 GLY A C 1
ATOM 2592 O O . GLY A 1 323 ? -8.051 -4.717 -5.292 1.00 89.12 323 GLY A O 1
ATOM 2593 N N . ARG A 1 324 ? -9.123 -6.502 -4.463 1.00 89.44 324 ARG A N 1
ATOM 2594 C CA . ARG A 1 324 ? -8.533 -7.455 -5.417 1.00 89.44 324 ARG A CA 1
ATOM 2595 C C . ARG A 1 324 ? -8.949 -7.144 -6.856 1.00 89.44 324 ARG A C 1
ATOM 2597 O O . ARG A 1 324 ? -8.099 -7.177 -7.744 1.00 89.44 324 ARG A O 1
ATOM 2604 N N . HIS A 1 325 ? -10.224 -6.841 -7.093 1.00 91.31 325 HIS A N 1
ATOM 2605 C CA . HIS A 1 325 ? -10.705 -6.487 -8.428 1.00 91.31 325 HIS A CA 1
ATOM 2606 C C . HIS A 1 325 ? -10.077 -5.179 -8.929 1.00 91.31 325 HIS A C 1
ATOM 2608 O O . HIS A 1 325 ? -9.587 -5.117 -10.057 1.00 91.31 325 HIS A O 1
ATOM 2614 N N . LEU A 1 326 ? -10.012 -4.159 -8.070 1.00 92.19 326 LEU A N 1
ATOM 2615 C CA . LEU A 1 326 ? -9.370 -2.886 -8.385 1.00 92.19 326 LEU A CA 1
ATOM 2616 C C . LEU A 1 326 ? -7.881 -3.074 -8.711 1.00 92.19 326 LEU A C 1
ATOM 2618 O O . LEU A 1 326 ? -7.408 -2.560 -9.722 1.00 92.19 326 LEU A O 1
ATOM 2622 N N . GLY A 1 327 ? -7.160 -3.882 -7.928 1.00 90.75 327 GLY A N 1
ATOM 2623 C CA . GLY A 1 327 ? -5.744 -4.185 -8.158 1.00 90.75 327 GLY A CA 1
ATOM 2624 C C . GLY A 1 327 ? -5.452 -4.813 -9.525 1.00 90.75 327 GLY A C 1
ATOM 2625 O O . GLY A 1 327 ? -4.425 -4.516 -10.129 1.00 90.75 327 GLY A O 1
ATOM 2626 N N . GLN A 1 328 ? -6.383 -5.601 -10.073 1.00 91.25 328 GLN A N 1
ATOM 2627 C CA . GLN A 1 328 ? -6.272 -6.157 -11.429 1.00 91.25 328 GLN A CA 1
ATOM 2628 C C . GLN A 1 328 ? -6.474 -5.102 -12.523 1.00 91.25 328 GLN A C 1
ATOM 2630 O O . GLN A 1 328 ? -5.913 -5.227 -13.612 1.00 91.25 328 GLN A O 1
ATOM 2635 N N . GLN A 1 329 ? -7.273 -4.069 -12.253 1.00 91.06 329 GLN A N 1
ATOM 2636 C CA . GLN A 1 329 ? -7.537 -3.006 -13.216 1.00 91.06 329 GLN A CA 1
ATOM 2637 C C . GLN A 1 329 ? -6.458 -1.925 -13.206 1.00 91.06 329 GLN A C 1
ATOM 2639 O O . GLN A 1 329 ? -6.094 -1.436 -14.274 1.00 91.06 329 GLN A O 1
ATOM 2644 N N . LEU A 1 330 ? -5.941 -1.552 -12.031 1.00 91.62 330 LEU A N 1
ATOM 2645 C CA . LEU A 1 330 ? -5.051 -0.400 -11.859 1.00 91.62 330 LEU A CA 1
ATOM 2646 C C . LEU A 1 330 ? -3.844 -0.360 -12.814 1.00 91.62 330 LEU A C 1
ATOM 2648 O O . LEU A 1 330 ? -3.613 0.700 -13.401 1.00 91.62 330 LEU A O 1
ATOM 2652 N N . PRO A 1 331 ? -3.115 -1.469 -13.065 1.00 89.00 331 PRO A N 1
ATOM 2653 C CA . PRO A 1 331 ? -1.968 -1.461 -13.969 1.00 89.00 331 PRO A CA 1
ATOM 2654 C C . PRO A 1 331 ? -2.261 -0.883 -15.360 1.00 89.00 331 PRO A C 1
ATOM 2656 O O . PRO A 1 331 ? -1.375 -0.275 -15.958 1.00 89.00 331 PRO A O 1
ATOM 2659 N N . ARG A 1 332 ? -3.497 -0.992 -15.875 1.00 87.56 332 ARG A N 1
ATOM 2660 C CA . ARG A 1 332 ? -3.860 -0.434 -17.191 1.00 87.56 332 ARG A CA 1
ATOM 2661 C C . ARG A 1 332 ? -3.736 1.090 -17.247 1.00 87.56 332 ARG A C 1
ATOM 2663 O O . ARG A 1 332 ? -3.312 1.621 -18.268 1.00 87.56 332 ARG A O 1
ATOM 2670 N N . PHE A 1 333 ? -4.026 1.791 -16.150 1.00 87.94 333 PHE A N 1
ATOM 2671 C CA . PHE A 1 333 ? -3.969 3.255 -16.102 1.00 87.94 333 PHE A CA 1
ATOM 2672 C C . PHE A 1 333 ? -2.536 3.785 -16.092 1.00 87.94 333 PHE A C 1
ATOM 2674 O O . PHE A 1 333 ? -2.271 4.837 -16.674 1.00 87.94 333 PHE A O 1
ATOM 2681 N N . TYR A 1 334 ? -1.594 3.020 -15.528 1.00 84.50 334 TYR A N 1
ATOM 2682 C CA . TYR A 1 334 ? -0.170 3.301 -15.704 1.00 84.50 334 TYR A CA 1
ATOM 2683 C C . TYR A 1 334 ? 0.200 3.293 -17.189 1.00 84.50 334 TYR A C 1
ATOM 2685 O O . TYR A 1 334 ? 0.857 4.214 -17.670 1.00 84.50 334 TYR A O 1
ATOM 2693 N N . PHE A 1 335 ? -0.254 2.279 -17.933 1.00 79.06 335 PHE A N 1
ATOM 2694 C CA . PHE A 1 335 ? 0.023 2.191 -19.364 1.00 79.06 335 PHE A CA 1
ATOM 2695 C C . PHE A 1 335 ? -0.637 3.325 -20.150 1.00 79.06 335 PHE A C 1
ATOM 2697 O O . PHE A 1 335 ? 0.016 3.886 -21.020 1.00 79.06 335 PHE A O 1
ATOM 2704 N N . CYS A 1 336 ? -1.866 3.724 -19.812 1.00 82.00 336 CYS A N 1
ATOM 2705 C CA . CYS A 1 336 ? -2.521 4.882 -20.425 1.00 82.00 336 CYS A CA 1
ATOM 2706 C C . CYS A 1 336 ? -1.716 6.179 -20.246 1.00 82.00 336 CYS A C 1
ATOM 2708 O O . CYS A 1 336 ? -1.512 6.923 -21.209 1.00 82.00 336 CYS A O 1
ATOM 2710 N N . TYR A 1 337 ? -1.231 6.435 -19.027 1.00 82.31 337 TYR A N 1
ATOM 2711 C CA . TYR A 1 337 ? -0.357 7.574 -18.751 1.00 82.31 337 TYR A CA 1
ATOM 2712 C C . TYR A 1 337 ? 0.943 7.469 -19.557 1.00 82.31 337 TYR A C 1
ATOM 2714 O O . TYR A 1 337 ? 1.319 8.388 -20.285 1.00 82.31 337 TYR A O 1
ATOM 2722 N N . PHE A 1 338 ? 1.615 6.322 -19.469 1.00 76.75 338 PHE A N 1
ATOM 2723 C CA . PHE A 1 338 ? 2.911 6.111 -20.096 1.00 76.75 338 PHE A CA 1
ATOM 2724 C C . PHE A 1 338 ? 2.844 6.190 -21.626 1.00 76.75 338 PHE A C 1
ATOM 2726 O O . PHE A 1 338 ? 3.684 6.847 -22.230 1.00 76.75 338 PHE A O 1
ATOM 2733 N N . GLU A 1 339 ? 1.824 5.607 -22.260 1.00 72.81 339 GLU A N 1
ATOM 2734 C CA . GLU A 1 339 ? 1.597 5.683 -23.706 1.00 72.81 339 GLU A CA 1
ATOM 2735 C C . GLU A 1 339 ? 1.521 7.135 -24.190 1.00 72.81 339 GLU A C 1
ATOM 2737 O O . GLU A 1 339 ? 2.147 7.483 -25.193 1.00 72.81 339 GLU A O 1
ATOM 2742 N N . ARG A 1 340 ? 0.800 8.005 -23.472 1.00 75.69 340 ARG A N 1
ATOM 2743 C CA . ARG A 1 340 ? 0.704 9.432 -23.811 1.00 75.69 340 ARG A CA 1
ATOM 2744 C C . ARG A 1 340 ? 2.081 10.093 -23.816 1.00 75.69 340 ARG A C 1
ATOM 2746 O O . ARG A 1 340 ? 2.426 10.777 -24.779 1.00 75.69 340 ARG A O 1
ATOM 2753 N N . HIS A 1 341 ? 2.862 9.895 -22.757 1.00 74.75 341 HIS A N 1
ATOM 2754 C CA . HIS A 1 341 ? 4.197 10.485 -22.648 1.00 74.75 341 HIS A CA 1
ATOM 2755 C C . HIS A 1 341 ? 5.171 9.887 -23.662 1.00 74.75 341 HIS A C 1
ATOM 2757 O O . HIS A 1 341 ? 5.958 10.622 -24.262 1.00 74.75 341 HIS A O 1
ATOM 2763 N N . LEU A 1 342 ? 5.073 8.583 -23.925 1.00 69.44 342 LEU A N 1
ATOM 2764 C CA . LEU A 1 342 ? 5.903 7.929 -24.922 1.00 69.44 342 LEU A CA 1
ATOM 2765 C C . LEU A 1 342 ? 5.586 8.442 -26.328 1.00 69.44 342 LEU A C 1
ATOM 2767 O O . LEU A 1 342 ? 6.514 8.671 -27.094 1.00 69.44 342 LEU A O 1
ATOM 2771 N N . ARG A 1 343 ? 4.314 8.694 -26.670 1.00 68.88 343 ARG A N 1
ATOM 2772 C CA . ARG A 1 343 ? 3.933 9.329 -27.947 1.00 68.88 343 ARG A CA 1
ATOM 2773 C C . ARG A 1 343 ? 4.565 10.715 -28.098 1.00 68.88 343 ARG A C 1
ATOM 2775 O O . ARG A 1 343 ? 5.145 10.992 -29.139 1.00 68.88 343 ARG A O 1
ATOM 2782 N N . VAL A 1 344 ? 4.550 11.540 -27.049 1.00 74.50 344 VAL A N 1
ATOM 2783 C CA . VAL A 1 344 ? 5.218 12.857 -27.069 1.00 74.50 344 VAL A CA 1
ATOM 2784 C C . VAL A 1 344 ? 6.726 12.713 -27.285 1.00 74.50 344 VAL A C 1
ATOM 2786 O O . VAL A 1 344 ? 7.286 13.388 -28.147 1.00 74.50 344 VAL A O 1
ATOM 2789 N N . LEU A 1 345 ? 7.380 11.804 -26.555 1.00 70.06 345 LEU A N 1
ATOM 2790 C CA . LEU A 1 345 ? 8.800 11.504 -26.751 1.00 70.06 345 LEU A CA 1
ATOM 2791 C C . LEU A 1 345 ? 9.073 11.039 -28.188 1.00 70.06 345 LEU A C 1
ATOM 2793 O O . LEU A 1 345 ? 10.012 11.505 -28.824 1.00 70.06 345 LEU A O 1
ATOM 2797 N N . THR A 1 346 ? 8.221 10.163 -28.716 1.00 63.03 346 THR A N 1
ATOM 2798 C CA . THR A 1 346 ? 8.287 9.665 -30.094 1.00 63.03 346 THR A CA 1
ATOM 2799 C C . THR A 1 346 ? 8.232 10.816 -31.094 1.00 63.03 346 THR A C 1
ATOM 2801 O O . THR A 1 346 ? 9.039 10.875 -32.021 1.00 63.03 346 THR A O 1
ATOM 2804 N N . ASP A 1 347 ? 7.295 11.742 -30.909 1.00 69.69 347 ASP A N 1
ATOM 2805 C CA . ASP A 1 347 ? 7.101 12.873 -31.810 1.00 69.69 347 ASP A CA 1
ATOM 2806 C C . ASP A 1 347 ? 8.284 13.844 -31.765 1.00 69.69 347 ASP A C 1
ATOM 2808 O O . ASP A 1 347 ? 8.711 14.318 -32.818 1.00 69.69 347 ASP A O 1
ATOM 2812 N N . ILE A 1 348 ? 8.877 14.075 -30.587 1.00 69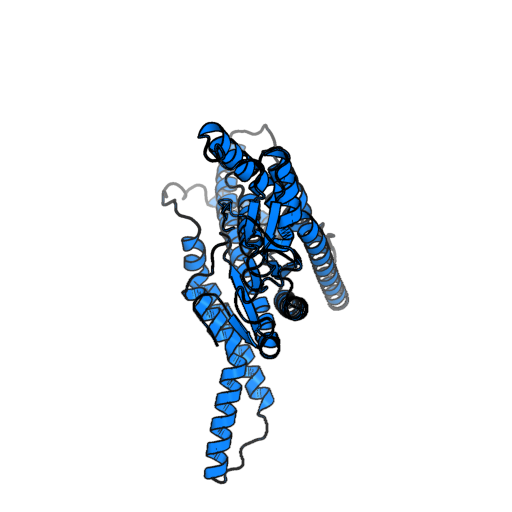.94 348 ILE A N 1
ATOM 2813 C CA . ILE A 1 348 ? 10.118 14.854 -30.438 1.00 69.94 348 ILE A CA 1
ATOM 2814 C C . ILE A 1 348 ? 11.272 14.161 -31.170 1.00 69.94 348 ILE A C 1
ATOM 2816 O O . ILE A 1 348 ? 11.915 14.776 -32.019 1.00 69.94 348 ILE A O 1
ATOM 2820 N N . LEU A 1 349 ? 11.489 12.866 -30.912 1.00 67.06 349 LEU A N 1
ATOM 2821 C CA . LEU A 1 349 ? 12.564 12.087 -31.536 1.00 67.06 349 LEU A CA 1
ATOM 2822 C C . LEU A 1 349 ? 12.457 12.067 -33.071 1.00 67.06 349 LEU A C 1
ATOM 2824 O O . LEU A 1 349 ? 13.482 12.111 -33.756 1.00 67.06 349 LEU A O 1
ATOM 2828 N N . ARG A 1 350 ? 11.232 12.028 -33.619 1.00 65.81 350 ARG A N 1
ATOM 2829 C CA . ARG A 1 350 ? 10.983 12.148 -35.066 1.00 65.81 350 ARG A CA 1
ATOM 2830 C C . ARG A 1 350 ? 11.223 13.566 -35.575 1.00 65.81 350 ARG A C 1
ATOM 2832 O O . ARG A 1 350 ? 11.912 13.734 -36.576 1.00 65.81 350 ARG A O 1
ATOM 2839 N N . LYS A 1 351 ? 10.652 14.578 -34.914 1.00 69.06 351 LYS A N 1
ATOM 2840 C CA . LYS A 1 351 ? 10.724 15.983 -35.347 1.00 69.06 351 LYS A CA 1
ATOM 2841 C C . LYS A 1 351 ? 12.160 16.503 -35.366 1.00 69.06 351 LYS A C 1
ATOM 2843 O O . LYS A 1 351 ? 12.515 17.264 -36.259 1.00 69.06 351 LYS A O 1
ATOM 2848 N N . GLU A 1 352 ? 12.974 16.078 -34.406 1.00 72.00 352 GLU A N 1
ATOM 2849 C CA . GLU A 1 352 ? 14.374 16.490 -34.286 1.00 72.00 352 GLU A CA 1
ATOM 2850 C C . GLU A 1 352 ? 15.344 15.602 -35.079 1.00 72.00 352 GLU A C 1
ATOM 2852 O O . GLU A 1 352 ? 16.552 15.807 -35.011 1.00 72.00 352 GLU A O 1
ATOM 2857 N N . ASN A 1 353 ? 14.844 14.625 -35.852 1.00 65.81 353 ASN A N 1
ATOM 2858 C CA . ASN A 1 353 ? 15.669 13.684 -36.619 1.00 65.81 353 ASN A CA 1
ATOM 2859 C C . ASN A 1 353 ? 16.738 12.964 -35.771 1.00 65.81 353 ASN A C 1
ATOM 2861 O O . ASN A 1 353 ? 17.740 12.484 -36.295 1.00 65.81 353 ASN A O 1
ATOM 2865 N N . LEU A 1 354 ? 16.517 12.809 -34.462 1.00 63.69 354 LEU A N 1
ATOM 2866 C CA . LEU A 1 354 ? 17.488 12.196 -33.545 1.00 63.69 354 LEU A CA 1
ATOM 2867 C C . LEU A 1 354 ? 17.725 10.705 -33.832 1.00 63.69 354 LEU A C 1
ATOM 2869 O O . LEU A 1 354 ? 18.736 10.140 -33.425 1.00 63.69 354 LEU A O 1
ATOM 2873 N N . LEU A 1 355 ? 16.809 10.066 -34.565 1.00 61.78 355 LEU A N 1
ATOM 2874 C CA . LEU A 1 355 ? 16.938 8.685 -35.039 1.00 61.78 355 LEU A CA 1
ATOM 2875 C C . LEU A 1 355 ? 17.493 8.581 -36.473 1.00 61.78 355 LEU A C 1
ATOM 2877 O O . LEU A 1 355 ? 17.672 7.470 -36.987 1.00 61.78 355 LEU A O 1
ATOM 2881 N N . GLN A 1 356 ? 17.754 9.714 -37.131 1.00 55.34 356 GLN A N 1
ATOM 2882 C CA . GLN A 1 356 ? 18.302 9.778 -38.483 1.00 55.34 356 GLN A CA 1
ATOM 2883 C C . GLN A 1 356 ? 19.789 9.381 -38.447 1.00 55.34 356 GLN A C 1
ATOM 2885 O O . GLN A 1 356 ? 20.556 9.875 -37.630 1.00 55.34 356 GLN A O 1
ATOM 2890 N N . GLY A 1 357 ? 20.199 8.443 -39.308 1.00 56.84 357 GLY A N 1
ATOM 2891 C CA . GLY A 1 357 ? 21.579 7.930 -39.366 1.00 56.84 357 GLY A CA 1
ATOM 2892 C C . GLY A 1 357 ? 21.830 6.615 -38.614 1.00 56.84 357 GLY A C 1
ATOM 2893 O O . GLY A 1 357 ? 22.793 5.925 -38.927 1.00 56.84 357 GLY A O 1
ATOM 2894 N N . TYR A 1 358 ? 20.929 6.185 -37.724 1.00 56.59 358 TYR A N 1
ATOM 2895 C CA . TYR A 1 358 ? 21.053 4.901 -37.008 1.00 56.59 358 TYR A CA 1
ATOM 2896 C C . TYR A 1 358 ? 20.572 3.669 -37.809 1.00 56.59 358 TYR A C 1
ATOM 2898 O O . TYR A 1 358 ? 20.542 2.559 -37.278 1.00 56.59 358 TYR A O 1
ATOM 2906 N N . GLY A 1 359 ? 20.208 3.825 -39.089 1.00 56.03 359 GLY A N 1
ATOM 2907 C CA . GLY A 1 359 ? 19.835 2.720 -39.988 1.00 56.03 359 GLY A CA 1
ATOM 2908 C C . GLY A 1 359 ? 18.696 1.816 -39.480 1.00 56.03 359 GLY A C 1
ATOM 2909 O O . GLY A 1 359 ? 17.932 2.183 -38.579 1.00 56.03 359 GLY A O 1
ATOM 2910 N N . SER A 1 360 ? 18.603 0.611 -40.053 1.00 59.19 360 SER A N 1
ATOM 2911 C CA . SER A 1 360 ? 17.771 -0.523 -39.606 1.00 59.19 360 SER A CA 1
ATOM 2912 C C . SER A 1 360 ? 18.331 -1.224 -38.356 1.00 59.19 360 SER A C 1
ATOM 2914 O O . SER A 1 360 ? 17.999 -2.378 -38.092 1.00 59.19 360 SER A O 1
ATOM 2916 N N . SER A 1 361 ? 19.217 -0.557 -37.609 1.00 62.00 361 SER A N 1
ATOM 2917 C CA . SER A 1 361 ? 19.906 -1.160 -36.473 1.00 62.00 361 SER A CA 1
ATOM 2918 C C . SER A 1 361 ? 18.918 -1.463 -35.342 1.00 62.00 361 SER A C 1
ATOM 2920 O O . SER A 1 361 ? 18.055 -0.624 -35.049 1.00 62.00 361 SER A O 1
ATOM 2922 N N . PRO A 1 362 ? 19.041 -2.636 -34.701 1.00 64.00 362 PRO A N 1
ATOM 2923 C CA . PRO A 1 362 ? 18.206 -2.999 -33.570 1.00 64.00 362 PRO A CA 1
ATOM 2924 C C . PRO A 1 362 ? 18.413 -2.041 -32.392 1.00 64.00 362 PRO A C 1
ATOM 2926 O O . PRO A 1 362 ? 19.535 -1.628 -32.094 1.00 64.00 362 PRO A O 1
ATOM 2929 N N . LEU A 1 363 ? 17.320 -1.709 -31.710 1.00 69.44 363 LEU A N 1
ATOM 2930 C CA . LEU A 1 363 ? 17.339 -0.976 -30.447 1.00 69.44 363 LEU A CA 1
ATOM 2931 C C . LEU A 1 363 ? 17.527 -1.972 -29.304 1.00 69.44 363 LEU A C 1
ATOM 2933 O O . LEU A 1 363 ? 16.875 -3.016 -29.279 1.00 69.44 363 LEU A O 1
ATOM 2937 N N . PHE A 1 364 ? 18.384 -1.641 -28.341 1.00 69.88 364 PHE A N 1
ATOM 2938 C CA . PHE A 1 364 ? 18.581 -2.449 -27.142 1.00 69.88 364 PHE A CA 1
ATOM 2939 C C . PHE A 1 364 ? 18.090 -1.681 -25.919 1.00 69.88 364 PHE A C 1
ATOM 2941 O O . PHE A 1 364 ? 18.567 -0.578 -25.650 1.00 69.88 364 PHE A O 1
ATOM 2948 N N . LEU A 1 365 ? 17.140 -2.268 -25.193 1.00 69.38 365 LEU A N 1
ATOM 2949 C CA . LEU A 1 365 ? 16.605 -1.718 -23.953 1.00 69.38 365 LEU A CA 1
ATOM 2950 C C . LEU A 1 365 ? 17.226 -2.447 -22.767 1.00 69.38 365 LEU A C 1
ATOM 2952 O O . LEU A 1 365 ? 17.056 -3.663 -22.653 1.00 69.38 365 LEU A O 1
ATOM 2956 N N . ASP A 1 366 ? 17.905 -1.731 -21.876 1.00 66.94 366 ASP A N 1
ATOM 2957 C CA . ASP A 1 366 ? 18.303 -2.322 -20.600 1.00 66.94 366 ASP A CA 1
ATOM 2958 C C . ASP A 1 366 ? 17.079 -2.433 -19.679 1.00 66.94 366 ASP A C 1
ATOM 2960 O O . ASP A 1 366 ? 16.389 -1.456 -19.403 1.00 66.94 366 ASP A O 1
ATOM 2964 N N . CYS A 1 367 ? 16.782 -3.647 -19.231 1.00 65.75 367 CYS A N 1
ATOM 2965 C CA . CYS A 1 367 ? 15.601 -4.000 -18.455 1.00 65.75 367 CYS A CA 1
ATOM 2966 C C . CYS A 1 367 ? 15.895 -4.134 -16.959 1.00 65.75 367 CYS A C 1
ATOM 2968 O O . CYS A 1 367 ? 15.134 -4.807 -16.255 1.00 65.75 367 CYS A O 1
ATOM 2970 N N . ALA A 1 368 ? 16.977 -3.520 -16.470 1.00 63.62 368 ALA A N 1
ATOM 2971 C CA . ALA A 1 368 ? 17.311 -3.437 -15.048 1.00 63.62 368 ALA A CA 1
ATOM 2972 C C . ALA A 1 368 ? 17.208 -4.808 -14.346 1.00 63.62 368 ALA A C 1
ATOM 2974 O O . ALA A 1 368 ? 16.456 -4.993 -13.381 1.00 63.62 368 ALA A O 1
ATOM 2975 N N . ASN A 1 369 ? 17.921 -5.801 -14.889 1.00 62.31 369 ASN A N 1
ATOM 2976 C CA . ASN A 1 369 ? 17.963 -7.176 -14.374 1.00 62.31 369 ASN A CA 1
ATOM 2977 C C . ASN A 1 369 ? 16.606 -7.891 -14.317 1.00 62.31 369 ASN A C 1
ATOM 2979 O O . ASN A 1 369 ? 16.309 -8.636 -13.387 1.00 62.31 369 ASN A O 1
ATOM 2983 N N . GLY A 1 370 ? 15.773 -7.680 -15.333 1.00 58.19 370 GLY A N 1
ATOM 2984 C CA . GLY A 1 370 ? 14.499 -8.367 -15.516 1.00 58.19 370 GLY A CA 1
ATOM 2985 C C . GLY A 1 370 ? 13.318 -7.638 -14.888 1.00 58.19 370 GLY A C 1
ATOM 2986 O O . GLY A 1 370 ? 12.179 -7.955 -15.223 1.00 58.19 370 GLY A O 1
ATOM 2987 N N . SER A 1 371 ? 13.552 -6.613 -14.067 1.00 58.25 371 SER A N 1
ATOM 2988 C CA . SER A 1 371 ? 12.485 -5.797 -13.470 1.00 58.25 371 SER A CA 1
ATOM 2989 C C . SER A 1 371 ? 11.708 -5.015 -14.535 1.00 58.25 371 SER A C 1
ATOM 2991 O O . SER A 1 371 ? 10.482 -4.959 -14.502 1.00 58.25 371 SER A O 1
ATOM 2993 N N . GLY A 1 372 ? 12.412 -4.474 -15.534 1.00 59.12 372 GLY A N 1
ATOM 2994 C CA . GLY A 1 372 ? 11.816 -3.794 -16.685 1.00 59.12 372 GLY A CA 1
ATOM 2995 C C . GLY A 1 372 ? 11.219 -4.747 -17.724 1.00 59.12 372 GLY A C 1
ATOM 2996 O O . GLY A 1 372 ? 10.440 -4.316 -18.569 1.00 59.12 372 GLY A O 1
ATOM 2997 N N . SER A 1 373 ? 11.511 -6.054 -17.654 1.00 64.31 373 SER A N 1
ATOM 2998 C CA . SER A 1 373 ? 11.028 -7.029 -18.650 1.00 64.31 373 SER A CA 1
ATOM 2999 C C . SER A 1 373 ? 9.499 -7.122 -18.712 1.00 64.31 373 SER A C 1
ATOM 3001 O O . SER A 1 373 ? 8.931 -7.410 -19.765 1.00 64.31 373 SER A O 1
ATOM 3003 N N . VAL A 1 374 ? 8.830 -6.796 -17.603 1.00 63.31 374 VAL A N 1
ATOM 3004 C CA . VAL A 1 374 ? 7.368 -6.801 -17.459 1.00 63.31 374 VAL A CA 1
ATOM 3005 C C . VAL A 1 374 ? 6.694 -5.794 -18.395 1.00 63.31 374 VAL A C 1
ATOM 3007 O O . VAL A 1 374 ? 5.568 -6.029 -18.827 1.00 63.31 374 VAL A O 1
ATOM 3010 N N . VAL A 1 375 ? 7.387 -4.702 -18.739 1.00 63.94 375 VAL A N 1
ATOM 3011 C CA . VAL A 1 375 ? 6.879 -3.654 -19.639 1.00 63.94 375 VAL A CA 1
ATOM 3012 C C . VAL A 1 375 ? 7.453 -3.741 -21.056 1.00 63.94 375 VAL A C 1
ATOM 3014 O O . VAL A 1 375 ? 7.019 -3.001 -21.937 1.00 63.94 375 VAL A O 1
ATOM 3017 N N . VAL A 1 376 ? 8.395 -4.658 -21.315 1.00 67.44 376 VAL A N 1
ATOM 3018 C CA . VAL A 1 376 ? 9.081 -4.774 -22.616 1.00 67.44 376 VAL A CA 1
ATOM 3019 C C . VAL A 1 376 ? 8.115 -5.074 -23.747 1.00 67.44 376 VAL A C 1
ATOM 3021 O O . VAL A 1 376 ? 8.240 -4.468 -24.802 1.00 67.44 376 VAL A O 1
ATOM 3024 N N . LYS A 1 377 ? 7.152 -5.987 -23.564 1.00 67.12 377 LYS A N 1
ATOM 3025 C CA . LYS A 1 377 ? 6.216 -6.351 -24.644 1.00 67.12 377 LYS A CA 1
ATOM 3026 C C . LYS A 1 377 ? 5.343 -5.166 -25.059 1.00 67.12 377 LYS A C 1
ATOM 3028 O O . LYS A 1 377 ? 5.110 -4.953 -26.244 1.00 67.12 377 LYS A O 1
ATOM 3033 N N . GLN A 1 378 ? 4.884 -4.384 -24.091 1.00 67.12 378 GLN A N 1
ATOM 3034 C CA . GLN A 1 378 ? 4.082 -3.185 -24.312 1.00 67.12 378 GLN A CA 1
ATOM 3035 C C . GLN A 1 378 ? 4.935 -2.080 -24.941 1.00 67.12 378 GLN A C 1
ATOM 3037 O O . GLN A 1 378 ? 4.496 -1.4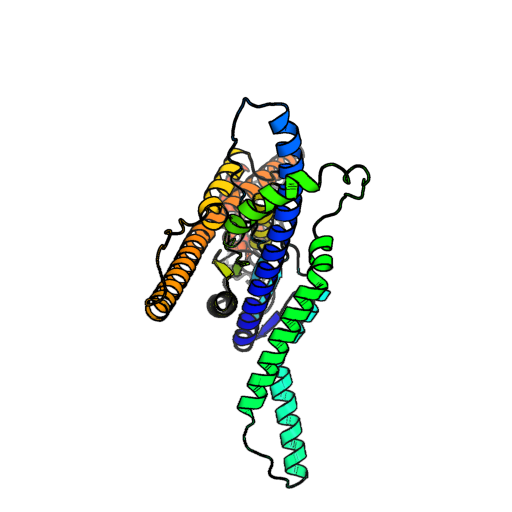18 -25.877 1.00 67.12 378 GLN A O 1
ATOM 3042 N N . LEU A 1 379 ? 6.185 -1.928 -24.495 1.00 65.69 379 LEU A N 1
ATOM 3043 C CA . LEU A 1 379 ? 7.126 -0.997 -25.107 1.00 65.69 379 LEU A CA 1
ATOM 3044 C C . LEU A 1 379 ? 7.472 -1.407 -26.545 1.00 65.69 379 LEU A C 1
ATOM 3046 O O . LEU A 1 379 ? 7.535 -0.545 -27.409 1.00 65.69 379 LEU A O 1
ATOM 3050 N N . GLN A 1 380 ? 7.618 -2.704 -26.833 1.00 67.19 380 GLN A N 1
ATOM 3051 C CA . GLN A 1 380 ? 7.773 -3.240 -28.190 1.00 67.19 380 GLN A CA 1
ATOM 3052 C C . GLN A 1 380 ? 6.563 -2.895 -29.063 1.00 67.19 380 GLN A C 1
ATOM 3054 O O . GLN A 1 380 ? 6.748 -2.415 -30.175 1.00 67.19 380 GLN A O 1
ATOM 3059 N N . GLN A 1 381 ? 5.336 -3.070 -28.560 1.00 65.38 381 GLN A N 1
ATOM 3060 C CA . GLN A 1 381 ? 4.119 -2.670 -29.279 1.00 65.38 381 GLN A CA 1
ATOM 3061 C C . GLN A 1 381 ? 4.072 -1.163 -29.558 1.00 65.38 381 GLN A C 1
ATOM 3063 O O . GLN A 1 381 ? 3.705 -0.756 -30.657 1.00 65.38 381 GLN A O 1
ATOM 3068 N N . LEU A 1 382 ? 4.489 -0.333 -28.600 1.00 59.22 382 LEU A N 1
ATOM 3069 C CA . LEU A 1 382 ? 4.588 1.116 -28.788 1.00 59.22 382 LEU A CA 1
ATOM 3070 C C . LEU A 1 382 ? 5.718 1.493 -29.754 1.00 59.22 382 LEU A C 1
ATOM 3072 O O . LEU A 1 382 ? 5.572 2.430 -30.530 1.00 59.22 382 LEU A O 1
ATOM 3076 N N . LEU A 1 383 ? 6.822 0.748 -29.760 1.00 59.22 383 LEU A N 1
ATOM 3077 C CA . LEU A 1 383 ? 7.950 0.951 -30.666 1.00 59.22 383 LEU A CA 1
ATOM 3078 C C . LEU A 1 383 ? 7.672 0.476 -32.095 1.00 59.22 383 LEU A C 1
ATOM 3080 O O . LEU A 1 383 ? 8.272 1.017 -33.014 1.00 59.22 383 LEU A O 1
ATOM 3084 N N . LEU A 1 384 ? 6.704 -0.419 -32.324 1.00 58.81 384 LEU A N 1
ATOM 3085 C CA . LEU A 1 384 ? 6.184 -0.677 -33.675 1.00 58.81 384 LEU A CA 1
ATOM 3086 C C . LEU A 1 384 ? 5.574 0.593 -34.302 1.00 58.81 384 LEU A C 1
ATOM 3088 O O . LEU A 1 384 ? 5.580 0.740 -35.522 1.00 58.81 384 LEU A O 1
ATOM 3092 N N . LEU A 1 385 ? 5.137 1.575 -33.495 1.00 54.19 385 LEU A N 1
ATOM 3093 C CA . LEU A 1 385 ? 4.762 2.907 -33.998 1.00 54.19 385 LEU A CA 1
ATOM 3094 C C . LEU A 1 385 ? 5.977 3.698 -34.530 1.00 54.19 385 LEU A C 1
ATOM 3096 O O . LEU A 1 385 ? 5.796 4.667 -35.266 1.00 54.19 385 LEU A O 1
ATOM 3100 N N . PHE A 1 386 ? 7.213 3.325 -34.185 1.00 52.38 386 PHE A N 1
ATOM 3101 C CA . PHE A 1 386 ? 8.461 3.926 -34.679 1.00 52.38 386 PHE A CA 1
ATOM 3102 C C . PHE A 1 386 ? 8.967 3.278 -35.992 1.00 52.38 386 PHE A C 1
ATOM 3104 O O . PHE A 1 386 ? 10.030 3.667 -36.482 1.00 52.38 386 PHE A O 1
ATOM 3111 N N . GLY A 1 387 ? 8.214 2.334 -36.582 1.00 57.41 387 GLY A N 1
ATOM 3112 C CA . GLY A 1 387 ? 8.558 1.586 -37.805 1.00 57.41 387 GLY A CA 1
ATOM 3113 C C . GLY A 1 387 ? 9.007 0.140 -37.531 1.00 57.41 387 GLY A C 1
ATOM 3114 O O . GLY A 1 387 ? 8.987 -0.308 -36.389 1.00 57.41 387 GLY A O 1
ATOM 3115 N N . ASP A 1 388 ? 9.462 -0.584 -38.563 1.00 56.97 388 ASP A N 1
ATOM 3116 C CA . ASP A 1 388 ? 9.891 -2.003 -38.496 1.00 56.97 388 ASP A CA 1
ATOM 3117 C C . ASP A 1 388 ? 11.223 -2.239 -37.736 1.00 56.97 388 ASP A C 1
ATOM 3119 O O . ASP A 1 388 ? 11.987 -3.158 -38.047 1.00 56.97 388 ASP A O 1
ATOM 3123 N N . LYS A 1 389 ? 11.573 -1.400 -36.753 1.00 61.41 389 LYS A N 1
ATOM 3124 C CA . LYS A 1 389 ? 12.823 -1.560 -35.995 1.00 61.41 389 LYS A CA 1
ATOM 3125 C C . LYS A 1 389 ? 12.672 -2.654 -34.936 1.00 61.41 389 LYS A C 1
ATOM 3127 O O . LYS A 1 389 ? 11.773 -2.602 -34.101 1.00 61.41 389 LYS A O 1
ATOM 3132 N N . GLN A 1 390 ? 13.588 -3.625 -34.925 1.00 59.47 390 GLN A N 1
ATOM 3133 C CA . GLN A 1 390 ? 13.620 -4.662 -33.889 1.00 59.47 390 GLN A CA 1
ATOM 3134 C C . GLN A 1 390 ? 14.107 -4.079 -32.555 1.00 59.47 390 GLN A C 1
ATOM 3136 O O . GLN A 1 390 ? 15.188 -3.495 -32.486 1.00 59.47 390 GLN A O 1
ATOM 3141 N N . LEU A 1 391 ? 13.317 -4.250 -31.490 1.00 64.00 391 LEU A N 1
ATOM 3142 C CA . LEU A 1 391 ? 13.707 -3.926 -30.117 1.00 64.00 391 LEU A CA 1
ATOM 3143 C C . LEU A 1 391 ? 14.055 -5.207 -29.358 1.00 64.00 391 LEU A C 1
ATOM 3145 O O . LEU A 1 391 ? 13.211 -6.091 -29.185 1.00 64.00 391 LEU A O 1
ATOM 3149 N N . HIS A 1 392 ? 15.265 -5.255 -28.820 1.00 65.31 392 HIS A N 1
ATOM 3150 C CA . HIS A 1 392 ? 15.752 -6.330 -27.971 1.00 65.31 392 HIS A CA 1
ATOM 3151 C C . HIS A 1 392 ? 15.855 -5.843 -26.527 1.00 65.31 392 HIS A C 1
ATOM 3153 O O . HIS A 1 392 ? 16.535 -4.865 -26.232 1.00 65.31 392 HIS A O 1
ATOM 3159 N N . ALA A 1 393 ? 15.211 -6.553 -25.608 1.00 61.97 393 ALA A N 1
ATOM 3160 C CA . ALA A 1 393 ? 15.427 -6.368 -24.181 1.00 61.97 393 ALA A CA 1
ATOM 3161 C C . ALA A 1 393 ? 16.714 -7.077 -23.745 1.00 61.97 393 ALA A C 1
ATOM 3163 O O . ALA A 1 393 ? 16.920 -8.246 -24.074 1.00 61.97 393 ALA A O 1
ATOM 3164 N N . ARG A 1 394 ? 17.570 -6.383 -22.999 1.00 63.78 394 ARG A N 1
ATOM 3165 C CA . ARG A 1 394 ? 18.786 -6.920 -22.381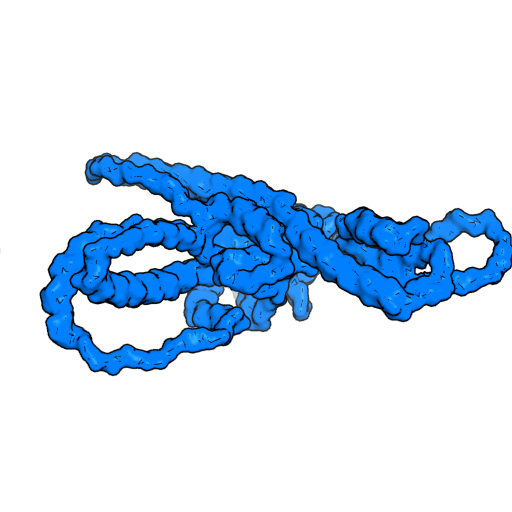 1.00 63.78 394 ARG A CA 1
ATOM 3166 C C . ARG A 1 394 ? 18.739 -6.684 -20.877 1.00 63.78 394 ARG A C 1
ATOM 3168 O O . ARG A 1 394 ? 18.161 -5.708 -20.429 1.00 63.78 394 ARG A O 1
ATOM 3175 N N . ASN A 1 395 ? 19.348 -7.573 -20.104 1.00 55.94 395 ASN A N 1
ATOM 3176 C CA . ASN A 1 395 ? 19.588 -7.370 -18.678 1.00 55.94 395 ASN A CA 1
ATOM 3177 C C . ASN A 1 395 ? 21.084 -7.135 -18.486 1.00 55.94 395 ASN A C 1
ATOM 3179 O O . ASN A 1 395 ? 21.883 -7.943 -18.966 1.00 55.94 395 ASN A O 1
ATOM 3183 N N . THR A 1 396 ? 21.463 -6.069 -17.788 1.00 49.44 396 THR A N 1
ATOM 3184 C CA . THR A 1 396 ? 22.843 -5.800 -17.362 1.00 49.44 396 THR A CA 1
ATOM 3185 C C . THR A 1 396 ? 23.332 -6.838 -16.340 1.00 49.44 396 THR A C 1
ATOM 3187 O O . THR A 1 396 ? 23.406 -6.595 -15.141 1.00 49.44 396 THR A O 1
ATOM 3190 N N . GLY A 1 397 ? 23.676 -8.034 -16.824 1.00 46.34 397 GLY A N 1
ATOM 3191 C CA . GLY A 1 397 ? 24.226 -9.113 -15.996 1.00 46.34 397 GLY A CA 1
ATOM 3192 C C . GLY A 1 397 ? 24.260 -10.497 -16.645 1.00 46.34 397 GLY A C 1
ATOM 3193 O O . GLY A 1 397 ? 24.901 -11.393 -16.107 1.00 46.34 397 GLY A O 1
ATOM 3194 N N . ALA A 1 398 ? 23.605 -10.693 -17.792 1.00 41.31 398 ALA A N 1
ATOM 3195 C CA . ALA A 1 398 ? 23.853 -11.878 -18.604 1.00 41.31 398 ALA A CA 1
ATOM 3196 C C . ALA A 1 398 ? 25.105 -11.613 -19.446 1.00 41.31 398 ALA A C 1
ATOM 3198 O O . ALA A 1 398 ? 25.055 -10.816 -20.385 1.00 41.31 398 ALA A O 1
ATOM 3199 N N . GLU A 1 399 ? 26.230 -12.233 -19.084 1.00 40.22 399 GLU A N 1
ATOM 3200 C CA . GLU A 1 399 ? 27.362 -12.317 -20.000 1.00 40.22 399 GLU A CA 1
ATOM 3201 C C . GLU A 1 399 ? 26.879 -12.909 -21.328 1.00 40.22 399 GLU A C 1
ATOM 3203 O O . GLU A 1 399 ? 26.081 -13.848 -21.380 1.00 40.22 399 GLU A O 1
ATOM 3208 N N . THR A 1 400 ? 27.326 -12.287 -22.408 1.00 37.75 400 THR A N 1
ATOM 3209 C CA . THR A 1 400 ? 27.111 -12.718 -23.780 1.00 37.75 400 THR A CA 1
ATOM 3210 C C . THR A 1 400 ? 27.749 -14.087 -23.988 1.00 37.75 400 THR A C 1
ATOM 3212 O O . THR A 1 400 ? 28.937 -14.174 -24.290 1.00 37.75 400 THR A O 1
ATOM 3215 N N . GLU A 1 401 ? 26.972 -15.166 -23.897 1.00 30.80 401 GLU A N 1
ATOM 3216 C CA . GLU A 1 401 ? 27.275 -16.337 -24.717 1.00 30.80 401 GLU A CA 1
ATOM 3217 C C . GLU A 1 401 ? 26.863 -16.007 -26.154 1.00 30.80 401 GLU A C 1
ATOM 3219 O O . GLU A 1 401 ? 25.738 -16.255 -26.597 1.00 30.80 401 GLU A O 1
ATOM 3224 N N . ASP A 1 402 ? 27.796 -15.380 -26.872 1.00 31.97 402 ASP A N 1
ATOM 3225 C CA . ASP A 1 402 ? 27.749 -15.246 -28.322 1.00 31.97 402 ASP A CA 1
ATOM 3226 C C . ASP A 1 402 ? 27.754 -16.650 -28.938 1.00 31.97 402 ASP A C 1
ATOM 3228 O O . ASP A 1 402 ? 28.791 -17.257 -29.209 1.00 31.97 402 ASP A O 1
ATOM 3232 N N . SER A 1 403 ? 26.564 -17.180 -29.193 1.00 31.19 403 SER A N 1
ATOM 3233 C CA . SER A 1 403 ? 26.371 -18.331 -30.069 1.00 31.19 403 SER A CA 1
ATOM 3234 C C . SER A 1 403 ? 26.465 -17.884 -31.529 1.00 31.19 403 SER A C 1
ATOM 3236 O O . SER A 1 403 ? 25.493 -17.898 -32.277 1.00 31.19 403 SER A O 1
ATOM 3238 N N . SER A 1 404 ? 27.663 -17.492 -31.966 1.00 31.34 404 SER A N 1
ATOM 3239 C CA . SER A 1 404 ? 27.976 -17.431 -33.396 1.00 31.34 404 SER A CA 1
ATOM 3240 C C . SER A 1 404 ? 29.468 -17.608 -33.656 1.00 31.34 404 SER A C 1
ATOM 3242 O O . SER A 1 404 ? 30.234 -16.658 -33.810 1.00 31.34 404 SER A O 1
ATOM 3244 N N . SER A 1 405 ? 29.877 -18.866 -33.780 1.00 33.94 405 SER A N 1
ATOM 3245 C CA . SER A 1 405 ? 31.074 -19.233 -34.523 1.00 33.94 405 SER A CA 1
ATOM 3246 C C . SER A 1 405 ? 30.833 -19.019 -36.024 1.00 33.94 405 SER A C 1
ATOM 3248 O O . SER A 1 405 ? 30.363 -19.931 -36.698 1.00 33.94 405 SER A O 1
ATOM 3250 N N . SER A 1 406 ? 31.163 -17.842 -36.560 1.00 32.97 406 SER A N 1
ATOM 3251 C CA . SER A 1 406 ? 31.619 -17.701 -37.955 1.00 32.97 406 SER A CA 1
ATOM 3252 C C . SER A 1 406 ? 32.117 -16.284 -38.251 1.00 32.97 406 SER A C 1
ATOM 3254 O O . SER A 1 406 ? 31.350 -15.332 -38.330 1.00 32.97 406 SER A O 1
ATOM 3256 N N . SER A 1 407 ? 33.433 -16.200 -38.422 1.00 37.78 407 SER A N 1
ATOM 3257 C CA . SER A 1 407 ? 34.227 -15.245 -39.203 1.00 37.78 407 SER A CA 1
ATOM 3258 C C . SER A 1 407 ? 33.545 -14.064 -39.927 1.00 37.78 407 SER A C 1
ATOM 3260 O O . SER A 1 407 ? 32.776 -14.253 -40.867 1.00 37.78 407 SER A O 1
ATOM 3262 N N . SER A 1 408 ? 34.129 -12.886 -39.671 1.00 35.16 408 SER A N 1
ATOM 3263 C CA . SER A 1 408 ? 34.565 -11.849 -40.631 1.00 35.16 408 SER A CA 1
ATOM 3264 C C . SER A 1 408 ? 33.766 -10.540 -40.792 1.00 35.16 408 SER A C 1
ATOM 3266 O O . SER A 1 408 ? 32.555 -10.496 -40.952 1.00 35.16 408 SER A O 1
ATOM 3268 N N . SER A 1 409 ? 34.573 -9.474 -40.858 1.00 32.00 409 SER A N 1
ATOM 3269 C CA . SER A 1 409 ? 34.335 -8.090 -41.292 1.00 32.00 409 SER A CA 1
ATOM 3270 C C . SER A 1 409 ? 33.555 -7.128 -40.381 1.00 32.00 409 SER A C 1
ATOM 3272 O O . SER A 1 409 ? 32.338 -7.131 -40.258 1.00 32.00 409 SER A O 1
ATOM 3274 N N . SER A 1 410 ? 34.352 -6.227 -39.811 1.00 39.16 410 SER A N 1
ATOM 3275 C CA . SER A 1 410 ? 34.074 -4.850 -39.409 1.00 39.16 410 SER A CA 1
ATOM 3276 C C . SER A 1 410 ? 32.829 -4.175 -40.007 1.00 39.16 410 SER A C 1
ATOM 3278 O O . SER A 1 410 ? 32.810 -3.772 -41.171 1.00 39.16 410 SER A O 1
ATOM 3280 N N . THR A 1 411 ? 31.878 -3.850 -39.140 1.00 30.22 411 THR A N 1
ATOM 3281 C CA . THR A 1 411 ? 31.302 -2.501 -39.043 1.00 30.22 411 THR A CA 1
ATOM 3282 C C . THR A 1 411 ? 30.729 -2.372 -37.637 1.00 30.22 411 THR A C 1
ATOM 3284 O O . THR A 1 411 ? 29.806 -3.092 -37.271 1.00 30.22 411 THR A O 1
ATOM 3287 N N . ALA A 1 412 ? 31.320 -1.511 -36.808 1.00 35.12 412 ALA A N 1
ATOM 3288 C CA . ALA A 1 412 ? 30.776 -1.205 -35.492 1.00 35.12 412 ALA A CA 1
ATOM 3289 C C . ALA A 1 412 ? 29.449 -0.459 -35.693 1.00 35.12 412 ALA A C 1
ATOM 3291 O O . ALA A 1 412 ? 29.434 0.753 -35.904 1.00 35.12 412 ALA A O 1
ATOM 3292 N N . ALA A 1 413 ? 28.338 -1.198 -35.711 1.00 35.66 413 ALA A N 1
ATOM 3293 C CA . ALA A 1 413 ? 27.008 -0.617 -35.684 1.00 35.66 413 ALA A CA 1
ATOM 3294 C C . ALA A 1 413 ? 26.866 0.140 -34.360 1.00 35.66 413 ALA A C 1
ATOM 3296 O O . ALA A 1 413 ? 26.937 -0.456 -33.284 1.00 35.66 413 ALA A O 1
ATOM 3297 N N . ALA A 1 414 ? 26.727 1.463 -34.439 1.00 36.12 414 ALA A N 1
ATOM 3298 C CA . ALA A 1 414 ? 26.474 2.305 -33.282 1.00 36.12 414 ALA A CA 1
ATOM 3299 C C . ALA A 1 414 ? 25.136 1.885 -32.652 1.00 36.12 414 ALA A C 1
ATOM 3301 O O . ALA A 1 414 ? 24.064 2.203 -33.165 1.00 36.12 414 ALA A O 1
ATOM 3302 N N . ALA A 1 415 ? 25.203 1.120 -31.563 1.00 40.44 415 ALA A N 1
ATOM 3303 C CA . ALA A 1 415 ? 24.036 0.742 -30.787 1.00 40.44 415 ALA A CA 1
ATOM 3304 C C . ALA A 1 415 ? 23.635 1.928 -29.904 1.00 40.44 415 ALA A C 1
ATOM 3306 O O . ALA A 1 415 ? 24.370 2.312 -28.995 1.00 40.44 415 ALA A O 1
ATOM 3307 N N . ALA A 1 416 ? 22.471 2.516 -30.174 1.00 40.56 416 ALA A N 1
ATOM 3308 C CA . ALA A 1 416 ? 21.853 3.456 -29.252 1.00 40.56 416 ALA A CA 1
ATOM 3309 C C . ALA A 1 416 ? 21.304 2.659 -28.059 1.00 40.56 416 ALA A C 1
ATOM 3311 O O . ALA A 1 416 ? 20.352 1.889 -28.203 1.00 40.56 416 ALA A O 1
ATOM 3312 N N . VAL A 1 417 ? 21.938 2.809 -26.897 1.00 41.00 417 VAL A N 1
ATOM 3313 C CA . VAL A 1 417 ? 21.449 2.252 -25.632 1.00 41.00 417 VAL A CA 1
ATOM 3314 C C . VAL A 1 417 ? 20.529 3.288 -25.003 1.00 41.00 417 VAL A C 1
ATOM 3316 O O . VAL A 1 417 ? 20.975 4.375 -24.640 1.00 41.00 417 VAL A O 1
ATOM 3319 N N . ILE A 1 418 ? 19.245 2.956 -24.889 1.00 41.50 418 ILE A N 1
ATOM 3320 C CA . ILE A 1 418 ? 18.293 3.741 -24.102 1.00 41.50 418 ILE A CA 1
ATOM 3321 C C . ILE A 1 418 ? 18.241 3.090 -22.722 1.00 41.50 418 ILE A C 1
ATOM 3323 O O . ILE A 1 418 ? 17.841 1.931 -22.594 1.00 41.50 418 ILE A O 1
ATOM 3327 N N . VAL A 1 419 ? 18.695 3.822 -21.706 1.00 32.12 419 VAL A N 1
ATOM 3328 C CA . VAL A 1 419 ? 18.569 3.417 -20.302 1.00 32.12 419 VAL A CA 1
ATOM 3329 C C . VAL A 1 419 ? 17.146 3.756 -19.858 1.00 32.12 419 VAL A C 1
ATOM 3331 O O . VAL A 1 419 ? 16.714 4.895 -20.039 1.00 32.12 419 VAL A O 1
ATOM 3334 N N . ALA A 1 420 ? 16.416 2.747 -19.377 1.00 38.38 420 ALA A N 1
ATOM 3335 C CA . ALA A 1 420 ? 15.023 2.854 -18.940 1.00 38.38 420 ALA A CA 1
ATOM 3336 C C . ALA A 1 420 ? 14.886 3.414 -17.520 1.00 38.38 420 ALA A C 1
ATOM 3338 O O . ALA A 1 420 ? 15.761 3.101 -16.676 1.00 38.38 420 ALA A O 1
#

Secondary structure (DSSP, 8-state):
--BTTBEEEEGGG-HHHHHHHHHHHHHHHHHHHHHHHHHHHHHHHHHHHHHHHHHTT----------PPP-PPEEEEEE--TTS-TTEEEEEEE-TTSSBPPHHHHHHHHHHHHHHHHHHHHHHHHHHHHHHHT----S-TTHHHHHHHHHHHHHHHHHHHHTHHHHHHTT------------SSSHHHHHHHHHHHHHHHTT------EEEEEEE-S-TTHHHHHHHHHHHHHTSSEEEEEEEE--HHHHHHHHHHHHHHHTT----S-HHHHHHHHHHHHHHHS-----------SS-HHHHHHHHHHHHHHHHHHHHHHHHHHHHHTHHHHHHHHHHHHHHHHHHHHHTTTTTT-TTPPEEEE-TTTTTHHHHHHHHHHHGGG-SPPEEEE-TT-------------------EEE-

Radius of gyration: 27.83 Å; chains: 1; bounding box: 72×58×81 Å

InterPro domains:
  IPR005844 Alpha-D-phosphohexomutase, alpha/beta/alpha domain I [PF02878] (75-111)
  IPR016055 Alpha-D-phosphohexomutase, alpha/beta/alpha I/II/III [SSF53738] (73-117)

Foldseek 3Di:
DDDPFFDKDQLVVCLLLLLLLLLLQFLLQLLLLVVVVVVVVVVVVVVVVVVVVVCVVDPDDDDDPPLQWRQGQEKEKEKAPQQDPLRMIGIFIGGLLLHGDDPVSRVLSVCLSCLLVVLVVVVVVVVVVCVVVVDDDDPPSVVVSVVSNVVSSVVSSVVCNVCVVVRVVVPDDDDDDDDDDDPDPVVPVVVVVVVVVVVVPPPPPPLRGHEYEYEYAPRPSGVSSSVSSQNSSLVGSYEYQYLYHAASVLRSVLSNLLSCLSVVHDDLFPPVLSVVLNVLCCVQGRDDDDDDDDDDDDPCVVVVVVVVVVVSVVVSVVNRVSSHSSSPVSSVSSLRNVLVVVVVVLVVCVVVVVVPPLPLEAAEEACSQCSNVVCVVVVQVSCVVVPPRHYHYDYPPDDDPPPDPDDDDDDPRPHDYDYD

pLDDT: mean 72.15, std 19.97, range [29.06, 98.25]

Sequence (420 aa):
MFFCEGFRGRAELLLSVAHRCGIFGGLLSLFLSAVSSKQQKQQQQQQQQQQQQQQQQQQQQQQQQDSGVSTAFILGCIITASHNPHQDNGLKLTSTAGCLLSPFLETLVQQFANTHVLLLQQQQQQQQQQQQQQQEGPSNSEETLLEKETDAFFDLAETIYNNLHLIITDTDSQDTQQQQQQQQQQQQQQQQQQQQQQQQEEEEDEDIWGCVLVGRDPRSSSAALEAAFAAGVSLLNSVSIHLGVCTTGQLQLLVFLCNNVVEDKQQLLQQQQHEELVAAMRPLFGAKLPQQQQQQQQRQQQQQQQQQQQQQQQLKQQRQELGRHLGQQLPRFYFCYFERHLRVLTDILRKENLLQGYGSSPLFLDCANGSGSVVVKQLQQLLLLFGDKQLHARNTGAETEDSSSSSSSSTAAAAAVIVA